Protein AF-A0A3M7P0R2-F1 (afdb_monomer)

pLDDT: mean 71.29, std 30.53, range [20.42, 98.56]

Mean predicted aligned error: 17.93 Å

Nearest PDB structures (foldseek):
  4quv-assembly3_B  TM=9.085E-01  e=1.517E-21  Methylotuvimicrobium alcaliphilum 20Z
  4quv-assembly3_A  TM=9.045E-01  e=7.535E-21  Methylotuvimicrobium alcaliphilum 20Z

Sequence (682 aa):
MTVTRTQAGKTPKKTQHVGYVETPGALGRRRSRKSVVSKITDSYVYESSAATKDGLPATLSIDAKKPPRMTSDDEKEGVKDSTNGSAYANGYAHPNAHARDQDKRASSKLGSLDSTGDRSPQIEFGGSAGVTALMIGFPLLMYYMWIGATYYNGKVPWPREDESWTDFFHGLRSMMYNGAYPSLKAWTMYWGFLLFEGACYCLLPGIWTKGKPLPHEGGKQLNYYCSAVWSWWSTIVLAIVLHVTGIFKLYTIVDEFGPILSVAIISGFVVSIVAYVSAIYRGKQHRMTGYLLYDFFMGAELNPRLFGILDFKMFFEVRLPWYILFLTTLGTAARQYERYGYVSGEVGLLLLAHFLYANACSKGEELIVPTWDMYYEKWGFMLIFWNLAGVPLSYCHCTLYLANHHPSTYAWNKYALGVLYVAYLFVYWVWDTTNSQKNRFRAQESGNLNVERKTFPQLPWQTVKNPNVIRTEDGLTILADGWYRYARKIHYSCDLFFAISWGAVTGFSSPFPWFYPVFFTTMIIHRVMRDIERCRKKYGKAWEEYERQVPYLFIPKRVEWLEPGYADRIRAQMMGMDPDKVGLAGAASEQSPTQMDNPTGNSGGVAMQSDSDMSGTRQAEHDSIIGMVSGHMQTETWRVFRGPNEIVAGRERSEIATRSNMAKSLCYGWAGLKVGVRKVVA

Secondary structure (DSSP, 8-state):
----------PPPPP--TTPPPPPPP-------------------------------------------------------------------------SSHHHHHHHHTTTTS-SS-------TTHHHHHHHHHHHHHHHHHHHHHHHHHSTTSPP---TT--HHHHHHHHHHHHHHHS---HHHHHHHHHHHHHHHHHHHHS--EEEEPPPBGGGTTB--EEEE-HHHHHHHHHHHHHHHHHTSSS-TTHHHHTHHHHHHHHHHHHHHHHHHHHHHHHHTT---S--S-HHHHHHH-SBSS-EETTTEEHHHHHHHHHHHHHHHHHHHHHHHHHHHHHSS--HHHHHHHHHHHHHHHHHHHTGGGTTTSHHHHTS-BSHHHHHIIIIIHHHHHTHHHHHHHHS-GGGSPPPHHHHHHHHHHHHHHHHHHHHHHHHHHHHHHHHTS--------SPPPTTSS-SS--EEE-TTS-EEE-SGGGGT-TTHHHHHHHHHHHHHHHTT-SS-SHHHHHHHHHHHHHHHHHHHHHHHHHHHHTHHHHHHHHH---SSS-S--GGGSTTHHHHHHHHHTT--GGG------------------------------------SSHHHHHHHHTT-------EEEEEE-SS-EEEEEE---------SSSSGGGSSSS----------

Radius of gyration: 37.52 Å; Cα contacts (8 Å, |Δi|>4): 625; chains: 1; bounding box: 90×123×108 Å

Solvent-accessible surface area (backbone atoms only — not comparable to full-atom values): 42431 Å² total; per-residue (Å²): 133,90,79,91,88,88,81,82,90,77,84,83,80,85,82,84,75,90,88,75,84,82,78,87,75,83,85,80,80,86,78,88,89,80,84,85,89,80,84,88,78,90,80,91,81,85,82,90,83,89,79,90,81,90,89,84,89,86,86,92,85,90,88,88,88,87,88,90,83,89,91,86,90,90,82,85,88,80,86,87,79,90,82,88,82,89,87,90,80,86,90,85,83,87,85,89,83,93,85,81,73,64,73,64,58,58,63,66,55,76,59,57,89,81,70,70,75,90,68,75,79,81,70,60,70,70,34,51,64,35,42,49,50,48,67,55,46,51,61,53,50,52,52,50,51,48,46,9,45,68,78,45,78,29,29,84,79,71,69,54,100,88,47,49,72,68,57,39,54,50,47,53,51,47,51,45,54,74,58,22,42,66,38,70,67,30,46,51,52,54,50,49,49,52,51,48,52,50,47,26,53,74,72,42,69,60,48,79,46,72,35,60,61,33,66,93,60,80,47,48,56,51,80,43,68,40,11,43,51,49,31,52,54,50,51,53,52,49,50,51,51,30,33,76,72,59,80,43,54,47,38,50,55,62,74,42,38,40,14,35,50,40,38,25,48,51,47,15,53,53,53,28,52,50,45,36,52,50,16,58,76,68,73,44,64,45,92,75,81,84,47,66,60,37,34,44,35,47,16,26,22,53,80,58,70,45,97,92,60,48,39,56,61,73,49,37,72,47,56,47,21,34,46,50,34,29,46,42,32,49,5,39,40,50,46,32,33,76,76,70,75,46,63,53,73,53,56,50,48,51,38,50,50,35,45,56,50,37,43,47,50,26,66,43,41,75,67,48,44,75,35,60,69,59,73,67,39,39,53,8,29,55,58,41,26,35,25,57,25,46,47,22,69,51,58,34,33,29,50,49,48,62,59,73,46,63,69,82,81,43,62,68,58,70,66,62,49,53,51,46,54,54,50,48,56,51,41,47,51,53,30,55,23,39,53,33,30,58,49,49,51,52,21,56,74,69,70,53,63,70,74,87,73,95,46,85,83,78,66,83,72,31,64,69,78,89,60,50,65,51,60,34,96,87,69,48,76,42,75,52,34,78,60,37,39,48,8,72,38,37,46,59,47,33,54,50,51,50,35,43,50,51,18,54,53,53,50,83,82,34,65,53,28,42,46,42,33,54,55,49,50,55,50,50,53,54,53,47,55,57,47,52,54,52,41,43,75,71,41,43,72,44,36,54,51,46,44,66,72,22,70,28,53,45,69,53,92,73,61,67,79,76,43,92,58,38,69,54,40,53,50,28,52,76,70,74,41,66,58,91,74,71,66,82,90,69,81,84,78,90,80,84,89,84,86,88,83,86,83,87,80,83,86,87,86,88,86,89,87,78,93,83,89,90,85,87,85,80,70,74,72,64,61,65,66,63,63,76,80,72,79,83,91,82,78,81,57,82,51,80,45,78,57,98,88,48,79,51,74,53,82,61,90,76,92,76,90,78,84,89,72,78,82,77,61,66,85,73,68,87,80,74,76,89,77,89,82,86,84,90,85,134

Foldseek 3Di:
DDDDDDDDDDDDDDDDDPDDDDDDDDPPDDDDDDDDDDDDDDDDDDDDDDDDDDDDDDDDDDDDDDDDDDDDDDDDDDDDDDDDDDDDDDDDDDDDDDDDPPVVVLVVVPPCPPVDDDDQPPAPQVHLVRLVCVLVVLLVVLLQQVCCLAVVLQARQDADPPGDPVRSVVVSVVCLCPQQPLDPVLLCVQVVLLVLLVCQQPPADWDKDWFAQAVVVVGDIAIATARLLSSQVVLVVVLVVCCVVVVDQLLVCLSNVSSNLVSLSVQLVVVLVCQQVVCVVVVQFDPDNPSVSSCQAQDGHQWDDDPSHDTPLLSLVQRQQLSLLLSLLVSLQSVCCVPPVGGALLSVLSNVLSCLVSLLCSQCSSLCSHDCSNRPGHPHSNSSSCSRRVRNSQLNSLSSSSSNDDCVQLHDDPVVSVVLSVVLVVLSLLLSLVSLQVSCVVCVVVVVNDDPDPGPPDHPNSHDDPFDWQAAPSGDIDGCDDSCLQAVPQNLLSVLSSLVSSLPSSPDPHCSSVPSSVVSVVVSVVVQVVVLVVCCVVRPVSSVVSCVSHVHHHGGPDDCVPPPCPVVLVVCVVVVHDSVPPDDPDDDDDDDDDDDDDDDDDDDDDDDDDDDDDDDPPPVVPVVVVVVPDDDDFDWDWDWDDDPPDIDIDIDGDDDDDDDDPPVPVVVPPPDDPDDDDDDDD

Structure (mmCIF, N/CA/C/O backbone):
data_AF-A0A3M7P0R2-F1
#
_entry.id   AF-A0A3M7P0R2-F1
#
loop_
_atom_site.group_PDB
_atom_site.id
_atom_site.type_symbol
_atom_site.label_atom_id
_atom_site.label_alt_id
_atom_site.label_comp_id
_atom_site.label_asym_id
_atom_site.label_entity_id
_atom_site.label_seq_id
_atom_site.pdbx_PDB_ins_code
_atom_site.Cartn_x
_atom_site.Cartn_y
_atom_site.Cartn_z
_atom_site.occupancy
_atom_site.B_iso_or_equiv
_atom_site.auth_seq_id
_atom_site.auth_comp_id
_atom_site.auth_asym_id
_atom_site.auth_atom_id
_atom_site.pdbx_PDB_model_num
ATOM 1 N N . MET A 1 1 ? -41.349 -45.251 27.966 1.00 28.92 1 MET A N 1
ATOM 2 C CA . MET A 1 1 ? -42.140 -45.497 26.739 1.00 28.92 1 MET A CA 1
ATOM 3 C C . MET A 1 1 ? -42.701 -44.147 26.293 1.00 28.92 1 MET A C 1
ATOM 5 O O . MET A 1 1 ? -43.174 -43.422 27.152 1.00 28.92 1 MET A O 1
ATOM 9 N N . THR A 1 2 ? -42.343 -43.629 25.113 1.00 27.12 2 THR A N 1
ATOM 10 C CA . THR A 1 2 ? -43.031 -43.868 23.818 1.00 27.12 2 THR A CA 1
ATOM 11 C C . THR A 1 2 ? -44.415 -43.188 23.784 1.00 27.12 2 THR A C 1
ATOM 13 O O . THR A 1 2 ? -45.229 -43.524 24.629 1.00 27.12 2 THR A O 1
ATOM 16 N N . VAL A 1 3 ? -44.810 -42.305 22.852 1.00 27.48 3 VAL A N 1
ATOM 17 C CA . VAL A 1 3 ? -44.117 -41.399 21.902 1.00 27.48 3 VAL A CA 1
ATOM 18 C C . VAL A 1 3 ? -45.192 -40.471 21.269 1.00 27.48 3 VAL A C 1
ATOM 20 O O . VAL A 1 3 ? -46.357 -40.847 21.234 1.00 27.48 3 VAL A O 1
ATOM 23 N N . THR A 1 4 ? -44.808 -39.299 20.738 1.00 33.59 4 THR A N 1
ATOM 24 C CA . THR A 1 4 ? -45.595 -38.384 19.853 1.00 33.59 4 THR A CA 1
ATOM 25 C C . THR A 1 4 ? -46.975 -37.844 20.275 1.00 33.59 4 THR A C 1
ATOM 27 O O . THR A 1 4 ? -47.929 -38.571 20.522 1.00 33.59 4 THR A O 1
ATOM 30 N N . ARG A 1 5 ? -47.133 -36.519 20.121 1.00 28.84 5 ARG A N 1
ATOM 31 C CA . ARG A 1 5 ? -48.423 -35.836 19.935 1.00 28.84 5 ARG A CA 1
ATOM 32 C C . ARG A 1 5 ? -48.322 -34.918 18.714 1.00 28.84 5 ARG A C 1
ATOM 34 O O . ARG A 1 5 ? -47.570 -33.949 18.746 1.00 28.84 5 ARG A O 1
ATOM 41 N N . THR A 1 6 ? -49.093 -35.192 17.666 1.00 33.16 6 THR A N 1
ATOM 42 C CA . THR A 1 6 ? -49.173 -34.355 16.455 1.00 33.16 6 THR A CA 1
ATOM 43 C C . THR A 1 6 ? -50.618 -34.246 15.982 1.00 33.16 6 THR A C 1
ATOM 45 O O . THR A 1 6 ? -51.194 -35.219 15.509 1.00 33.16 6 THR A O 1
ATOM 48 N N . GLN A 1 7 ? -51.193 -33.044 16.055 1.00 30.73 7 GLN A N 1
ATOM 49 C CA . GLN A 1 7 ? -52.356 -32.671 15.249 1.00 30.73 7 GLN A CA 1
ATOM 50 C C . GLN A 1 7 ? -52.370 -31.172 14.928 1.00 30.73 7 GLN A C 1
ATOM 52 O O . GLN A 1 7 ? -52.048 -30.343 15.773 1.00 30.73 7 GLN A O 1
ATOM 57 N N . ALA A 1 8 ? -52.834 -30.898 13.705 1.00 27.97 8 ALA A N 1
ATOM 58 C CA . ALA A 1 8 ? -53.519 -29.694 13.234 1.00 27.97 8 ALA A CA 1
ATOM 59 C C . ALA A 1 8 ? -52.837 -28.324 13.426 1.00 27.97 8 ALA A C 1
ATOM 61 O O . ALA A 1 8 ? -52.843 -27.710 14.492 1.00 27.97 8 ALA A O 1
ATOM 62 N N . GLY A 1 9 ? -52.354 -27.791 12.302 1.00 36.31 9 GLY A N 1
ATOM 63 C CA . GLY A 1 9 ? -51.799 -26.451 12.204 1.00 36.31 9 GLY A CA 1
ATOM 64 C C . GLY A 1 9 ? -52.768 -25.303 12.509 1.00 36.31 9 GLY A C 1
ATOM 65 O O . GLY A 1 9 ? -53.975 -25.366 12.279 1.00 36.31 9 GLY A O 1
ATOM 66 N N . LYS A 1 10 ? -52.162 -24.194 12.937 1.00 30.92 10 LYS A N 1
ATOM 67 C CA . LYS A 1 10 ? -52.669 -22.828 12.788 1.00 30.92 10 LYS A CA 1
ATOM 68 C C . LYS A 1 10 ? -51.504 -21.943 12.352 1.00 30.92 10 LYS A C 1
ATOM 70 O O . LYS A 1 10 ? -50.429 -21.999 12.943 1.00 30.92 10 LYS A O 1
ATOM 75 N N . THR A 1 11 ? -51.714 -21.139 11.316 1.00 33.53 11 THR A N 1
ATOM 76 C CA . THR A 1 11 ? -50.727 -20.177 10.810 1.00 33.53 11 THR A CA 1
ATOM 77 C C . THR A 1 11 ? -50.470 -19.086 11.860 1.00 33.53 11 THR A C 1
ATOM 79 O O . THR A 1 11 ? -51.444 -18.538 12.386 1.00 33.53 11 THR A O 1
ATOM 82 N N . PRO A 1 12 ? -49.214 -18.715 12.177 1.00 33.41 12 PRO A N 1
ATOM 83 C CA . PRO A 1 12 ? -48.949 -17.603 13.088 1.00 33.41 12 PRO A CA 1
ATOM 84 C C . PRO A 1 12 ? -49.432 -16.268 12.504 1.00 33.41 12 PRO A C 1
ATOM 86 O O . PRO A 1 12 ? -49.181 -15.962 11.337 1.00 33.41 12 PRO A O 1
ATOM 89 N N . LYS A 1 13 ? -50.103 -15.448 13.324 1.00 33.38 13 LYS A N 1
ATOM 90 C CA . LYS A 1 13 ? -50.446 -14.061 12.969 1.00 33.38 13 LYS A CA 1
ATOM 91 C C . LYS A 1 13 ? -49.169 -13.245 12.746 1.00 33.38 13 LYS A C 1
ATOM 93 O O . LYS A 1 13 ? -48.245 -13.312 13.553 1.00 33.38 13 LYS A O 1
ATOM 98 N N . LYS A 1 14 ? -49.160 -12.411 11.703 1.00 31.38 14 LYS A N 1
ATOM 99 C CA . LYS A 1 14 ? -48.127 -11.388 11.482 1.00 31.38 14 LYS A CA 1
ATOM 100 C C . LYS A 1 14 ? -48.209 -10.352 12.615 1.00 31.38 14 LYS A C 1
ATOM 102 O O . LYS A 1 14 ? -49.257 -9.731 12.785 1.00 31.38 14 LYS A O 1
ATOM 107 N N . THR A 1 15 ? -47.140 -10.162 13.384 1.00 35.75 15 THR A N 1
ATOM 108 C CA . THR A 1 15 ? -47.023 -9.035 14.322 1.00 35.75 15 THR A CA 1
ATOM 109 C C . THR A 1 15 ? -46.766 -7.748 13.544 1.00 35.75 15 THR A C 1
ATOM 111 O O . THR A 1 15 ? -45.897 -7.691 12.675 1.00 35.75 15 THR A O 1
ATOM 114 N N . GLN A 1 16 ? -47.549 -6.711 13.837 1.00 31.52 16 GLN A N 1
ATOM 115 C CA . GLN A 1 16 ? -47.473 -5.416 13.168 1.00 31.52 16 GLN A CA 1
ATOM 116 C C . GLN A 1 16 ? -46.710 -4.444 14.075 1.00 31.52 16 GLN A C 1
ATOM 118 O O . GLN A 1 16 ? -47.209 -4.059 15.130 1.00 31.52 16 GLN A O 1
ATOM 123 N N . HIS A 1 17 ? -45.487 -4.074 13.689 1.00 36.22 17 HIS A N 1
ATOM 124 C CA . HIS A 1 17 ? -44.694 -3.075 14.407 1.00 36.22 17 HIS A CA 1
ATOM 125 C C . HIS A 1 17 ? -44.897 -1.697 13.772 1.00 36.22 17 HIS A C 1
ATOM 127 O O . HIS A 1 17 ? -44.565 -1.482 12.607 1.00 36.22 17 HIS A O 1
ATOM 133 N N . VAL A 1 18 ? -45.452 -0.764 14.544 1.00 33.84 18 VAL A N 1
ATOM 134 C CA . VAL A 1 18 ? -45.643 0.631 14.129 1.00 33.84 18 VAL A CA 1
ATOM 135 C C . VAL A 1 18 ? -44.283 1.338 14.133 1.00 33.84 18 VAL A C 1
ATOM 137 O O . VAL A 1 18 ? -43.593 1.314 15.149 1.00 33.84 18 VAL A O 1
ATOM 140 N N . GLY A 1 19 ? -43.901 1.961 13.012 1.00 45.72 19 GLY A N 1
ATOM 141 C CA . GLY A 1 19 ? -42.684 2.785 12.910 1.00 45.72 19 GLY A CA 1
ATOM 142 C C . GLY A 1 19 ? -41.688 2.420 11.801 1.00 45.72 19 GLY A C 1
ATOM 143 O O . GLY A 1 19 ? -40.674 3.098 11.676 1.00 45.72 19 GLY A O 1
ATOM 144 N N . TYR A 1 20 ? -41.950 1.394 10.984 1.00 33.56 20 TYR A N 1
ATOM 145 C CA . TYR A 1 20 ? -41.143 1.103 9.789 1.00 33.56 20 TYR A CA 1
ATOM 146 C C . TYR A 1 20 ? -41.756 1.742 8.536 1.00 33.56 20 TYR A C 1
ATOM 148 O O . TYR A 1 20 ? -42.943 1.562 8.268 1.00 33.56 20 TYR A O 1
ATOM 156 N N . VAL A 1 21 ? -40.938 2.446 7.748 1.00 40.41 21 VAL A N 1
ATOM 157 C CA . VAL A 1 21 ? -41.290 2.875 6.385 1.00 40.41 21 VAL A CA 1
ATOM 158 C C . VAL A 1 21 ? -40.808 1.790 5.423 1.00 40.41 21 VAL A C 1
ATOM 160 O O . VAL A 1 21 ? -39.613 1.502 5.370 1.00 40.41 21 VAL A O 1
ATOM 163 N N . GLU A 1 22 ? -41.726 1.161 4.689 1.00 33.34 22 GLU A N 1
ATOM 164 C CA . GLU A 1 22 ? -41.379 0.146 3.688 1.00 33.34 22 GLU A CA 1
ATOM 165 C C . GLU A 1 22 ? -40.753 0.793 2.442 1.00 33.34 22 GLU A C 1
ATOM 167 O O . GLU A 1 22 ? -41.309 1.718 1.848 1.00 33.34 22 GLU A O 1
ATOM 172 N N . THR A 1 23 ? -39.596 0.283 2.015 1.00 35.09 23 THR A N 1
ATOM 173 C CA . THR A 1 23 ? -38.949 0.681 0.757 1.00 35.09 23 THR A CA 1
ATOM 174 C C . THR A 1 23 ? -39.789 0.199 -0.438 1.00 35.09 23 THR A C 1
ATOM 176 O O . THR A 1 23 ? -40.140 -0.984 -0.464 1.00 35.09 23 THR A O 1
ATOM 179 N N . PRO A 1 24 ? -40.095 1.036 -1.453 1.00 33.00 24 PRO A N 1
ATOM 180 C CA . PRO A 1 24 ? -40.950 0.628 -2.570 1.00 33.00 24 PRO A CA 1
ATOM 181 C C . PRO A 1 24 ? -40.401 -0.576 -3.350 1.00 33.00 24 PRO A C 1
ATOM 183 O O . PRO A 1 24 ? -39.334 -0.515 -3.962 1.00 33.00 24 PRO A O 1
ATOM 186 N N . GLY A 1 25 ? -41.153 -1.679 -3.343 1.00 28.84 25 GLY A N 1
ATOM 187 C CA . GLY A 1 25 ? -40.824 -2.893 -4.088 1.00 28.84 25 GLY A CA 1
ATOM 188 C C . GLY A 1 25 ? -41.029 -2.742 -5.600 1.00 28.84 25 GLY A C 1
ATOM 189 O O . GLY A 1 25 ? -41.953 -2.070 -6.058 1.00 28.84 25 GLY A O 1
ATOM 190 N N . ALA A 1 26 ? -40.179 -3.405 -6.387 1.00 29.72 26 ALA A N 1
ATOM 191 C CA . ALA A 1 26 ? -40.217 -3.345 -7.847 1.00 29.72 26 ALA A CA 1
ATOM 192 C C . ALA A 1 26 ? -41.530 -3.905 -8.440 1.00 29.72 26 ALA A C 1
ATOM 194 O O . ALA A 1 26 ? -41.933 -5.037 -8.161 1.00 29.72 26 ALA A O 1
ATOM 195 N N . LEU A 1 27 ? -42.161 -3.133 -9.332 1.00 29.05 27 LEU A N 1
ATOM 196 C CA . LEU A 1 27 ? -43.394 -3.499 -10.040 1.00 29.05 27 LEU A CA 1
ATOM 197 C C . LEU A 1 27 ? -43.153 -4.555 -11.139 1.00 29.05 27 LEU A C 1
ATOM 199 O O . LEU A 1 27 ? -43.112 -4.259 -12.332 1.00 29.05 27 LEU A O 1
ATOM 203 N N . GLY A 1 28 ? -43.056 -5.823 -10.740 1.00 27.95 28 GLY A N 1
ATOM 204 C CA . GLY A 1 28 ? -43.022 -6.967 -11.657 1.00 27.95 28 GLY A CA 1
ATOM 205 C C . GLY A 1 28 ? -44.397 -7.307 -12.247 1.00 27.95 28 GLY A C 1
ATOM 206 O O . GLY A 1 28 ? -45.072 -8.220 -11.767 1.00 27.95 28 GLY A O 1
ATOM 207 N N . ARG A 1 29 ? -44.833 -6.616 -13.312 1.00 27.16 29 ARG A N 1
ATOM 208 C CA . ARG A 1 29 ? -46.121 -6.908 -13.977 1.00 27.16 29 ARG A CA 1
ATOM 209 C C . ARG A 1 29 ? -45.989 -8.045 -15.002 1.00 27.16 29 ARG A C 1
ATOM 211 O O . ARG A 1 29 ? -45.636 -7.839 -16.159 1.00 27.16 29 ARG A O 1
ATOM 218 N N . ARG A 1 30 ? -46.309 -9.266 -14.565 1.00 27.48 30 ARG A N 1
ATOM 219 C CA . ARG A 1 30 ? -46.326 -10.500 -15.376 1.00 27.48 30 ARG A CA 1
ATOM 220 C C . ARG A 1 30 ? -47.349 -10.387 -16.525 1.00 27.48 30 ARG A C 1
ATOM 222 O O . ARG A 1 30 ? -48.527 -10.152 -16.263 1.00 27.48 30 ARG A O 1
ATOM 229 N N . ARG A 1 31 ? -46.941 -10.601 -17.785 1.00 27.62 31 ARG A N 1
ATOM 230 C CA . ARG A 1 31 ? -47.857 -10.765 -18.937 1.00 27.62 31 ARG A CA 1
ATOM 231 C C . ARG A 1 31 ? -47.582 -12.068 -19.690 1.00 27.62 31 ARG A C 1
ATOM 233 O O . ARG A 1 31 ? -46.438 -12.488 -19.834 1.00 27.62 31 ARG A O 1
ATOM 240 N N . SER A 1 32 ? -48.669 -12.710 -20.114 1.00 26.97 32 SER A N 1
ATOM 241 C CA . SER A 1 32 ? -48.688 -13.997 -20.818 1.00 26.97 32 SER A CA 1
ATOM 242 C C . SER A 1 32 ? -48.174 -13.874 -22.257 1.00 26.97 32 SER A C 1
ATOM 244 O O . SER A 1 32 ? -48.297 -12.813 -22.867 1.00 26.97 32 SER A O 1
ATOM 246 N N . ARG A 1 33 ? -47.642 -14.969 -22.815 1.00 25.14 33 ARG A N 1
ATOM 247 C CA . ARG A 1 33 ? -47.167 -15.058 -24.204 1.00 25.14 33 ARG A CA 1
ATOM 248 C C . ARG A 1 33 ? -47.987 -16.118 -24.948 1.00 25.14 33 ARG A C 1
ATOM 250 O O . ARG A 1 33 ? -47.926 -17.291 -24.589 1.00 25.14 33 ARG A O 1
ATOM 257 N N . LYS A 1 34 ? -48.719 -15.722 -25.994 1.00 24.16 34 LYS A N 1
ATOM 258 C CA . LYS A 1 34 ? -49.320 -16.637 -26.979 1.00 24.16 34 LYS A CA 1
ATOM 259 C C . LYS A 1 34 ? -49.238 -16.045 -28.395 1.00 24.16 34 LYS A C 1
ATOM 261 O O . LYS A 1 34 ? -49.794 -14.989 -28.650 1.00 24.16 34 LYS A O 1
ATOM 266 N N . SER A 1 35 ? -48.516 -16.770 -29.252 1.00 25.00 35 SER A N 1
ATOM 267 C CA . SER A 1 35 ? -48.790 -17.056 -30.675 1.00 25.00 35 SER A CA 1
ATOM 268 C C . SER A 1 35 ? -49.162 -15.949 -31.693 1.00 25.00 35 SER A C 1
ATOM 270 O O . SER A 1 35 ? -50.278 -15.446 -31.666 1.00 25.00 35 SER A O 1
ATOM 272 N N . VAL A 1 36 ? -48.313 -15.869 -32.741 1.00 22.80 36 VAL A N 1
ATOM 273 C CA . VAL A 1 36 ? -48.659 -16.035 -34.187 1.00 22.80 36 VAL A CA 1
ATOM 274 C C . VAL A 1 36 ? -48.967 -14.794 -35.071 1.00 22.80 36 VAL A C 1
ATOM 276 O O . VAL A 1 36 ? -49.983 -14.144 -34.889 1.00 22.80 36 VAL A O 1
ATOM 279 N N . VAL A 1 37 ? -48.122 -14.628 -36.121 1.00 23.23 37 VAL A N 1
ATOM 280 C CA . VAL A 1 37 ? -48.367 -14.049 -37.486 1.00 23.23 37 VAL A CA 1
ATOM 281 C C . VAL A 1 37 ? -48.684 -12.537 -37.614 1.00 23.23 37 VAL A C 1
ATOM 283 O O . VA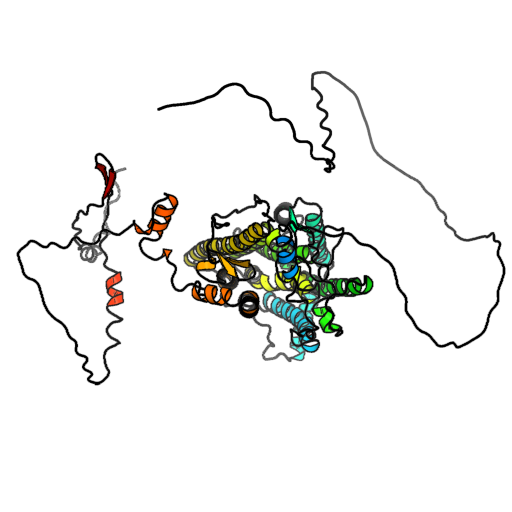L A 1 37 ? -49.396 -11.989 -36.792 1.00 23.23 37 VAL A O 1
ATOM 286 N N . SER A 1 38 ? -48.260 -11.787 -38.654 1.00 22.30 38 SER A N 1
ATOM 287 C CA . SER A 1 38 ? -47.112 -11.869 -39.598 1.00 22.30 38 SER A CA 1
ATOM 288 C C . SER A 1 38 ? -47.019 -10.578 -40.453 1.00 22.30 38 SER A C 1
ATOM 290 O O . SER A 1 38 ? -48.034 -9.902 -40.575 1.00 22.30 38 SER A O 1
ATOM 292 N N . LYS A 1 39 ? -45.893 -10.390 -41.176 1.00 21.91 39 LYS A N 1
ATOM 293 C CA . LYS A 1 39 ? -45.734 -9.608 -42.437 1.00 21.91 39 LYS A CA 1
ATOM 294 C C . LYS A 1 39 ? -45.733 -8.054 -42.330 1.00 21.91 39 LYS A C 1
ATOM 296 O O . LYS A 1 39 ? -46.642 -7.485 -41.754 1.00 21.91 39 LYS A O 1
ATOM 301 N N . ILE A 1 40 ? -44.626 -7.392 -42.738 1.00 21.86 40 ILE A N 1
ATOM 302 C CA . ILE A 1 40 ? -44.377 -6.695 -44.048 1.00 21.86 40 ILE A CA 1
ATOM 303 C C . ILE A 1 40 ? -44.785 -5.196 -43.944 1.00 21.86 40 ILE A C 1
ATOM 305 O O . ILE A 1 40 ? -45.799 -4.931 -43.316 1.00 21.86 40 ILE A O 1
ATOM 309 N N . THR A 1 41 ? -44.070 -4.159 -44.419 1.00 22.73 41 THR A N 1
ATOM 310 C CA . THR A 1 41 ? -42.927 -3.960 -45.363 1.00 22.73 41 THR A CA 1
ATOM 311 C C . THR A 1 41 ? -42.130 -2.690 -44.955 1.00 22.73 41 THR A C 1
ATOM 313 O O . THR A 1 41 ? -42.714 -1.848 -44.286 1.00 22.73 41 THR A O 1
ATOM 316 N N . ASP A 1 42 ? -40.873 -2.553 -45.418 1.00 22.19 42 ASP A N 1
ATOM 317 C CA . ASP A 1 42 ? -40.200 -1.343 -45.984 1.00 22.19 42 ASP A CA 1
ATOM 318 C C . ASP A 1 42 ? -40.191 0.032 -45.243 1.00 22.19 42 ASP A C 1
ATOM 320 O O . ASP A 1 42 ? -41.133 0.400 -44.558 1.00 22.19 42 ASP A O 1
ATOM 324 N N . SER A 1 43 ? -39.192 0.928 -45.371 1.00 21.80 43 SER A N 1
ATOM 325 C CA . SER A 1 43 ? -37.841 0.908 -45.991 1.00 21.80 43 SER A CA 1
ATOM 326 C C . SER A 1 43 ? -37.141 2.285 -45.826 1.00 21.80 43 SER A C 1
ATOM 328 O O . SER A 1 43 ? -37.852 3.276 -45.700 1.00 21.80 43 SER A O 1
ATOM 330 N N . TYR A 1 44 ? -35.804 2.356 -45.997 1.00 21.17 44 TYR A N 1
ATOM 331 C CA . TYR A 1 44 ? -35.002 3.569 -46.340 1.00 21.17 44 TYR A CA 1
ATOM 332 C C . TYR A 1 44 ? -34.963 4.751 -45.322 1.00 21.17 44 TYR A C 1
ATOM 334 O O . TYR A 1 44 ? -35.793 4.829 -44.428 1.00 21.17 44 TYR A O 1
ATOM 342 N N . VAL A 1 45 ? -34.073 5.761 -45.415 1.00 21.16 45 VAL A N 1
ATOM 343 C CA . VAL A 1 45 ? -32.583 5.814 -45.496 1.00 21.16 45 VAL A CA 1
ATOM 344 C C . VAL A 1 45 ? -32.129 7.273 -45.185 1.00 21.16 45 VAL A C 1
ATOM 346 O O . VAL A 1 45 ? -32.785 8.197 -45.639 1.00 21.16 45 VAL A O 1
ATOM 349 N N . TYR A 1 46 ? -31.019 7.441 -44.442 1.00 20.42 46 TYR A N 1
ATOM 350 C CA . TYR A 1 46 ? -30.082 8.600 -44.330 1.00 20.42 46 TYR A CA 1
ATOM 351 C C . TYR A 1 46 ? -30.495 10.074 -44.017 1.00 20.42 46 TYR A C 1
ATOM 353 O O . TYR A 1 46 ? -31.443 10.613 -44.561 1.00 20.42 46 TYR A O 1
ATOM 361 N N . GLU A 1 47 ? -29.633 10.702 -43.185 1.00 20.62 47 GLU A N 1
ATOM 362 C CA . GLU A 1 47 ? -29.079 12.092 -43.161 1.00 20.62 47 GLU A CA 1
ATOM 363 C C . GLU A 1 47 ? -29.970 13.351 -43.387 1.00 20.62 47 GLU A C 1
ATOM 365 O O . GLU A 1 47 ? -30.811 13.410 -44.269 1.00 20.62 47 GLU A O 1
ATOM 370 N N . SER A 1 48 ? -29.914 14.387 -42.525 1.00 21.50 48 SER A N 1
ATOM 371 C CA . SER A 1 48 ? -28.866 15.444 -42.394 1.00 21.50 48 SER A CA 1
ATOM 372 C C . SER A 1 48 ? -28.788 16.346 -43.649 1.00 21.50 48 SER A C 1
ATOM 374 O O . SER A 1 48 ? -28.528 15.850 -44.734 1.00 21.50 48 SER A O 1
ATOM 376 N N . SER A 1 49 ? -28.962 17.678 -43.622 1.00 22.50 49 SER A N 1
ATOM 377 C CA . SER A 1 49 ? -28.232 18.667 -42.801 1.00 22.50 49 SER A CA 1
ATOM 378 C C . SER A 1 49 ? -28.647 20.137 -43.120 1.00 22.50 49 SER A C 1
ATOM 380 O O . SER A 1 49 ? -29.336 20.376 -44.107 1.00 22.50 49 SER A O 1
ATOM 382 N N . ALA A 1 50 ? -28.107 21.104 -42.347 1.00 22.77 50 ALA A N 1
ATOM 383 C CA . ALA A 1 50 ? -27.914 22.542 -42.675 1.00 22.77 50 ALA A CA 1
ATOM 384 C C . ALA A 1 50 ? -29.163 23.490 -42.660 1.00 22.77 50 ALA A C 1
ATOM 386 O O . ALA A 1 50 ? -30.287 23.034 -42.810 1.00 22.77 50 ALA A O 1
ATOM 387 N N . ALA A 1 51 ? -29.069 24.822 -42.444 1.00 23.39 51 ALA A N 1
ATOM 388 C CA . ALA A 1 51 ? -27.908 25.714 -42.246 1.00 23.39 51 ALA A CA 1
ATOM 389 C C . ALA A 1 51 ? -28.253 27.051 -41.511 1.00 23.39 51 ALA A C 1
ATOM 391 O O . ALA A 1 51 ? -29.276 27.641 -41.833 1.00 23.39 5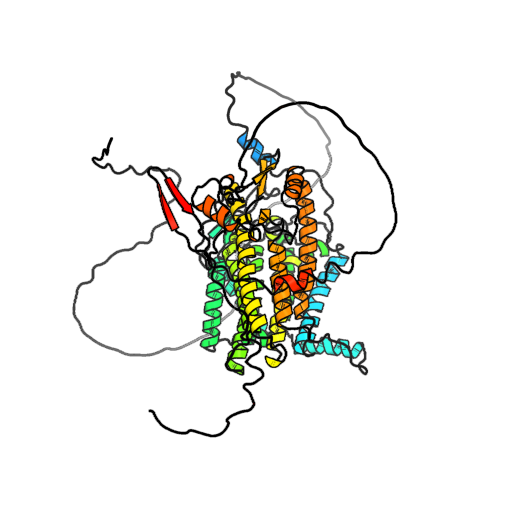1 ALA A O 1
ATOM 392 N N . THR A 1 52 ? -27.311 27.601 -40.708 1.00 22.77 52 THR A N 1
ATOM 393 C CA . THR A 1 52 ? -26.983 29.061 -40.516 1.00 22.77 52 THR A CA 1
ATOM 394 C C . THR A 1 52 ? -28.060 30.069 -39.996 1.00 22.77 52 THR A C 1
ATOM 396 O O . THR A 1 52 ? -29.239 29.869 -40.222 1.00 22.77 52 THR A O 1
ATOM 399 N N . LYS A 1 53 ? -27.780 31.206 -39.311 1.00 24.52 53 LYS A N 1
ATOM 400 C CA . LYS A 1 53 ? -26.595 32.108 -39.251 1.00 24.52 53 LYS A CA 1
ATOM 401 C C . LYS A 1 53 ? -26.657 33.135 -38.067 1.00 24.52 53 LYS A C 1
ATOM 403 O O . LYS A 1 53 ? -27.749 33.425 -37.603 1.00 24.52 53 LYS A O 1
ATOM 408 N N . ASP A 1 54 ? -25.497 33.704 -37.691 1.00 25.03 54 ASP A N 1
ATOM 409 C CA . ASP A 1 54 ? -25.165 35.038 -37.094 1.00 25.03 54 ASP A CA 1
ATOM 410 C C . ASP A 1 54 ? -25.936 35.708 -35.910 1.00 25.03 54 ASP A C 1
ATOM 412 O O . ASP A 1 54 ? -27.151 35.862 -35.936 1.00 25.03 54 ASP A O 1
ATOM 416 N N . GLY A 1 55 ? -25.175 36.322 -34.971 1.00 24.06 55 GLY A N 1
ATOM 417 C CA . GLY A 1 55 ? -25.539 37.623 -34.348 1.00 24.06 55 GLY A CA 1
ATOM 418 C C . GLY A 1 55 ? -25.496 37.782 -32.806 1.00 24.06 55 GLY A C 1
ATOM 419 O O . GLY A 1 55 ? -26.415 37.366 -32.112 1.00 24.06 55 GLY A O 1
ATOM 420 N N . LEU A 1 56 ? -24.497 38.510 -32.278 1.00 23.97 56 LEU A N 1
ATOM 421 C CA . LEU A 1 56 ? -24.477 39.162 -30.940 1.00 23.97 56 LEU A CA 1
ATOM 422 C C . LEU A 1 56 ? -24.725 40.682 -31.117 1.00 23.97 56 LEU A C 1
ATOM 424 O O . LEU A 1 56 ? -24.358 41.198 -32.176 1.00 23.97 56 LEU A O 1
ATOM 428 N N . PRO A 1 57 ? -25.313 41.420 -30.142 1.00 33.50 57 PRO A N 1
ATOM 429 C CA . PRO A 1 57 ? -24.505 42.130 -29.127 1.00 33.50 57 PRO A CA 1
ATOM 430 C C . PRO A 1 57 ? -25.215 42.339 -27.755 1.00 33.50 57 PRO A C 1
ATOM 432 O O . PRO A 1 57 ? -26.197 41.672 -27.442 1.00 33.50 57 PRO A O 1
ATOM 435 N N . ALA A 1 58 ? -24.688 43.237 -26.907 1.00 26.42 58 ALA A N 1
ATOM 436 C CA . ALA A 1 58 ? -25.045 43.401 -25.488 1.00 26.42 58 ALA A CA 1
ATOM 437 C C . ALA A 1 58 ? -25.632 44.790 -25.098 1.00 26.42 58 ALA A C 1
ATOM 439 O O . ALA A 1 58 ? -25.629 45.728 -25.888 1.00 26.42 58 ALA A O 1
ATOM 440 N N . THR A 1 59 ? -26.011 44.906 -23.812 1.00 25.72 59 THR A N 1
ATOM 441 C CA . THR A 1 59 ? -26.194 46.113 -22.950 1.00 25.72 59 THR A CA 1
ATOM 442 C C . THR A 1 59 ? -27.476 46.991 -22.977 1.00 25.72 59 THR A C 1
ATOM 444 O O . THR A 1 59 ? -27.705 47.765 -23.892 1.00 25.72 59 THR A O 1
ATOM 447 N N . LEU A 1 60 ? -28.173 46.966 -21.819 1.00 26.31 60 LEU A N 1
ATOM 448 C CA . LEU A 1 60 ? -28.660 48.085 -20.962 1.00 26.31 60 LEU A CA 1
ATOM 449 C C . LEU A 1 60 ? -29.734 49.112 -21.418 1.00 26.31 60 LEU A C 1
ATOM 451 O O . LEU A 1 60 ? -29.453 50.012 -22.201 1.00 26.31 60 LEU A O 1
ATOM 455 N N . SER A 1 61 ? -30.874 49.146 -20.700 1.00 24.83 61 SER A N 1
ATOM 456 C CA . SER A 1 61 ? -31.403 50.316 -19.928 1.00 24.83 61 SER A CA 1
ATOM 457 C C . SER A 1 61 ? -32.675 49.922 -19.123 1.00 24.83 61 SER A C 1
ATOM 459 O O . SER A 1 61 ? -33.519 49.207 -19.644 1.00 24.83 61 SER A O 1
ATOM 461 N N . ILE A 1 62 ? -32.694 50.050 -17.782 1.00 28.94 62 ILE A N 1
ATOM 462 C CA . ILE A 1 62 ? -33.191 51.160 -16.914 1.00 28.94 62 ILE A CA 1
ATOM 463 C C . ILE A 1 62 ? -34.717 51.157 -16.668 1.00 28.94 62 ILE A C 1
ATOM 465 O O . ILE A 1 62 ? -35.478 51.464 -17.573 1.00 28.94 62 ILE A O 1
ATOM 469 N N . ASP A 1 63 ? -35.124 50.966 -15.400 1.00 25.70 63 ASP A N 1
ATOM 470 C CA . ASP A 1 63 ? -36.011 51.916 -14.693 1.00 25.70 63 ASP A CA 1
ATOM 471 C C . ASP A 1 63 ? -35.855 51.811 -13.152 1.00 25.70 63 ASP A C 1
ATOM 473 O O . ASP A 1 63 ? -35.354 50.800 -12.650 1.00 25.70 63 ASP A O 1
ATOM 477 N N . ALA A 1 64 ? -36.202 52.859 -12.388 1.00 27.59 64 ALA A N 1
ATOM 478 C CA . ALA A 1 64 ? -35.826 53.000 -10.967 1.00 27.59 64 ALA A CA 1
ATOM 479 C C . ALA A 1 64 ? -36.825 53.783 -10.079 1.00 27.59 64 ALA A C 1
ATOM 481 O O . ALA A 1 64 ? -37.516 54.685 -10.545 1.00 27.59 64 ALA A O 1
ATOM 482 N N . LYS A 1 65 ? -36.822 53.527 -8.752 1.00 25.73 65 LYS A N 1
ATOM 483 C CA . LYS A 1 65 ? -37.332 54.454 -7.704 1.00 25.73 65 LYS A CA 1
ATOM 484 C C . LYS A 1 65 ? -36.735 54.167 -6.307 1.00 25.73 65 LYS A C 1
ATOM 486 O O . LYS A 1 65 ? -36.366 53.031 -6.023 1.00 25.73 65 LYS A O 1
ATOM 491 N N . LYS A 1 66 ? -36.565 55.211 -5.468 1.00 26.08 66 LYS A N 1
ATOM 492 C CA . LYS A 1 66 ? -35.744 55.224 -4.218 1.00 26.08 66 LYS A CA 1
ATOM 493 C C . LYS A 1 66 ? -36.254 56.293 -3.175 1.00 26.08 66 LYS A C 1
ATOM 495 O O . LYS A 1 66 ? -37.421 56.651 -3.309 1.00 26.08 66 LYS A O 1
ATOM 500 N N . PRO A 1 67 ? -35.510 56.762 -2.124 1.00 52.53 67 PRO A N 1
ATOM 501 C CA . PRO A 1 67 ? -35.850 56.633 -0.686 1.00 52.53 67 PRO A CA 1
ATOM 502 C C . PRO A 1 67 ? -36.120 57.977 0.060 1.00 52.53 67 PRO A C 1
ATOM 504 O O . PRO A 1 67 ? -36.141 59.034 -0.572 1.00 52.53 67 PRO A O 1
ATOM 507 N N . PRO A 1 68 ? -36.299 57.973 1.403 1.00 47.66 68 PRO A N 1
ATOM 508 C CA . PRO A 1 68 ? -35.219 58.383 2.345 1.00 47.66 68 PRO A CA 1
ATOM 509 C C . PRO A 1 68 ? -35.211 57.494 3.641 1.00 47.66 68 PRO A C 1
ATOM 511 O O . PRO A 1 68 ? -35.733 56.389 3.563 1.00 47.66 68 PRO A O 1
ATOM 514 N N . ARG A 1 69 ? -34.630 57.793 4.831 1.00 22.69 69 ARG A N 1
ATOM 515 C CA . ARG A 1 69 ? -33.939 58.981 5.406 1.00 22.69 69 ARG A CA 1
ATOM 516 C C . ARG A 1 69 ? -32.900 58.604 6.509 1.00 22.69 69 ARG A C 1
ATOM 518 O O . ARG A 1 69 ? -33.000 57.536 7.095 1.00 22.69 69 ARG A O 1
ATOM 525 N N . MET A 1 70 ? -31.940 59.508 6.763 1.00 25.22 70 MET A N 1
ATOM 526 C CA . MET A 1 70 ? -30.882 59.534 7.819 1.00 25.22 70 MET A CA 1
ATOM 527 C C . MET A 1 70 ? -31.453 59.970 9.212 1.00 25.22 70 MET A C 1
ATOM 529 O O . MET A 1 70 ? -32.646 60.268 9.249 1.00 25.22 70 MET A O 1
ATOM 533 N N . THR A 1 71 ? -30.765 60.043 10.374 1.00 25.28 71 THR A N 1
ATOM 534 C CA . THR A 1 71 ? -29.417 60.587 10.751 1.00 25.28 71 THR A CA 1
ATOM 535 C C . THR A 1 71 ? -28.784 59.919 12.010 1.00 25.28 71 THR A C 1
ATOM 537 O O . THR A 1 71 ? -29.130 58.786 12.328 1.00 25.28 71 THR A O 1
ATOM 540 N N . SER A 1 72 ? -27.800 60.575 12.650 1.00 26.88 72 SER A N 1
ATOM 541 C CA . SER A 1 72 ? -26.660 60.041 13.424 1.00 26.88 72 SER A CA 1
ATOM 542 C C . SER A 1 72 ? -26.581 60.456 14.919 1.00 26.88 72 SER A C 1
ATOM 544 O O . SER A 1 72 ? -27.396 61.250 15.379 1.00 26.88 72 SER A O 1
ATOM 546 N N . ASP A 1 73 ? -25.529 59.941 15.586 1.00 26.28 73 ASP A N 1
ATOM 547 C CA . ASP A 1 73 ? -24.731 60.521 16.700 1.00 26.28 73 ASP A CA 1
ATOM 548 C C . ASP A 1 73 ? -24.948 60.124 18.189 1.00 26.28 73 ASP A C 1
ATOM 550 O O . ASP A 1 73 ? -26.035 59.765 18.637 1.00 26.28 73 ASP A O 1
ATOM 554 N N . ASP A 1 74 ? -23.813 60.243 18.905 1.00 28.14 74 ASP A N 1
ATOM 555 C CA . ASP A 1 74 ? -23.529 60.349 20.355 1.00 28.14 74 ASP A CA 1
ATOM 556 C C . ASP A 1 74 ? -23.211 59.143 21.281 1.00 28.14 74 ASP A C 1
ATOM 558 O O . ASP A 1 74 ? -23.476 57.971 21.012 1.00 28.14 74 ASP A O 1
ATOM 562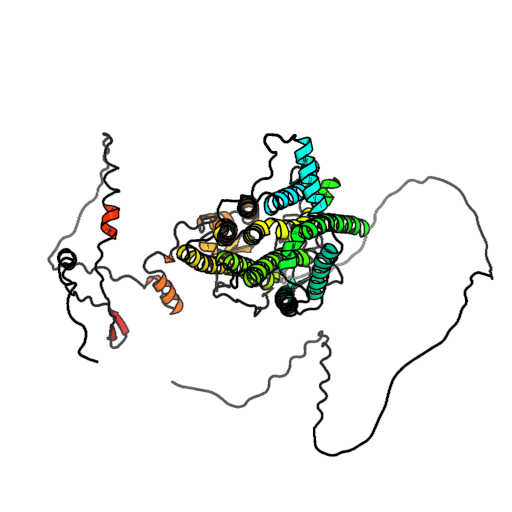 N N . GLU A 1 75 ? -22.458 59.482 22.344 1.00 25.48 75 GLU A N 1
ATOM 563 C CA . GLU A 1 75 ? -21.519 58.643 23.107 1.00 25.48 75 GLU A CA 1
ATOM 564 C C . GLU A 1 75 ? -22.002 58.135 24.498 1.00 25.48 75 GLU A C 1
ATOM 566 O O . GLU A 1 75 ? -22.849 58.739 25.143 1.00 25.48 75 GLU A O 1
ATOM 571 N N . LYS A 1 76 ? -21.246 57.143 25.018 1.00 25.23 76 LYS A N 1
ATOM 572 C CA . LYS A 1 76 ? -20.746 56.979 26.417 1.00 25.23 76 LYS A CA 1
ATOM 573 C C . LYS A 1 76 ? -21.624 56.480 27.592 1.00 25.23 76 LYS A C 1
ATOM 575 O O . LYS A 1 76 ? -22.692 56.984 27.896 1.00 25.23 76 LYS A O 1
ATOM 580 N N . GLU A 1 77 ? -20.943 55.604 28.355 1.00 24.09 77 GLU A N 1
ATOM 581 C CA . GLU A 1 77 ? -20.992 55.340 29.815 1.00 24.09 77 GLU A CA 1
ATOM 582 C C . GLU A 1 77 ? -22.238 54.703 30.473 1.00 24.09 77 GLU A C 1
ATOM 584 O O . GLU A 1 77 ? -23.353 54.813 29.985 1.00 24.09 77 GLU A O 1
ATOM 589 N N . GLY A 1 78 ? -22.034 54.023 31.625 1.00 24.36 78 GLY A N 1
ATOM 590 C CA . GLY A 1 78 ? -23.160 53.713 32.534 1.00 24.36 78 GLY A CA 1
ATOM 591 C C . GLY A 1 78 ? -23.230 52.393 33.332 1.00 24.36 78 GLY A C 1
ATOM 592 O O . GLY A 1 78 ? -24.329 51.914 33.550 1.00 24.36 78 GLY A O 1
ATOM 593 N N . VAL A 1 79 ? -22.114 51.793 33.767 1.00 24.23 79 VAL A N 1
ATOM 594 C CA . VAL A 1 79 ? -21.916 51.191 35.122 1.00 24.23 79 VAL A CA 1
ATOM 595 C C . VAL A 1 79 ? -23.129 50.595 35.917 1.00 24.23 79 VAL A C 1
ATOM 597 O O . VAL A 1 79 ? -23.964 51.349 36.403 1.00 24.23 79 VAL A O 1
ATOM 600 N N . LYS A 1 80 ? -23.030 49.293 36.293 1.00 23.91 80 LYS A N 1
ATOM 601 C CA . LYS A 1 80 ? -23.705 48.582 37.437 1.00 23.91 80 LYS A CA 1
ATOM 602 C C . LYS A 1 80 ? -25.247 48.376 37.351 1.00 23.91 80 LYS A C 1
ATOM 604 O O . LYS A 1 80 ? -25.901 48.991 36.530 1.00 23.91 80 LYS A O 1
ATOM 609 N N . ASP A 1 81 ? -25.905 47.484 38.114 1.00 23.55 81 ASP A N 1
ATOM 610 C CA . ASP A 1 81 ? -25.481 46.591 39.216 1.00 23.55 81 ASP A CA 1
ATOM 611 C C . ASP A 1 81 ? -26.304 45.269 39.288 1.00 23.55 81 ASP A C 1
ATOM 613 O O . ASP A 1 81 ? -27.242 45.068 38.524 1.00 23.55 81 ASP A O 1
ATOM 617 N N . SER A 1 82 ? -25.914 44.399 40.232 1.00 24.45 82 SER A N 1
ATOM 618 C CA . SER A 1 82 ? -26.649 43.387 41.044 1.00 24.45 82 SER A CA 1
ATOM 619 C C . SER A 1 82 ? -28.199 43.229 40.918 1.00 24.45 82 SER A C 1
ATOM 621 O O . SER A 1 82 ? -28.890 44.175 40.581 1.00 24.45 82 SER A O 1
ATOM 623 N N . THR A 1 83 ? -28.929 42.164 41.313 1.00 23.05 83 THR A N 1
ATOM 624 C CA . THR A 1 83 ? -28.760 40.789 41.859 1.00 23.05 83 THR A CA 1
ATOM 625 C C . THR A 1 83 ? -30.175 40.208 42.171 1.00 23.05 83 THR A C 1
ATOM 627 O O . THR A 1 83 ? -31.104 40.980 42.369 1.00 23.05 83 THR A O 1
ATOM 630 N N . ASN A 1 84 ? -30.281 38.882 42.384 1.00 23.92 84 ASN A N 1
ATOM 631 C CA . ASN A 1 84 ? -31.171 38.177 43.352 1.00 23.92 84 ASN A CA 1
ATOM 632 C C . ASN A 1 84 ? -32.717 38.058 43.196 1.00 23.92 84 ASN A C 1
ATOM 634 O O . ASN A 1 84 ? -33.416 38.971 42.783 1.00 23.92 84 ASN A O 1
ATOM 638 N N . GLY A 1 85 ? -33.231 36.921 43.717 1.00 22.09 85 GLY A N 1
ATOM 639 C CA . GLY A 1 85 ? -34.646 36.627 44.057 1.00 22.09 85 GLY A CA 1
ATOM 640 C C . GLY A 1 85 ? -35.361 35.747 43.016 1.00 22.09 85 GLY A C 1
ATOM 641 O O . GLY A 1 85 ? -35.529 36.188 41.891 1.00 22.09 85 GLY A O 1
ATOM 642 N N . SER A 1 86 ? -35.690 34.456 43.206 1.00 22.97 86 SER A N 1
ATOM 643 C CA . SER A 1 86 ? -36.461 33.767 44.275 1.00 22.97 86 SER A CA 1
ATOM 644 C C . SER A 1 86 ? -37.953 34.197 44.310 1.00 22.97 86 SER A C 1
ATOM 646 O O . SER A 1 86 ? -38.244 35.363 44.091 1.00 22.97 86 SER A O 1
ATOM 648 N N . ALA A 1 87 ? -38.968 33.342 44.519 1.00 22.38 87 ALA A N 1
ATOM 649 C CA . ALA A 1 87 ? -3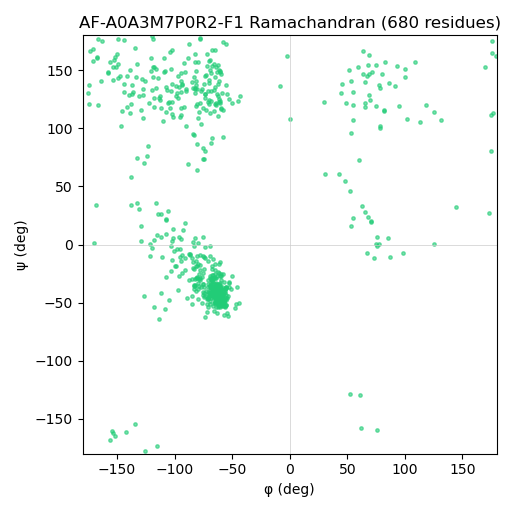9.026 31.902 44.821 1.00 22.38 87 ALA A CA 1
ATOM 650 C C . ALA A 1 87 ? -40.395 31.275 44.403 1.00 22.38 87 ALA A C 1
ATOM 652 O O . ALA A 1 87 ? -41.225 31.943 43.793 1.00 22.38 87 ALA A O 1
ATOM 653 N N . TYR A 1 88 ? -40.611 30.028 44.864 1.00 24.70 88 TYR A N 1
ATOM 654 C CA . TYR A 1 88 ? -41.871 29.302 45.160 1.00 24.70 88 TYR A CA 1
ATOM 655 C C . TYR A 1 88 ? -42.410 28.295 44.119 1.00 24.70 88 TYR A C 1
ATOM 657 O O . TYR A 1 88 ? -42.378 28.566 42.928 1.00 24.70 88 TYR A O 1
ATOM 665 N N . ALA A 1 89 ? -43.022 27.154 44.490 1.00 22.52 89 ALA A N 1
ATOM 666 C CA . ALA A 1 89 ? -42.879 26.224 45.639 1.00 22.52 89 ALA A CA 1
ATOM 667 C C . ALA A 1 89 ? -43.792 24.983 45.412 1.00 22.52 89 ALA A C 1
ATOM 669 O O . ALA A 1 89 ? -44.716 25.054 44.610 1.00 22.52 89 ALA A O 1
ATOM 670 N N . ASN A 1 90 ? -43.584 23.910 46.196 1.00 25.86 90 ASN A N 1
ATOM 671 C CA . ASN A 1 90 ? -44.414 22.688 46.336 1.00 25.86 90 ASN A CA 1
ATOM 672 C C . ASN A 1 90 ? -44.457 21.732 45.111 1.00 25.86 90 ASN A C 1
ATOM 674 O O . ASN A 1 90 ? -44.770 22.139 44.003 1.00 25.86 90 ASN A O 1
ATOM 678 N N . GLY A 1 91 ? -44.206 20.418 45.205 1.00 21.38 91 GLY A N 1
ATOM 679 C CA . GLY A 1 91 ? -43.774 19.577 46.331 1.00 21.38 91 GLY A CA 1
ATOM 680 C C . GLY A 1 91 ? -44.828 18.560 46.791 1.00 21.38 91 GLY A C 1
ATOM 681 O O . GLY A 1 91 ? -45.751 18.939 47.497 1.00 21.38 91 GLY A O 1
ATOM 682 N N . TYR A 1 92 ? -44.635 17.275 46.457 1.00 23.22 92 TYR A N 1
ATOM 683 C CA . TYR A 1 92 ? -45.202 16.099 47.146 1.00 23.22 92 TYR A CA 1
ATOM 684 C C . TYR A 1 92 ? -44.252 14.891 46.996 1.00 23.22 92 TYR A C 1
ATOM 686 O O . TYR A 1 92 ? -43.451 14.846 46.062 1.00 23.22 92 TYR A O 1
ATOM 694 N N . ALA A 1 93 ? -44.280 13.960 47.957 1.00 22.88 93 ALA A N 1
ATOM 695 C CA . ALA A 1 93 ? -43.183 13.023 48.238 1.00 22.88 93 ALA A CA 1
ATOM 696 C C . ALA A 1 93 ? -43.370 11.575 47.715 1.00 22.88 93 ALA A C 1
ATOM 698 O O . ALA A 1 93 ? -44.458 11.160 47.325 1.00 22.88 93 ALA A O 1
ATOM 699 N N . HIS A 1 94 ? -42.263 10.818 47.736 1.00 25.08 94 HIS A N 1
ATOM 700 C CA . HIS A 1 94 ? -42.104 9.408 47.328 1.00 25.08 94 HIS A CA 1
ATOM 701 C C . HIS A 1 94 ? -42.836 8.383 48.238 1.00 25.08 94 HIS A C 1
ATOM 703 O O . HIS A 1 94 ? -43.237 8.732 49.349 1.00 25.08 94 HIS A O 1
ATOM 709 N N . PRO A 1 95 ? -42.966 7.103 47.809 1.00 28.14 95 PRO A N 1
ATOM 710 C CA . PRO A 1 95 ? -41.927 6.102 48.125 1.00 28.14 95 PRO A CA 1
ATOM 711 C C . PRO A 1 95 ? -41.458 5.197 46.955 1.00 28.14 95 PRO A C 1
ATOM 713 O O . PRO A 1 95 ? -42.223 4.770 46.100 1.00 28.14 95 PRO A O 1
ATOM 716 N N . ASN A 1 96 ? -40.156 4.895 46.998 1.00 24.22 96 ASN A N 1
ATOM 717 C CA . ASN A 1 96 ? -39.331 3.889 46.303 1.00 24.22 96 ASN A CA 1
ATOM 718 C C . ASN A 1 96 ? -39.947 2.774 45.425 1.00 24.22 96 ASN A C 1
ATOM 720 O O . ASN A 1 96 ? -40.723 1.944 45.890 1.00 24.22 96 ASN A O 1
ATOM 724 N N . ALA A 1 97 ? -39.304 2.568 44.263 1.00 23.11 97 ALA A N 1
ATOM 725 C CA . ALA A 1 97 ? -38.968 1.235 43.743 1.00 23.11 97 ALA A CA 1
ATOM 726 C C . ALA A 1 97 ? -37.629 1.266 42.966 1.00 23.11 97 ALA A C 1
ATOM 728 O O . ALA A 1 97 ? -37.563 1.702 41.816 1.00 23.11 97 ALA A O 1
ATOM 729 N N . HIS A 1 98 ? -36.539 0.807 43.592 1.00 26.98 98 HIS A N 1
ATOM 730 C CA . HIS A 1 98 ? -35.234 0.644 42.935 1.00 26.98 98 HIS A CA 1
ATOM 731 C C . HIS A 1 98 ? -35.231 -0.592 42.020 1.00 26.98 98 HIS A C 1
ATOM 733 O O . HIS A 1 98 ? -35.323 -1.695 42.544 1.00 26.98 98 HIS A O 1
ATOM 739 N N . ALA A 1 99 ? -35.050 -0.417 40.700 1.00 28.02 99 ALA A N 1
ATOM 740 C CA . ALA A 1 99 ? -34.381 -1.375 39.790 1.00 28.02 99 ALA A CA 1
ATOM 741 C C . ALA A 1 99 ? -34.465 -0.928 38.310 1.00 28.02 99 ALA A C 1
ATOM 743 O O . ALA A 1 99 ? -35.309 -1.437 37.572 1.00 28.02 99 ALA A O 1
ATOM 744 N N . ARG A 1 100 ? -33.602 0.003 37.852 1.00 27.75 100 ARG A N 1
ATOM 745 C CA . ARG A 1 100 ? -33.314 0.190 36.399 1.00 27.75 100 ARG A CA 1
ATOM 746 C C . ARG A 1 100 ? -32.150 1.109 35.992 1.00 27.75 100 ARG A C 1
ATOM 748 O O . ARG A 1 100 ? -31.924 1.260 34.797 1.00 27.75 100 ARG A O 1
ATOM 755 N N . ASP A 1 101 ? -31.405 1.698 36.932 1.00 27.23 101 ASP A N 1
ATOM 756 C CA . ASP A 1 101 ? -30.480 2.806 36.616 1.00 27.23 101 ASP A CA 1
ATOM 757 C C . ASP A 1 101 ? -28.974 2.456 36.656 1.00 27.23 101 ASP A C 1
ATOM 759 O O . ASP A 1 101 ? -28.117 3.332 36.552 1.00 27.23 101 ASP A O 1
ATOM 763 N N . GLN A 1 102 ? -28.619 1.169 36.779 1.00 27.42 102 GLN A N 1
ATOM 764 C CA . GLN A 1 102 ? -27.214 0.727 36.724 1.00 27.42 102 GLN A CA 1
ATOM 765 C C . GLN A 1 102 ? -26.685 0.554 35.285 1.00 27.42 102 GLN A C 1
ATOM 767 O O . GLN A 1 102 ? -25.548 0.946 35.017 1.00 27.42 102 GLN A O 1
ATOM 772 N N . ASP A 1 103 ? -27.504 0.095 34.329 1.00 30.80 103 ASP A N 1
ATOM 773 C CA . ASP A 1 103 ? -27.048 -0.162 32.947 1.00 30.80 103 ASP A CA 1
ATOM 774 C C . ASP A 1 103 ? -26.662 1.107 32.167 1.00 30.80 103 ASP A C 1
ATOM 776 O O . ASP A 1 103 ? -25.750 1.086 31.338 1.00 30.80 103 ASP A O 1
ATOM 780 N N . LYS A 1 104 ? -27.301 2.253 32.442 1.00 29.67 104 LYS A N 1
ATOM 781 C CA . LYS A 1 104 ? -26.964 3.517 31.757 1.00 29.67 104 LYS A CA 1
ATOM 782 C C . LYS A 1 104 ? -25.672 4.156 32.268 1.00 29.67 104 LYS A C 1
ATOM 784 O O . LYS A 1 104 ? -24.985 4.832 31.503 1.00 29.67 104 LYS A O 1
ATOM 789 N N . ARG A 1 105 ? -25.308 3.922 33.534 1.00 26.66 105 ARG A N 1
ATOM 790 C CA . ARG A 1 105 ? -24.131 4.538 34.173 1.00 26.66 105 ARG A CA 1
ATOM 791 C C . ARG A 1 105 ? -22.823 3.788 33.887 1.00 26.66 105 ARG A C 1
ATOM 793 O O . ARG A 1 105 ? -21.752 4.384 33.982 1.00 26.66 105 ARG A O 1
ATOM 800 N N . ALA A 1 106 ? -22.907 2.518 33.482 1.00 30.00 106 ALA A N 1
ATOM 801 C CA . ALA A 1 106 ? -21.764 1.738 33.003 1.00 30.00 106 ALA A CA 1
ATOM 802 C C . ALA A 1 106 ? -21.279 2.211 31.617 1.00 30.00 106 ALA A C 1
ATOM 804 O O . ALA A 1 106 ? -20.083 2.402 31.405 1.00 30.00 106 ALA A O 1
ATOM 805 N N . SER A 1 107 ? -22.201 2.490 30.685 1.00 32.81 107 SER A N 1
ATOM 806 C CA . SER A 1 107 ? -21.838 2.946 29.333 1.00 32.81 107 SER A CA 1
ATOM 807 C C . SER A 1 107 ? -21.273 4.377 29.305 1.00 32.81 107 SER A C 1
ATOM 809 O O . SER A 1 107 ? -20.388 4.671 28.504 1.00 32.81 107 SER A O 1
ATOM 811 N N . SER A 1 108 ? -21.697 5.263 30.218 1.00 28.67 108 SER A N 1
ATOM 812 C CA . SER A 1 108 ? -21.241 6.664 30.240 1.00 28.67 108 SER A CA 1
ATOM 813 C C . SER A 1 108 ? -19.809 6.866 30.757 1.00 28.67 108 SER A C 1
ATOM 815 O O . SER A 1 108 ? -19.196 7.886 30.453 1.00 28.67 108 SER A O 1
ATOM 817 N N . LYS A 1 109 ? -19.246 5.916 31.520 1.00 29.70 109 LYS A N 1
ATOM 818 C CA . LYS A 1 109 ? -17.826 5.945 31.932 1.00 29.70 109 LYS A CA 1
ATOM 819 C C . LYS A 1 109 ? -16.867 5.427 30.853 1.00 29.70 109 LYS A C 1
ATOM 821 O O . LYS A 1 109 ? -15.673 5.699 30.920 1.00 29.70 109 LYS A O 1
ATOM 826 N N . LEU A 1 110 ? -17.376 4.757 29.816 1.00 39.56 110 LEU A N 1
ATOM 827 C CA . LEU A 1 110 ? -16.572 4.108 28.771 1.00 39.56 110 LEU A CA 1
ATOM 828 C C . LEU A 1 110 ? -15.832 5.093 27.831 1.00 39.56 110 LEU A C 1
ATOM 830 O O . LEU A 1 110 ? -15.107 4.661 26.937 1.00 39.56 110 LEU A O 1
ATOM 834 N N . GLY A 1 111 ? -15.998 6.407 28.032 1.00 32.38 111 GLY A N 1
ATOM 835 C CA . GLY A 1 111 ? -15.303 7.471 27.297 1.00 32.38 111 GLY A CA 1
ATOM 836 C C . GLY A 1 111 ? -14.461 8.434 28.148 1.00 32.38 111 GLY A C 1
ATOM 837 O O . GLY A 1 111 ? -13.872 9.347 27.578 1.00 32.38 111 GLY A O 1
ATOM 838 N N . SER A 1 112 ? -14.382 8.277 29.479 1.00 29.50 112 SER A N 1
ATOM 839 C CA . SER A 1 112 ? -13.838 9.333 30.361 1.00 29.50 112 SER A CA 1
ATOM 840 C C . SER A 1 112 ? -12.335 9.249 30.676 1.00 29.50 112 SER A C 1
ATOM 842 O O . SER A 1 112 ? -11.870 9.945 31.574 1.00 29.50 112 SER A O 1
ATOM 844 N N . LEU A 1 113 ? -11.562 8.413 29.971 1.00 38.44 113 LEU A N 1
ATOM 845 C CA . LEU A 1 113 ? -10.094 8.353 30.123 1.00 38.44 113 LEU A CA 1
ATOM 846 C C . LEU A 1 113 ? -9.336 9.399 29.280 1.00 38.44 113 LEU A C 1
ATOM 848 O O . LEU A 1 113 ? -8.156 9.619 29.529 1.00 38.44 113 LEU A O 1
ATOM 852 N N . ASP A 1 114 ? -10.020 10.071 28.345 1.00 40.97 114 ASP A N 1
ATOM 853 C CA . ASP A 1 114 ? -9.496 11.213 27.570 1.00 40.97 114 ASP A CA 1
ATOM 854 C C . ASP A 1 114 ? -10.201 12.545 27.926 1.00 40.97 114 ASP A C 1
ATOM 856 O O . ASP A 1 114 ? -9.970 13.564 27.279 1.00 40.97 114 ASP A O 1
ATOM 860 N N . SER A 1 115 ? -11.072 12.573 28.949 1.00 35.34 115 SER A N 1
ATOM 861 C CA . SER A 1 115 ? -11.858 13.765 29.327 1.00 35.34 115 SER A CA 1
ATOM 862 C C . SER A 1 115 ? -11.314 14.531 30.541 1.00 35.34 115 SER A C 1
ATOM 864 O O . SER A 1 115 ? -12.023 15.361 31.107 1.00 35.34 115 SER A O 1
ATOM 866 N N . THR A 1 116 ? -10.081 14.258 30.970 1.00 31.31 116 THR A N 1
ATOM 867 C CA . THR A 1 116 ? -9.399 15.011 32.033 1.00 31.31 116 THR A CA 1
ATOM 868 C C . THR A 1 116 ? -8.257 15.836 31.457 1.00 31.31 116 THR A C 1
ATOM 870 O O . THR A 1 116 ? -7.209 15.278 31.140 1.00 31.31 116 THR A O 1
ATOM 873 N N . GLY A 1 117 ? -8.472 17.152 31.384 1.00 31.52 117 GLY A N 1
ATOM 874 C CA . GLY A 1 117 ? -7.437 18.189 31.430 1.00 31.52 117 GLY A CA 1
ATOM 875 C C . GLY A 1 117 ? -6.278 18.065 30.442 1.00 31.52 117 GLY A C 1
ATOM 876 O O . GLY A 1 117 ? -5.282 17.416 30.742 1.00 31.52 117 GLY A O 1
ATOM 877 N N . ASP A 1 118 ? -6.405 18.776 29.322 1.00 36.56 118 ASP A N 1
ATOM 878 C CA . ASP A 1 118 ? -5.335 19.555 28.679 1.00 36.56 118 ASP A CA 1
ATOM 879 C C . ASP A 1 118 ? -3.897 19.023 28.860 1.00 36.56 118 ASP A C 1
ATOM 881 O O . ASP A 1 118 ? -3.006 19.672 29.413 1.00 36.56 118 ASP A O 1
ATOM 885 N N . ARG A 1 119 ? -3.651 17.797 28.382 1.00 41.03 119 ARG A N 1
ATOM 886 C CA . ARG A 1 119 ? -2.282 17.367 28.104 1.00 41.03 119 ARG A CA 1
ATOM 887 C C . ARG A 1 119 ? -1.819 18.158 26.896 1.00 41.03 119 ARG A C 1
ATOM 889 O O . ARG A 1 119 ? -2.416 18.020 25.826 1.00 41.03 119 ARG A O 1
ATOM 896 N N . SER A 1 120 ? -0.736 18.916 27.067 1.00 42.31 120 SER A N 1
ATOM 897 C CA . SER A 1 120 ? -0.005 19.514 25.953 1.00 42.31 120 SER A CA 1
ATOM 898 C C . SER A 1 120 ? 0.135 18.468 24.839 1.00 42.31 120 SER A C 1
ATOM 900 O O . SER A 1 120 ? 0.514 17.323 25.129 1.00 42.31 120 SER A O 1
ATOM 902 N N . PRO A 1 121 ? -0.253 18.792 23.590 1.00 56.47 121 PRO A N 1
ATOM 903 C CA . PRO A 1 121 ? -0.300 17.803 22.526 1.00 56.47 121 PRO A CA 1
ATOM 904 C C . PRO A 1 121 ? 1.095 17.210 22.375 1.00 56.47 121 PRO A C 1
ATOM 906 O O . PRO A 1 121 ? 2.038 17.938 22.070 1.00 56.47 121 PRO A O 1
ATOM 909 N N . GLN A 1 122 ? 1.241 15.908 22.641 1.00 66.12 122 GLN A N 1
ATOM 910 C CA . GLN A 1 122 ? 2.540 15.253 22.533 1.00 66.12 122 GLN A CA 1
ATOM 911 C C . GLN A 1 122 ? 2.991 15.358 21.079 1.00 66.12 122 GLN A C 1
ATOM 913 O O . GLN A 1 122 ? 2.380 14.783 20.177 1.00 66.12 122 GLN A O 1
ATOM 918 N N . ILE A 1 123 ? 4.021 16.172 20.864 1.00 82.50 123 ILE A N 1
ATOM 919 C CA . ILE A 1 123 ? 4.549 16.464 19.543 1.00 82.50 123 ILE A CA 1
ATOM 920 C C . ILE A 1 123 ? 5.379 15.251 19.111 1.00 82.50 123 ILE A C 1
ATOM 922 O O . ILE A 1 123 ? 6.485 15.031 19.603 1.00 82.50 123 ILE A O 1
ATOM 926 N N . GLU A 1 124 ? 4.820 14.439 18.215 1.00 84.69 124 GLU A N 1
ATOM 927 C CA . GLU A 1 124 ? 5.509 13.298 17.612 1.00 84.69 124 GLU A CA 1
ATOM 928 C C . GLU A 1 124 ? 6.474 13.779 16.499 1.00 84.69 124 GLU A C 1
ATOM 930 O O . GLU A 1 124 ? 6.571 14.970 16.193 1.00 84.69 124 GLU A O 1
ATOM 935 N N . PHE A 1 125 ? 7.230 12.856 15.895 1.00 87.38 125 PHE A N 1
ATOM 936 C CA . PHE A 1 125 ? 8.057 13.103 14.698 1.00 87.38 125 PHE A CA 1
ATOM 937 C C . PHE A 1 125 ? 9.074 14.262 14.782 1.00 87.38 125 PHE A C 1
ATOM 939 O O . PHE A 1 125 ? 9.479 14.790 13.750 1.00 87.38 125 PHE A O 1
ATOM 946 N N . GLY A 1 126 ? 9.503 14.676 15.980 1.00 89.94 126 GLY A N 1
ATOM 947 C CA . GLY A 1 126 ? 10.424 15.811 16.151 1.00 89.94 126 GLY A CA 1
ATOM 948 C C . GLY A 1 126 ? 9.799 17.181 15.844 1.00 89.94 126 GLY A C 1
ATOM 949 O O . GLY A 1 126 ? 10.519 18.141 15.567 1.00 89.94 126 GLY A O 1
ATOM 950 N N . GLY A 1 127 ? 8.465 17.278 15.866 1.00 93.25 127 GLY A N 1
ATOM 951 C CA . GLY A 1 127 ? 7.726 18.520 15.641 1.00 93.25 127 GLY A CA 1
ATOM 952 C C . GLY A 1 127 ? 7.930 19.130 14.263 1.00 93.25 127 GLY A C 1
ATOM 953 O O . GLY A 1 127 ? 8.300 18.441 13.316 1.00 93.25 127 GLY A O 1
ATOM 954 N N . SER A 1 128 ? 7.675 20.436 14.145 1.00 95.12 128 SER A N 1
ATOM 955 C CA . SER A 1 128 ? 7.678 21.170 12.869 1.00 95.12 128 SER A CA 1
ATOM 956 C C . SER A 1 128 ? 8.943 20.960 12.033 1.00 95.12 128 SER A C 1
ATOM 958 O O . SER A 1 128 ? 8.846 20.844 10.814 1.00 95.12 128 SER A O 1
ATOM 960 N N . ALA A 1 129 ? 10.119 20.875 12.663 1.00 96.12 129 ALA A N 1
ATOM 961 C CA . ALA A 1 129 ? 11.375 20.615 11.962 1.00 96.12 129 ALA A CA 1
ATOM 962 C C . ALA A 1 129 ? 11.427 19.183 11.405 1.00 96.12 129 ALA A C 1
ATOM 964 O O . ALA A 1 129 ? 11.658 18.993 10.210 1.00 96.12 129 ALA A O 1
ATOM 965 N N . GLY A 1 130 ? 11.150 18.182 12.247 1.00 96.06 130 GLY A N 1
ATOM 966 C CA . GLY A 1 130 ? 11.192 16.779 11.845 1.00 96.06 130 GLY A CA 1
ATOM 967 C C . GLY A 1 130 ? 10.124 16.422 10.810 1.00 96.06 130 GLY A C 1
ATOM 968 O O . GLY A 1 130 ? 10.458 15.834 9.785 1.00 96.06 130 GLY A O 1
ATOM 969 N N . VAL A 1 131 ? 8.872 16.870 10.969 1.00 96.06 131 VAL A N 1
ATOM 970 C CA . VAL A 1 131 ? 7.836 16.638 9.943 1.00 96.06 131 VAL A CA 1
ATOM 971 C C . VAL A 1 131 ? 8.175 17.303 8.610 1.00 96.06 131 VAL A C 1
ATOM 973 O O . VAL A 1 131 ? 7.899 16.729 7.563 1.00 96.06 131 VAL A O 1
ATOM 976 N N . THR A 1 132 ? 8.824 18.472 8.616 1.00 96.69 132 THR A N 1
ATOM 977 C CA . THR A 1 132 ? 9.254 19.143 7.377 1.00 96.69 132 THR A CA 1
ATOM 978 C C . THR A 1 132 ? 10.366 18.358 6.690 1.00 96.69 132 THR A C 1
ATOM 980 O O . THR A 1 132 ? 10.306 18.143 5.479 1.00 96.69 132 THR A O 1
ATOM 983 N N . ALA A 1 133 ? 11.325 17.838 7.462 1.00 97.12 133 ALA A N 1
ATOM 984 C CA . ALA A 1 133 ? 12.338 16.923 6.949 1.00 97.12 133 ALA A CA 1
ATOM 985 C C . ALA A 1 133 ? 11.719 15.636 6.370 1.00 97.12 133 ALA A C 1
ATOM 987 O O . ALA A 1 133 ? 12.179 15.168 5.334 1.00 97.12 133 ALA A O 1
ATOM 988 N N . LEU A 1 134 ? 10.643 15.099 6.961 1.00 95.81 134 LEU A N 1
ATOM 989 C CA . LEU A 1 134 ? 9.913 13.945 6.415 1.00 95.81 134 LEU A CA 1
ATOM 990 C C . LEU A 1 134 ? 9.144 14.284 5.124 1.00 95.81 134 LEU A C 1
ATOM 992 O O . LEU A 1 134 ? 9.193 13.509 4.170 1.00 95.81 134 LEU A O 1
ATOM 996 N N . MET A 1 135 ? 8.473 15.442 5.063 1.00 97.31 135 MET A N 1
ATOM 997 C CA . MET A 1 135 ? 7.743 15.900 3.868 1.00 97.31 135 MET A CA 1
ATOM 998 C C . MET A 1 135 ? 8.657 16.096 2.654 1.00 97.31 135 MET A C 1
ATOM 1000 O O . MET A 1 135 ? 8.232 15.840 1.533 1.00 97.31 135 MET A O 1
ATOM 1004 N N . ILE A 1 136 ? 9.903 16.525 2.866 1.00 97.38 136 ILE A N 1
ATOM 1005 C CA . ILE A 1 136 ? 10.908 16.675 1.802 1.00 97.38 136 ILE A CA 1
ATOM 1006 C C . ILE A 1 136 ? 11.630 15.341 1.543 1.00 97.38 136 ILE A C 1
ATOM 1008 O O . ILE A 1 136 ? 11.821 14.938 0.396 1.00 97.38 136 ILE A O 1
ATOM 1012 N N . GLY A 1 137 ? 12.010 14.635 2.609 1.00 96.81 137 GLY A N 1
ATOM 1013 C CA . GLY A 1 137 ? 12.845 13.439 2.557 1.00 96.81 137 GLY A CA 1
ATOM 1014 C C . GLY A 1 137 ? 12.167 12.224 1.928 1.00 96.81 137 GLY A C 1
ATOM 1015 O O . GLY A 1 137 ? 12.812 11.534 1.143 1.00 96.81 137 GLY A O 1
ATOM 1016 N N . PHE A 1 138 ? 10.883 11.963 2.206 1.00 95.56 138 PHE A N 1
ATOM 1017 C CA . PHE A 1 138 ? 10.201 10.799 1.625 1.00 95.56 138 PHE A CA 1
ATOM 1018 C C . PHE A 1 138 ? 10.064 10.880 0.091 1.00 95.56 138 PHE A C 1
ATOM 1020 O O . PHE A 1 138 ? 10.485 9.926 -0.562 1.00 95.56 138 PHE A O 1
ATOM 1027 N N . PRO A 1 139 ? 9.583 11.984 -0.525 1.00 97.31 139 PRO A N 1
ATOM 1028 C CA . PRO A 1 139 ? 9.598 12.132 -1.982 1.00 97.31 139 PRO A CA 1
ATOM 1029 C C . PRO A 1 139 ? 10.987 11.946 -2.604 1.00 97.31 139 PRO A C 1
ATOM 1031 O O . PRO A 1 139 ? 11.125 11.219 -3.586 1.00 97.31 139 PRO A O 1
ATOM 1034 N N . LEU A 1 140 ? 12.027 12.562 -2.024 1.00 96.88 140 LEU A N 1
ATOM 1035 C CA . LEU A 1 140 ? 13.399 12.449 -2.532 1.00 96.88 140 LEU A CA 1
ATOM 1036 C C . LEU A 1 140 ? 13.935 11.016 -2.434 1.00 96.88 140 LEU A C 1
ATOM 1038 O O . LEU A 1 140 ? 14.542 10.528 -3.387 1.00 96.88 140 LEU A O 1
ATOM 1042 N N . LEU A 1 141 ? 13.669 10.320 -1.325 1.00 96.50 141 LEU A N 1
ATOM 1043 C CA . LEU A 1 141 ? 14.024 8.913 -1.150 1.00 96.50 141 LEU A CA 1
ATOM 1044 C C . LEU A 1 141 ? 13.324 8.026 -2.188 1.00 96.50 141 LEU A C 1
ATOM 1046 O O . LEU A 1 141 ? 13.968 7.165 -2.780 1.00 96.50 141 LEU A O 1
ATOM 1050 N N . MET A 1 142 ? 12.038 8.261 -2.460 1.00 97.50 142 MET A N 1
ATOM 1051 C CA . MET A 1 142 ? 11.285 7.499 -3.460 1.00 97.50 142 MET A CA 1
ATOM 1052 C C . MET A 1 142 ? 11.853 7.692 -4.875 1.00 97.50 142 MET A C 1
ATOM 1054 O O . MET A 1 142 ? 12.071 6.706 -5.581 1.00 97.50 142 MET A O 1
ATOM 1058 N N . TYR A 1 143 ? 12.189 8.927 -5.274 1.00 97.75 143 TYR A N 1
ATOM 1059 C CA . TYR A 1 143 ? 12.898 9.165 -6.540 1.00 97.75 143 TYR A CA 1
ATOM 1060 C C . TYR A 1 143 ? 14.274 8.495 -6.569 1.00 97.75 143 TYR A C 1
ATOM 1062 O O . TYR A 1 143 ? 14.619 7.865 -7.564 1.00 97.75 143 TYR A O 1
ATOM 1070 N N . TYR A 1 144 ? 15.051 8.584 -5.487 1.00 97.06 144 TYR A N 1
ATOM 1071 C CA . TYR A 1 144 ? 16.376 7.970 -5.394 1.00 97.06 144 TYR A CA 1
ATOM 1072 C C . TYR A 1 144 ? 16.320 6.441 -5.551 1.00 97.06 144 TYR A C 1
ATOM 1074 O O . TYR A 1 144 ? 17.087 5.860 -6.323 1.00 97.06 144 TYR A O 1
ATOM 1082 N N . MET A 1 145 ? 15.362 5.790 -4.884 1.00 97.06 145 MET A N 1
ATOM 1083 C CA . MET A 1 145 ? 15.125 4.351 -5.008 1.00 97.06 145 MET A CA 1
ATOM 1084 C C . MET A 1 145 ? 14.675 3.961 -6.421 1.00 97.06 145 MET A C 1
ATOM 1086 O O . MET A 1 145 ? 15.147 2.959 -6.961 1.00 97.06 145 MET A O 1
ATOM 1090 N N . TRP A 1 146 ? 13.790 4.743 -7.048 1.00 96.88 146 TRP A N 1
ATOM 1091 C CA . TRP A 1 146 ? 13.358 4.508 -8.429 1.00 96.88 146 TRP A CA 1
ATOM 1092 C C . TRP A 1 146 ? 14.497 4.702 -9.444 1.00 96.88 146 TRP A C 1
ATOM 1094 O O . TRP A 1 146 ? 14.656 3.864 -10.337 1.00 96.88 146 TRP A O 1
ATOM 1104 N N . ILE A 1 147 ? 15.337 5.732 -9.281 1.00 96.88 147 ILE A N 1
ATOM 1105 C CA . ILE A 1 147 ? 16.525 5.948 -10.119 1.00 96.88 147 ILE A CA 1
ATOM 1106 C C . ILE A 1 147 ? 17.473 4.750 -10.000 1.00 96.88 147 ILE A C 1
ATOM 1108 O O . ILE A 1 147 ? 17.910 4.211 -11.017 1.00 96.88 147 ILE A O 1
ATOM 1112 N N . GLY A 1 148 ? 17.736 4.272 -8.781 1.00 96.12 148 GLY A N 1
ATOM 1113 C CA . GLY A 1 148 ? 18.560 3.085 -8.554 1.00 96.12 148 GLY A CA 1
ATOM 1114 C C . GLY A 1 148 ? 17.988 1.814 -9.192 1.00 96.12 148 GLY A C 1
ATOM 1115 O O . GLY A 1 148 ? 18.699 1.060 -9.859 1.00 96.12 148 GLY A O 1
ATOM 1116 N N . ALA A 1 149 ? 16.677 1.602 -9.053 1.00 94.38 149 ALA A N 1
ATOM 1117 C CA . ALA A 1 149 ? 15.964 0.468 -9.639 1.00 94.38 149 ALA A CA 1
ATOM 1118 C C . ALA A 1 149 ? 15.910 0.483 -11.181 1.00 94.38 149 ALA A C 1
ATOM 1120 O O . ALA A 1 149 ? 15.802 -0.586 -11.787 1.00 94.38 149 ALA A O 1
ATOM 1121 N N . THR A 1 150 ? 15.986 1.663 -11.805 1.00 93.38 150 THR A N 1
ATOM 1122 C CA . THR A 1 150 ? 15.772 1.851 -13.253 1.00 93.38 150 THR A CA 1
ATOM 1123 C C . THR A 1 150 ? 17.074 2.074 -14.025 1.00 93.38 150 THR A C 1
ATOM 1125 O O . THR A 1 150 ? 17.299 1.415 -15.034 1.00 93.38 150 THR A O 1
ATOM 1128 N N . TYR A 1 151 ? 17.954 2.960 -13.548 1.00 94.25 151 TYR A N 1
ATOM 1129 C CA . TYR A 1 151 ? 19.160 3.393 -14.272 1.00 94.25 151 TYR A CA 1
ATOM 1130 C C . TYR A 1 151 ? 20.460 2.759 -13.762 1.00 94.25 151 TYR A C 1
ATOM 1132 O O . TYR A 1 151 ? 21.422 2.659 -14.517 1.00 94.25 151 TYR A O 1
ATOM 1140 N N . TYR A 1 152 ? 20.493 2.283 -12.512 1.00 95.12 152 TYR A N 1
ATOM 1141 C CA . TYR A 1 152 ? 21.687 1.679 -11.897 1.00 95.12 152 TYR A CA 1
ATOM 1142 C C . TYR A 1 152 ? 21.571 0.151 -11.744 1.00 95.12 152 TYR A C 1
ATOM 1144 O O . TYR A 1 152 ? 22.256 -0.446 -10.915 1.00 95.12 152 TYR A O 1
ATOM 1152 N N . ASN A 1 153 ? 20.710 -0.508 -12.534 1.00 92.88 153 ASN A N 1
ATOM 1153 C CA . ASN A 1 153 ? 20.515 -1.967 -12.509 1.00 92.88 153 ASN A CA 1
ATOM 1154 C C . ASN A 1 153 ? 20.227 -2.493 -11.080 1.00 92.88 153 ASN A C 1
ATOM 1156 O O . ASN A 1 153 ? 20.862 -3.425 -10.584 1.00 92.88 153 ASN A O 1
ATOM 1160 N N . GLY A 1 154 ? 19.327 -1.819 -10.359 1.00 93.06 154 GLY A N 1
ATOM 1161 C CA . GLY A 1 154 ? 18.984 -2.156 -8.976 1.00 93.06 154 GLY A CA 1
ATOM 1162 C C . GLY A 1 154 ? 20.023 -1.756 -7.922 1.00 93.06 154 GLY A C 1
ATOM 1163 O O . GLY A 1 154 ? 19.789 -2.021 -6.744 1.00 93.06 154 GLY A O 1
ATOM 1164 N N . LYS A 1 155 ? 21.146 -1.129 -8.285 1.00 94.12 155 LYS A N 1
ATOM 1165 C CA . LYS A 1 155 ? 22.177 -0.690 -7.333 1.00 94.12 155 LYS A CA 1
ATOM 1166 C C . LYS A 1 155 ? 21.902 0.716 -6.799 1.00 94.12 155 LYS A C 1
ATOM 1168 O O . LYS A 1 155 ? 21.162 1.497 -7.388 1.00 94.12 155 LYS A O 1
ATOM 1173 N N . VAL A 1 156 ? 22.529 1.023 -5.668 1.00 95.81 156 VAL A N 1
ATOM 1174 C CA . VAL A 1 156 ? 22.537 2.351 -5.038 1.00 95.81 156 VAL A CA 1
ATOM 1175 C C . VAL A 1 156 ? 23.165 3.370 -6.005 1.00 95.81 156 VAL A C 1
ATOM 1177 O O . VAL A 1 156 ? 24.314 3.156 -6.396 1.00 95.81 156 VAL A O 1
ATOM 1180 N N . PRO A 1 157 ? 22.466 4.453 -6.407 1.00 96.00 157 PRO A N 1
ATOM 1181 C CA . PRO A 1 157 ? 23.071 5.525 -7.188 1.00 96.00 157 PRO A CA 1
ATOM 1182 C C . PRO A 1 157 ? 24.225 6.173 -6.423 1.00 96.00 157 PRO A C 1
ATOM 1184 O O . PRO A 1 157 ? 24.040 6.669 -5.308 1.00 96.00 157 PRO A O 1
ATOM 1187 N N . TRP A 1 158 ? 25.401 6.176 -7.037 1.00 94.56 158 TRP A N 1
ATOM 1188 C CA . TRP A 1 158 ? 26.644 6.704 -6.481 1.00 94.56 158 TRP A CA 1
ATOM 1189 C C . TRP A 1 158 ? 27.437 7.405 -7.597 1.00 94.56 158 TRP A C 1
ATOM 1191 O O . TRP A 1 158 ? 27.351 6.932 -8.739 1.00 94.56 158 TRP A O 1
ATOM 1201 N N . PRO A 1 159 ? 28.164 8.505 -7.313 1.00 93.81 159 PRO A N 1
ATOM 1202 C CA . PRO A 1 159 ? 29.040 9.143 -8.293 1.00 93.81 159 PRO A CA 1
ATOM 1203 C C . PRO A 1 159 ? 30.121 8.179 -8.792 1.00 93.81 159 PRO A C 1
ATOM 1205 O O . PRO A 1 159 ? 30.598 7.317 -8.049 1.00 93.81 159 PRO A O 1
ATOM 1208 N N . ARG A 1 160 ? 30.517 8.323 -10.055 1.00 90.12 160 ARG A N 1
ATOM 1209 C CA . ARG A 1 160 ? 31.685 7.616 -10.608 1.00 90.12 160 ARG A CA 1
ATOM 1210 C C . ARG A 1 160 ? 32.990 8.190 -10.046 1.00 90.12 160 ARG A C 1
ATOM 1212 O O . ARG A 1 160 ? 33.006 9.286 -9.496 1.00 90.12 160 ARG A O 1
ATOM 1219 N N . GLU A 1 161 ? 34.089 7.451 -10.192 1.00 88.88 161 GLU A N 1
ATOM 1220 C CA . GLU A 1 161 ? 35.415 7.850 -9.681 1.00 88.88 161 GLU A CA 1
ATOM 1221 C C . GLU A 1 161 ? 35.921 9.177 -10.281 1.00 88.88 161 GLU A C 1
ATOM 1223 O O . GLU A 1 161 ? 36.699 9.885 -9.646 1.00 88.88 161 GLU A O 1
ATOM 1228 N N . ASP A 1 162 ? 35.449 9.520 -11.481 1.00 91.44 162 ASP A N 1
ATOM 1229 C CA . ASP A 1 162 ? 35.749 10.727 -12.253 1.00 91.44 162 ASP A CA 1
ATOM 1230 C C . ASP A 1 162 ? 34.635 11.797 -12.218 1.00 91.44 162 ASP A C 1
ATOM 1232 O O . ASP A 1 162 ? 34.788 12.871 -12.799 1.00 91.44 162 ASP A O 1
ATOM 1236 N N . GLU A 1 163 ? 33.512 11.537 -11.540 1.00 94.38 163 GLU A N 1
ATOM 1237 C CA . GLU A 1 163 ? 32.322 12.396 -11.547 1.00 94.38 163 GLU A CA 1
ATOM 1238 C C . GLU A 1 163 ? 32.285 13.322 -10.322 1.00 94.38 163 GLU A C 1
ATOM 1240 O O . GLU A 1 163 ? 32.327 12.877 -9.172 1.00 94.38 163 GLU A O 1
ATOM 1245 N N . SER A 1 164 ? 32.157 14.635 -10.545 1.00 95.38 164 SER A N 1
ATOM 1246 C CA . SER A 1 164 ? 31.995 15.579 -9.436 1.00 95.38 164 SER A CA 1
ATOM 1247 C C . SER A 1 164 ? 30.629 15.403 -8.759 1.00 95.38 164 SER A C 1
ATOM 1249 O O . SER A 1 164 ? 29.631 15.079 -9.404 1.00 95.38 164 SER A O 1
ATOM 1251 N N . TRP A 1 165 ? 30.536 15.693 -7.456 1.00 94.56 165 TRP A N 1
ATOM 1252 C CA . TRP A 1 165 ? 29.251 15.660 -6.740 1.00 94.56 165 TRP A CA 1
ATOM 1253 C C . TRP A 1 165 ? 28.186 16.552 -7.394 1.00 94.56 165 TRP A C 1
ATOM 1255 O O . TRP A 1 165 ? 27.013 16.186 -7.433 1.00 94.56 165 TRP A O 1
ATOM 1265 N N . THR A 1 166 ? 28.584 17.705 -7.936 1.00 94.75 166 THR A N 1
ATOM 1266 C CA . THR A 1 166 ? 27.697 18.609 -8.679 1.00 94.75 166 THR A CA 1
ATOM 1267 C C . THR A 1 166 ? 27.155 17.973 -9.956 1.00 94.75 166 THR A C 1
ATOM 1269 O O . THR A 1 166 ? 25.947 18.041 -10.194 1.00 94.75 166 THR A O 1
ATOM 1272 N N . ASP A 1 167 ? 28.004 17.298 -10.732 1.00 94.62 167 ASP A N 1
ATOM 1273 C CA . ASP A 1 167 ? 27.591 16.617 -11.963 1.00 94.62 167 ASP A CA 1
ATOM 1274 C C . ASP A 1 167 ? 26.687 15.424 -11.650 1.00 94.62 167 ASP A C 1
ATOM 1276 O O . ASP A 1 167 ? 25.626 15.293 -12.258 1.00 94.62 167 ASP A O 1
ATOM 1280 N N . PHE A 1 168 ? 27.014 14.648 -10.613 1.00 95.56 168 PHE A N 1
ATOM 1281 C CA . PHE A 1 168 ? 26.180 13.553 -10.120 1.00 95.56 168 PHE A CA 1
ATOM 1282 C C . PHE A 1 168 ? 24.772 14.026 -9.724 1.00 95.56 168 PHE A C 1
ATOM 1284 O O . PHE A 1 168 ? 23.771 13.460 -10.173 1.00 95.56 168 PHE A O 1
ATOM 1291 N N . PHE A 1 169 ? 24.647 15.106 -8.941 1.00 95.25 169 PHE A N 1
ATOM 1292 C CA . PHE A 1 169 ? 23.331 15.657 -8.588 1.00 95.25 169 PHE A CA 1
ATOM 1293 C C . PHE A 1 169 ? 22.588 16.239 -9.802 1.00 95.25 169 PHE A C 1
ATOM 1295 O O . PHE A 1 169 ? 21.364 16.095 -9.901 1.00 95.25 169 PHE A O 1
ATOM 1302 N N . HIS A 1 170 ? 23.293 16.847 -10.761 1.00 95.31 170 HIS A N 1
ATOM 1303 C CA . HIS A 1 170 ? 22.694 17.254 -12.033 1.00 95.31 170 HIS A CA 1
ATOM 1304 C C . HIS A 1 170 ? 22.225 16.052 -12.870 1.00 95.31 170 HIS A C 1
ATOM 1306 O O . HIS A 1 170 ? 21.141 16.125 -13.456 1.00 95.31 170 HIS A O 1
ATOM 1312 N N . GLY A 1 171 ? 22.965 14.942 -12.857 1.00 95.62 171 GLY A N 1
ATOM 1313 C CA . GLY A 1 171 ? 22.615 13.663 -13.466 1.00 95.62 171 GLY A CA 1
ATOM 1314 C C . GLY A 1 171 ? 21.357 13.055 -12.850 1.00 95.62 171 GLY A C 1
ATOM 1315 O O . GLY A 1 171 ? 20.398 12.788 -13.575 1.00 95.62 171 GLY A O 1
ATOM 1316 N N . LEU A 1 172 ? 21.296 12.924 -11.519 1.00 95.75 172 LEU A N 1
ATOM 1317 C CA . LEU A 1 172 ? 20.099 12.460 -10.797 1.00 95.75 172 LEU A CA 1
ATOM 1318 C C . LEU A 1 172 ? 18.868 13.316 -11.133 1.00 95.75 172 LEU A C 1
ATOM 1320 O O . LEU A 1 172 ? 17.803 12.785 -11.453 1.00 95.75 172 LEU A O 1
ATOM 1324 N N . ARG A 1 173 ? 19.018 14.648 -11.127 1.00 94.88 173 ARG A N 1
ATOM 1325 C CA . ARG A 1 173 ? 17.951 15.585 -11.510 1.00 94.88 173 ARG A CA 1
ATOM 1326 C C . ARG A 1 173 ? 17.529 15.411 -12.974 1.00 94.88 173 ARG A C 1
ATOM 1328 O O . ARG A 1 173 ? 16.342 15.507 -13.267 1.00 94.88 173 ARG A O 1
ATOM 1335 N N . SER A 1 174 ? 18.471 15.151 -13.880 1.00 95.50 174 SER A N 1
ATOM 1336 C CA . SER A 1 174 ? 18.201 14.893 -15.300 1.00 95.50 174 SER A CA 1
ATOM 1337 C C . SER A 1 174 ? 17.437 13.579 -15.503 1.00 95.50 174 SER A C 1
ATOM 1339 O O . SER A 1 174 ? 16.439 13.555 -16.221 1.00 95.50 174 SER A O 1
ATOM 1341 N N . MET A 1 175 ? 17.830 12.502 -14.815 1.00 96.00 175 MET A N 1
ATOM 1342 C CA . MET A 1 175 ? 17.103 11.226 -14.822 1.00 96.00 175 MET A CA 1
ATOM 1343 C C . MET A 1 175 ? 15.681 11.379 -14.268 1.00 96.00 175 MET A C 1
ATOM 1345 O O . MET A 1 175 ? 14.735 10.883 -14.875 1.00 96.00 175 MET A O 1
ATOM 1349 N N . MET A 1 176 ? 15.504 12.131 -13.176 1.00 95.00 176 MET A N 1
ATOM 1350 C CA . MET A 1 176 ? 14.181 12.467 -12.637 1.00 95.00 176 MET A CA 1
ATOM 1351 C C . MET A 1 176 ? 13.341 13.287 -13.626 1.00 95.00 176 MET A C 1
ATOM 1353 O O . MET A 1 176 ? 12.187 12.952 -13.871 1.00 95.00 176 MET A O 1
ATOM 1357 N N . TYR A 1 177 ? 13.905 14.336 -14.230 1.00 93.81 177 TYR A N 1
ATOM 1358 C CA . TYR A 1 177 ? 13.166 15.189 -15.162 1.00 93.81 177 TYR A CA 1
ATOM 1359 C C . TYR A 1 177 ? 12.741 14.440 -16.430 1.00 93.81 177 TYR A C 1
ATOM 1361 O O . TYR A 1 177 ? 11.592 14.551 -16.838 1.00 93.81 177 TYR A O 1
ATOM 1369 N N . ASN A 1 178 ? 13.642 13.660 -17.034 1.00 95.00 178 ASN A N 1
ATOM 1370 C CA . ASN A 1 178 ? 13.376 12.972 -18.299 1.00 95.00 178 ASN A CA 1
ATOM 1371 C C . ASN A 1 178 ? 12.582 11.670 -18.112 1.00 95.00 178 ASN A C 1
ATOM 1373 O O . ASN A 1 178 ? 11.696 11.366 -18.905 1.00 95.00 178 ASN A O 1
ATOM 1377 N N . GLY A 1 179 ? 12.899 10.894 -17.074 1.00 94.75 179 GLY A N 1
ATOM 1378 C CA . GLY A 1 179 ? 12.314 9.575 -16.831 1.00 94.75 179 GLY A CA 1
ATOM 1379 C C . GLY A 1 179 ? 11.111 9.559 -15.896 1.00 94.75 179 GLY A C 1
ATOM 1380 O O . GLY A 1 179 ? 10.413 8.554 -15.841 1.00 94.75 179 GLY A O 1
ATOM 1381 N N . ALA A 1 180 ? 10.861 10.645 -15.162 1.00 97.12 180 ALA A N 1
ATOM 1382 C CA . ALA A 1 180 ? 9.717 10.793 -14.270 1.00 97.12 180 ALA A CA 1
ATOM 1383 C C . ALA A 1 180 ? 8.973 12.121 -14.496 1.00 97.12 180 ALA A C 1
ATOM 1385 O O . ALA A 1 180 ? 8.361 12.665 -13.578 1.00 97.12 180 ALA A O 1
ATOM 1386 N N . TYR A 1 181 ? 8.970 12.656 -15.720 1.00 96.88 181 TYR A N 1
ATOM 1387 C CA . TYR A 1 181 ? 8.114 13.800 -16.040 1.00 96.88 181 TYR A CA 1
ATOM 1388 C C . TYR A 1 181 ? 6.633 13.443 -15.788 1.00 96.88 181 TYR A C 1
ATOM 1390 O O . TYR A 1 181 ? 6.184 12.408 -16.287 1.00 96.88 181 TYR A O 1
ATOM 1398 N N . PRO A 1 182 ? 5.843 14.261 -15.060 1.00 97.38 182 PRO A N 1
ATOM 1399 C CA . PRO A 1 182 ? 4.435 13.979 -14.768 1.00 97.38 182 PRO A CA 1
ATOM 1400 C C . PRO A 1 182 ? 3.560 14.207 -16.014 1.00 97.38 182 PRO A C 1
ATOM 1402 O O . PRO A 1 182 ? 2.843 15.201 -16.133 1.00 97.38 182 PRO A O 1
ATOM 1405 N N . SER A 1 183 ? 3.664 13.287 -16.975 1.00 97.50 183 SER A N 1
ATOM 1406 C CA . SER A 1 183 ? 3.024 13.358 -18.287 1.00 97.50 183 SER A CA 1
ATOM 1407 C C . SER A 1 183 ? 1.495 13.338 -18.187 1.00 97.50 183 SER A C 1
ATOM 1409 O O . SER A 1 183 ? 0.921 12.750 -17.268 1.00 97.50 183 SER A O 1
ATOM 1411 N N . LEU A 1 184 ? 0.808 13.928 -19.174 1.00 97.56 184 LEU A N 1
ATOM 1412 C CA . LEU A 1 184 ? -0.659 13.885 -19.241 1.00 97.56 184 LEU A CA 1
ATOM 1413 C C . LEU A 1 184 ? -1.183 12.438 -19.225 1.00 97.56 184 LEU A C 1
ATOM 1415 O O . LEU A 1 184 ? -2.176 12.157 -18.565 1.00 97.56 184 LEU A O 1
ATOM 1419 N N . LYS A 1 185 ? -0.464 11.507 -19.868 1.00 97.38 185 LYS A N 1
ATOM 1420 C CA . LYS A 1 185 ? -0.752 10.067 -19.838 1.00 97.38 185 LYS A CA 1
ATOM 1421 C C . LYS A 1 185 ? -0.745 9.520 -18.405 1.00 97.38 185 LYS A C 1
ATOM 1423 O O . LYS A 1 185 ? -1.706 8.866 -18.010 1.00 97.38 185 LYS A O 1
ATOM 1428 N N . ALA A 1 186 ? 0.283 9.829 -17.613 1.00 98.00 186 ALA A N 1
ATOM 1429 C CA . ALA A 1 186 ? 0.373 9.399 -16.219 1.00 98.00 186 ALA A CA 1
ATOM 1430 C C . ALA A 1 186 ? -0.720 10.025 -15.336 1.00 98.00 186 ALA A C 1
ATOM 1432 O O . ALA A 1 186 ? -1.312 9.322 -14.517 1.00 98.00 186 ALA A O 1
ATOM 1433 N N . TRP A 1 187 ? -1.056 11.306 -15.549 1.00 98.19 187 TRP A N 1
ATOM 1434 C CA . TRP A 1 187 ? -2.206 11.948 -14.900 1.00 98.19 187 TRP A CA 1
ATOM 1435 C C . TRP A 1 187 ? -3.512 11.218 -15.224 1.00 98.19 187 TRP A C 1
ATOM 1437 O O . TRP A 1 187 ? -4.250 10.860 -14.306 1.00 98.19 187 TRP A O 1
ATOM 1447 N N . THR A 1 188 ? -3.778 10.940 -16.504 1.00 97.81 188 THR A N 1
ATOM 1448 C CA . THR A 1 188 ? -4.976 10.216 -16.950 1.00 97.81 188 THR A CA 1
ATOM 1449 C C . THR A 1 188 ? -5.034 8.797 -16.385 1.00 97.81 188 THR A C 1
ATOM 1451 O O . THR A 1 188 ? -6.097 8.375 -15.941 1.00 97.81 188 THR A O 1
ATOM 1454 N N . MET A 1 189 ? -3.913 8.071 -16.343 1.00 97.62 189 MET A N 1
ATOM 1455 C CA . MET A 1 189 ? -3.847 6.725 -15.760 1.00 97.62 189 MET A CA 1
ATOM 1456 C C . MET A 1 189 ? -4.140 6.746 -14.255 1.00 97.62 189 MET A C 1
ATOM 1458 O O . MET A 1 189 ? -5.031 6.038 -13.789 1.00 97.62 189 MET A O 1
ATOM 1462 N N . TYR A 1 190 ? -3.423 7.576 -13.494 1.00 98.06 190 TYR A N 1
ATOM 1463 C CA . TYR A 1 190 ? -3.507 7.593 -12.034 1.00 98.06 190 TYR A CA 1
ATOM 1464 C C . TYR A 1 190 ? -4.841 8.168 -11.530 1.00 98.06 190 TYR A C 1
ATOM 1466 O O . TYR A 1 190 ? -5.506 7.553 -10.696 1.00 98.06 190 TYR A O 1
ATOM 1474 N N . TRP A 1 191 ? -5.286 9.311 -12.065 1.00 97.81 191 TRP A N 1
ATOM 1475 C CA . TRP A 1 191 ? -6.570 9.902 -11.670 1.00 97.81 191 TRP A CA 1
ATOM 1476 C C . TRP A 1 191 ? -7.771 9.215 -12.313 1.00 97.81 191 TRP A C 1
ATOM 1478 O O . TRP A 1 191 ? -8.821 9.155 -11.682 1.00 97.81 191 TRP A O 1
ATOM 1488 N N . GLY A 1 192 ? -7.631 8.632 -13.507 1.00 97.69 192 GLY A N 1
ATOM 1489 C CA . GLY A 1 192 ? -8.657 7.758 -14.080 1.00 97.69 192 GLY A CA 1
ATOM 1490 C C . GLY A 1 192 ? -8.909 6.537 -13.196 1.00 97.69 192 GLY A C 1
ATOM 1491 O O . GLY A 1 192 ? -10.061 6.223 -12.904 1.00 97.69 192 GLY A O 1
ATOM 1492 N N . PHE A 1 193 ? -7.842 5.914 -12.681 1.00 97.81 193 PHE A N 1
ATOM 1493 C CA . PHE A 1 193 ? -7.942 4.842 -11.692 1.00 97.81 193 PHE A CA 1
ATOM 1494 C C . PHE A 1 193 ? -8.575 5.319 -10.372 1.00 97.81 193 PHE A C 1
ATOM 1496 O O . PHE A 1 193 ? -9.522 4.699 -9.895 1.00 97.81 193 PHE A O 1
ATOM 1503 N N . LEU A 1 194 ? -8.135 6.454 -9.817 1.00 96.88 194 LEU A N 1
ATOM 1504 C CA . LEU A 1 194 ? -8.702 7.032 -8.587 1.00 96.88 194 LEU A CA 1
ATOM 1505 C C . LEU A 1 194 ? -10.207 7.333 -8.732 1.00 96.88 194 LEU A C 1
ATOM 1507 O O . LEU A 1 194 ? -10.993 7.002 -7.845 1.00 96.88 194 LEU A O 1
ATOM 1511 N N . LEU A 1 195 ? -10.630 7.916 -9.857 1.00 97.19 195 LEU A N 1
ATOM 1512 C CA . LEU A 1 195 ? -12.038 8.198 -10.151 1.00 97.19 195 LEU A CA 1
ATOM 1513 C C . LEU A 1 195 ? -12.856 6.916 -10.359 1.00 97.19 195 LEU A C 1
ATOM 1515 O O . LEU A 1 195 ? -13.982 6.838 -9.867 1.00 97.19 195 LEU A O 1
ATOM 1519 N N . PHE A 1 196 ? -12.294 5.905 -11.030 1.00 97.88 196 PHE A N 1
ATOM 1520 C CA . PHE A 1 196 ? -12.917 4.588 -11.169 1.00 97.88 196 PHE A CA 1
ATOM 1521 C C . PHE A 1 196 ? -13.127 3.923 -9.804 1.00 97.88 196 PHE A C 1
ATOM 1523 O O . PHE A 1 196 ? -14.250 3.543 -9.483 1.00 97.88 196 PHE A O 1
ATOM 1530 N N . GLU A 1 197 ? -12.101 3.873 -8.952 1.00 97.88 197 GLU A N 1
ATOM 1531 C CA . GLU A 1 197 ? -12.218 3.340 -7.592 1.00 97.88 197 GLU A CA 1
ATOM 1532 C C . GLU A 1 197 ? -13.201 4.152 -6.737 1.00 97.88 197 GLU A C 1
ATOM 1534 O O . GLU A 1 197 ? -13.930 3.583 -5.926 1.00 97.88 197 GLU A O 1
ATOM 1539 N N . GLY A 1 198 ? -13.267 5.476 -6.914 1.00 96.50 198 GLY A N 1
ATOM 1540 C CA . GLY A 1 198 ? -14.234 6.343 -6.231 1.00 96.50 198 GLY A CA 1
ATOM 1541 C C . GLY A 1 198 ? -15.679 6.068 -6.661 1.00 96.50 198 GLY A C 1
ATOM 1542 O O . GLY A 1 198 ? -16.584 6.013 -5.822 1.00 96.50 198 GLY A O 1
ATOM 1543 N N . ALA A 1 199 ? -15.895 5.813 -7.954 1.00 97.06 199 ALA A N 1
ATOM 1544 C CA . ALA A 1 199 ? -17.172 5.344 -8.482 1.00 97.06 199 ALA A CA 1
ATOM 1545 C C . ALA A 1 199 ? -17.504 3.941 -7.950 1.00 97.06 199 ALA A C 1
ATOM 1547 O O . ALA A 1 199 ? -18.614 3.718 -7.469 1.00 97.06 199 ALA A O 1
ATOM 1548 N N . CYS A 1 200 ? -16.541 3.016 -7.930 1.00 97.38 200 CYS A N 1
ATOM 1549 C CA . CYS A 1 200 ? -16.710 1.693 -7.337 1.00 97.38 200 CYS A CA 1
ATOM 1550 C C . CYS A 1 200 ? -17.028 1.760 -5.839 1.00 97.38 200 CYS A C 1
ATOM 1552 O O . CYS A 1 200 ? -17.877 1.002 -5.372 1.00 97.38 200 CYS A O 1
ATOM 1554 N N . TYR A 1 201 ? -16.411 2.682 -5.091 1.00 96.25 201 TYR A N 1
ATOM 1555 C CA . TYR A 1 201 ? -16.713 2.909 -3.680 1.00 96.25 201 TYR A CA 1
ATOM 1556 C C . TYR A 1 201 ? -18.189 3.2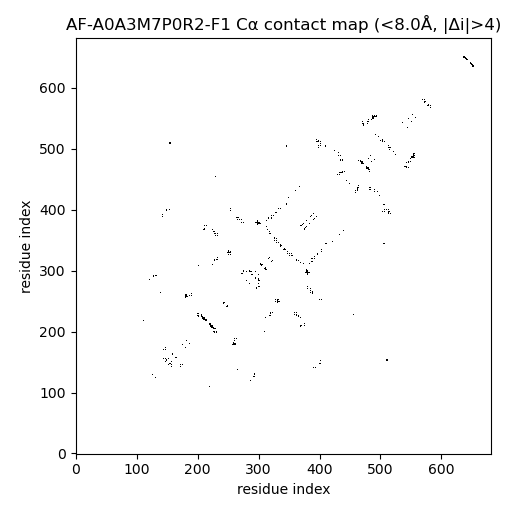79 -3.496 1.00 96.25 201 TYR A C 1
ATOM 1558 O O . TYR A 1 201 ? -18.860 2.688 -2.651 1.00 96.25 201 TYR A O 1
ATOM 1566 N N . CYS A 1 202 ? -18.683 4.253 -4.270 1.00 95.56 202 CYS A N 1
ATOM 1567 C CA . CYS A 1 202 ? -20.000 4.863 -4.069 1.00 95.56 202 CYS A CA 1
ATOM 1568 C C . CYS A 1 202 ? -21.164 4.102 -4.720 1.00 95.56 202 CYS A C 1
ATOM 1570 O O . CYS A 1 202 ? -22.286 4.197 -4.228 1.00 95.56 202 CYS A O 1
ATOM 1572 N N . LEU A 1 203 ? -20.925 3.400 -5.834 1.00 96.25 203 LEU A N 1
ATOM 1573 C CA . LEU A 1 203 ? -21.981 2.841 -6.689 1.00 96.25 203 LEU A CA 1
ATOM 1574 C C . LEU A 1 203 ? -22.120 1.317 -6.592 1.00 96.25 203 LEU A C 1
ATOM 1576 O O . LEU A 1 203 ? -23.208 0.796 -6.840 1.00 96.25 203 LEU A O 1
ATOM 1580 N N . LEU A 1 204 ? -21.048 0.587 -6.263 1.00 96.31 204 LEU A N 1
ATOM 1581 C CA . LEU A 1 204 ? -21.115 -0.874 -6.167 1.00 96.31 204 LEU A CA 1
ATOM 1582 C C . LEU A 1 204 ? -21.675 -1.330 -4.809 1.00 96.31 204 LEU A C 1
ATOM 1584 O O . LEU A 1 204 ? -21.595 -0.587 -3.824 1.00 96.31 204 LEU A O 1
ATOM 1588 N N . PRO A 1 205 ? -22.235 -2.554 -4.723 1.00 94.75 205 PRO A N 1
ATOM 1589 C CA . PRO A 1 205 ? -22.802 -3.064 -3.482 1.00 94.75 205 PRO A CA 1
ATOM 1590 C C . PRO A 1 205 ? -21.770 -3.151 -2.350 1.00 94.75 205 PRO A C 1
ATOM 1592 O O . PRO A 1 205 ? -20.585 -3.411 -2.555 1.00 94.75 205 PRO A O 1
ATOM 1595 N N . GLY A 1 206 ? -22.238 -2.989 -1.121 1.00 91.94 206 GLY A N 1
ATOM 1596 C CA . GLY A 1 206 ? -21.408 -2.973 0.075 1.00 91.94 206 GLY A CA 1
ATOM 1597 C C . GLY A 1 206 ? -22.250 -3.185 1.324 1.00 91.94 206 GLY A C 1
ATOM 1598 O O . GLY A 1 206 ? -23.476 -3.280 1.255 1.00 91.94 206 GLY A O 1
ATOM 1599 N N . ILE A 1 207 ? -21.585 -3.283 2.472 1.00 91.00 207 ILE A N 1
ATOM 1600 C CA . ILE A 1 207 ? -22.253 -3.350 3.778 1.00 91.00 207 ILE A CA 1
ATOM 1601 C C . ILE A 1 207 ? -22.030 -2.058 4.558 1.00 91.00 207 ILE A C 1
ATOM 1603 O O . ILE A 1 207 ? -21.084 -1.324 4.289 1.00 91.00 207 ILE A O 1
ATOM 1607 N N . TRP A 1 208 ? -22.879 -1.800 5.548 1.00 91.19 208 TRP A N 1
ATOM 1608 C CA . TRP A 1 208 ? -22.681 -0.712 6.499 1.00 91.19 208 TRP A CA 1
ATOM 1609 C C . TRP A 1 208 ? -22.160 -1.255 7.827 1.00 91.19 208 TRP A C 1
ATOM 1611 O O . TRP A 1 208 ? -22.661 -2.264 8.320 1.00 91.19 208 TRP A O 1
ATOM 1621 N N . THR A 1 209 ? -21.195 -0.562 8.428 1.00 88.62 209 THR A N 1
ATOM 1622 C CA . THR A 1 209 ? -20.733 -0.820 9.799 1.00 88.62 209 THR A CA 1
ATOM 1623 C C . THR A 1 209 ? -20.589 0.483 10.593 1.00 88.62 209 THR A C 1
ATOM 1625 O O . THR A 1 209 ? -20.693 1.587 10.045 1.00 88.62 209 THR A O 1
ATOM 1628 N N . LYS A 1 210 ? -20.394 0.364 11.908 1.00 89.19 210 LYS A N 1
ATOM 1629 C CA . LYS A 1 210 ? -20.320 1.476 12.862 1.00 89.19 210 LYS A CA 1
ATOM 1630 C C . LYS A 1 210 ? -18.892 1.708 13.344 1.00 89.19 210 LYS A C 1
ATOM 1632 O O . LYS A 1 210 ? -18.206 0.782 13.769 1.00 89.19 210 LYS A O 1
ATOM 1637 N N . GLY A 1 211 ? -18.480 2.973 13.341 1.00 89.12 211 GLY A N 1
ATOM 1638 C CA . GLY A 1 211 ? -17.262 3.438 13.996 1.00 89.12 211 GLY A CA 1
ATOM 1639 C C . GLY A 1 211 ? -17.301 3.291 15.515 1.00 89.12 211 GLY A C 1
ATOM 1640 O O . GLY A 1 211 ? -18.357 3.100 16.124 1.00 89.12 211 GLY A O 1
ATOM 1641 N N . LYS A 1 212 ? -16.138 3.457 16.148 1.00 87.44 212 LYS A N 1
ATOM 1642 C CA . LYS A 1 212 ? -16.075 3.673 17.599 1.00 87.44 212 LYS A CA 1
ATOM 1643 C C . LYS A 1 212 ? -16.813 4.969 17.984 1.00 87.44 212 LYS A C 1
ATOM 1645 O O . LYS A 1 212 ? -16.831 5.901 17.177 1.00 87.44 212 LYS A O 1
ATOM 1650 N N . PRO A 1 213 ? -17.397 5.047 19.195 1.00 88.44 213 PRO A N 1
ATOM 1651 C CA . PRO A 1 213 ? -17.921 6.296 19.744 1.00 88.44 213 PRO A CA 1
ATOM 1652 C C . PRO A 1 213 ? -16.841 7.382 19.751 1.00 88.44 213 PRO A C 1
ATOM 1654 O O . PRO A 1 213 ? -15.736 7.140 20.235 1.00 88.44 213 PRO A O 1
ATOM 1657 N N . LEU A 1 214 ? -17.148 8.565 19.217 1.00 88.75 214 LEU A N 1
ATOM 1658 C CA . LEU A 1 214 ? -16.235 9.709 19.185 1.00 88.75 214 LEU A CA 1
ATOM 1659 C C . LEU A 1 214 ? -16.497 10.623 20.397 1.00 88.75 214 LEU A C 1
ATOM 1661 O O . LEU A 1 214 ? -17.544 11.272 20.427 1.00 88.75 214 LEU A O 1
ATOM 1665 N N . PRO A 1 215 ? -15.582 10.737 21.386 1.00 86.12 215 PRO A N 1
ATOM 1666 C CA . PRO A 1 215 ? -15.841 11.522 22.600 1.00 86.12 215 PRO A CA 1
ATOM 1667 C C . PRO A 1 215 ? -16.131 13.002 22.314 1.00 86.12 215 PRO A C 1
ATOM 1669 O O . PRO A 1 215 ? -17.052 13.575 22.886 1.00 86.12 215 PRO A O 1
ATOM 1672 N N . HIS A 1 216 ? -15.408 13.595 21.359 1.00 83.81 216 HIS A N 1
ATOM 1673 C CA . HIS A 1 216 ? -15.580 14.991 20.939 1.00 83.81 216 HIS A CA 1
ATOM 1674 C C . HIS A 1 216 ? -16.881 15.262 20.156 1.00 83.81 216 HIS A C 1
ATOM 1676 O O . HIS A 1 216 ? -17.264 16.417 20.013 1.00 83.81 216 HIS A O 1
ATOM 1682 N N . GLU A 1 217 ? -17.576 14.226 19.669 1.00 86.12 217 GLU A N 1
ATOM 1683 C CA . GLU A 1 217 ? -18.937 14.331 19.117 1.00 86.12 217 GLU A CA 1
ATOM 1684 C C . GLU A 1 217 ? -19.988 13.756 20.095 1.00 86.12 217 GLU A C 1
ATOM 1686 O O . GLU A 1 217 ? -21.006 13.204 19.675 1.00 86.12 217 GLU A O 1
ATOM 1691 N N . GLY A 1 218 ? -19.734 13.808 21.409 1.00 87.88 218 GLY A N 1
ATOM 1692 C CA . GLY A 1 218 ? -20.684 13.345 22.430 1.00 87.88 218 GLY A CA 1
ATOM 1693 C C . GLY A 1 218 ? -20.958 11.836 22.401 1.00 87.88 218 GLY A C 1
ATOM 1694 O O . GLY A 1 218 ? -22.048 11.399 22.757 1.00 87.88 218 GLY A O 1
ATOM 1695 N N . GLY A 1 219 ? -19.998 11.031 21.935 1.00 87.56 219 GLY A N 1
ATOM 1696 C CA . GLY A 1 219 ? -20.140 9.577 21.793 1.00 87.56 219 GLY A CA 1
ATOM 1697 C C . GLY A 1 219 ? -20.786 9.120 20.480 1.00 87.56 219 GLY A C 1
ATOM 1698 O O . GLY A 1 219 ? -21.015 7.923 20.298 1.00 87.56 219 GLY A O 1
ATOM 1699 N N . LYS A 1 220 ? -21.053 10.029 19.533 1.00 89.44 220 LYS A N 1
ATOM 1700 C CA . LYS A 1 220 ? -21.592 9.695 18.206 1.00 89.44 220 LYS A CA 1
ATOM 1701 C C . LYS A 1 220 ? -20.720 8.663 17.477 1.00 89.44 220 LYS A C 1
ATOM 1703 O O . LYS A 1 220 ? -19.493 8.752 17.462 1.00 89.44 220 LYS A O 1
ATOM 1708 N N . GLN A 1 221 ? -21.372 7.687 16.843 1.00 90.19 221 GLN A N 1
ATOM 1709 C CA . GLN A 1 221 ? -20.735 6.670 16.002 1.00 90.19 221 GLN A CA 1
ATOM 1710 C C . GLN A 1 221 ? -21.012 6.955 14.526 1.00 90.19 221 GLN A C 1
ATOM 1712 O O . GLN A 1 221 ? -22.170 6.978 14.098 1.00 90.19 221 GLN A O 1
ATOM 1717 N N . LEU A 1 222 ? -19.953 7.132 13.736 1.00 91.31 222 LEU A N 1
ATOM 1718 C CA . LEU A 1 222 ? -20.067 7.334 12.291 1.00 91.31 222 LEU A CA 1
ATOM 1719 C C . LEU A 1 222 ? -20.437 6.028 11.570 1.00 91.31 222 LEU A C 1
ATOM 1721 O O . LEU A 1 222 ? -19.999 4.944 11.956 1.00 91.31 222 LEU A O 1
ATOM 1725 N N . ASN A 1 223 ? -21.231 6.143 10.505 1.00 92.12 223 ASN A N 1
ATOM 1726 C CA . ASN A 1 223 ? -21.504 5.042 9.579 1.00 92.12 223 ASN A CA 1
ATOM 1727 C C . ASN A 1 223 ? -20.355 4.923 8.569 1.00 92.12 223 ASN A C 1
ATOM 1729 O O . ASN A 1 223 ? -19.879 5.939 8.063 1.00 92.12 223 ASN A O 1
ATOM 1733 N N . TYR A 1 224 ? -19.961 3.705 8.218 1.00 93.06 224 TYR A N 1
ATOM 1734 C CA . TYR A 1 224 ? -18.969 3.436 7.176 1.00 93.06 224 TYR A CA 1
ATOM 1735 C C . TYR A 1 224 ? -19.529 2.441 6.167 1.00 93.06 224 TYR A C 1
ATOM 1737 O O . TYR A 1 224 ? -20.132 1.444 6.566 1.00 93.06 224 TYR A O 1
ATOM 1745 N N . TYR A 1 225 ? -19.352 2.739 4.879 1.00 94.12 225 TYR A N 1
ATOM 1746 C CA . TYR A 1 225 ? -19.768 1.882 3.774 1.00 94.12 225 TYR A CA 1
ATOM 1747 C C . TYR A 1 225 ? -18.578 1.059 3.283 1.00 94.12 225 TYR A C 1
ATOM 1749 O O . TYR A 1 225 ? -17.507 1.610 3.049 1.00 94.12 225 TYR A O 1
ATOM 1757 N N . CYS A 1 226 ? -18.766 -0.252 3.147 1.00 93.50 226 CYS A N 1
ATOM 1758 C CA . CYS A 1 226 ? -17.695 -1.205 2.874 1.00 93.50 226 CYS A CA 1
ATOM 1759 C C . CYS A 1 226 ? -17.973 -2.013 1.592 1.00 93.50 226 CYS A C 1
ATOM 1761 O O . CYS A 1 226 ? -18.528 -3.123 1.629 1.00 93.50 226 CYS A O 1
ATOM 1763 N N . SER A 1 227 ? -17.605 -1.431 0.448 1.00 94.88 227 SER A N 1
ATOM 1764 C CA . SER A 1 227 ? -17.770 -1.964 -0.915 1.00 94.88 227 SER A CA 1
ATOM 1765 C C . SER A 1 227 ? -16.491 -2.551 -1.544 1.00 94.88 227 SER A C 1
ATOM 1767 O O . SER A 1 227 ? -16.545 -3.006 -2.686 1.00 94.88 227 SER A O 1
ATOM 1769 N N . ALA A 1 228 ? -15.355 -2.604 -0.833 1.00 95.56 228 ALA A N 1
ATOM 1770 C CA . ALA A 1 228 ? -14.039 -2.916 -1.411 1.00 95.56 228 ALA A CA 1
ATOM 1771 C C . ALA A 1 228 ? -13.970 -4.291 -2.078 1.00 95.56 228 ALA A C 1
ATOM 1773 O O . ALA A 1 228 ? -13.261 -4.448 -3.060 1.00 95.56 228 ALA A O 1
ATOM 1774 N N . VAL A 1 229 ? -14.734 -5.283 -1.613 1.00 94.62 229 VAL A N 1
ATOM 1775 C CA . VAL A 1 229 ? -14.854 -6.579 -2.307 1.00 94.62 229 VAL A CA 1
ATOM 1776 C C . VAL A 1 229 ? -15.307 -6.392 -3.755 1.00 94.62 229 VAL A C 1
ATOM 1778 O O . VAL A 1 229 ? -14.726 -6.979 -4.661 1.00 94.62 229 VAL A O 1
ATOM 1781 N N . TRP A 1 230 ? -16.344 -5.585 -3.980 1.00 95.38 230 TRP A N 1
ATOM 1782 C CA . TRP A 1 230 ? -16.855 -5.347 -5.324 1.00 95.38 230 TRP A CA 1
ATOM 1783 C C . TRP A 1 230 ? -15.934 -4.435 -6.123 1.00 95.38 230 TRP A C 1
ATOM 1785 O O . TRP A 1 230 ? -15.741 -4.713 -7.299 1.00 95.38 230 TRP A O 1
ATOM 1795 N N . SER A 1 231 ? -15.312 -3.430 -5.490 1.00 97.06 231 SER A N 1
ATOM 1796 C CA . SER A 1 231 ? -14.244 -2.641 -6.121 1.00 97.06 231 SER A CA 1
ATOM 1797 C C . SER A 1 231 ? -13.142 -3.575 -6.643 1.00 97.06 231 SER A C 1
ATOM 1799 O O . SER A 1 231 ? -13.000 -3.733 -7.847 1.00 97.06 231 SER A O 1
ATOM 1801 N N . TRP A 1 232 ? -12.496 -4.330 -5.752 1.00 97.50 232 TRP A N 1
ATOM 1802 C CA . TRP A 1 232 ? -11.410 -5.269 -6.040 1.00 97.50 232 TRP A CA 1
ATOM 1803 C C . TRP A 1 232 ? -11.669 -6.212 -7.220 1.00 97.50 232 TRP A C 1
ATOM 1805 O O . TRP A 1 232 ? -10.875 -6.274 -8.161 1.00 97.50 232 TRP A O 1
ATOM 1815 N N . TRP A 1 233 ? -12.786 -6.945 -7.196 1.00 96.81 233 TRP A N 1
ATOM 1816 C CA . TRP A 1 233 ? -13.095 -7.899 -8.261 1.00 96.81 233 TRP A CA 1
ATOM 1817 C C . TRP A 1 233 ? -13.477 -7.206 -9.575 1.00 96.81 233 TRP A C 1
ATOM 1819 O O . TRP A 1 233 ? -13.105 -7.703 -10.638 1.00 96.81 233 TRP A O 1
ATOM 1829 N N . SER A 1 234 ? -14.140 -6.043 -9.536 1.00 97.88 234 SER A N 1
ATOM 1830 C CA . SER A 1 234 ? -14.367 -5.227 -10.736 1.00 97.88 234 SER A CA 1
ATOM 1831 C C . SER A 1 234 ? -13.053 -4.714 -11.332 1.00 97.88 234 SER A C 1
ATOM 1833 O O . SER A 1 234 ? -12.884 -4.784 -12.548 1.00 97.88 234 SER A O 1
ATOM 1835 N N . THR A 1 235 ? -12.103 -4.286 -10.500 1.00 98.25 235 THR A N 1
ATOM 1836 C CA . THR A 1 235 ? -10.769 -3.825 -10.910 1.00 98.25 235 THR A CA 1
ATOM 1837 C C . THR A 1 235 ? -9.968 -4.942 -11.575 1.00 98.25 235 THR A C 1
ATOM 1839 O O . THR A 1 235 ? -9.422 -4.729 -12.655 1.00 98.25 235 THR A O 1
ATOM 1842 N N . ILE A 1 236 ? -9.955 -6.154 -11.002 1.00 98.12 236 ILE A N 1
ATOM 1843 C CA . ILE A 1 236 ? -9.301 -7.329 -11.609 1.00 98.12 236 ILE A CA 1
ATOM 1844 C C . ILE A 1 236 ? -9.919 -7.663 -12.974 1.00 98.12 236 ILE A C 1
ATOM 1846 O O . ILE A 1 236 ? -9.193 -7.840 -13.953 1.00 98.12 236 ILE A O 1
ATOM 1850 N N . VAL A 1 237 ? -11.251 -7.747 -13.055 1.00 98.19 237 VAL A N 1
ATOM 1851 C CA . VAL A 1 237 ? -11.947 -8.095 -14.305 1.00 98.19 237 VAL A CA 1
ATOM 1852 C C . VAL A 1 237 ? -11.687 -7.040 -15.380 1.00 98.19 237 VAL A C 1
ATOM 1854 O O . VAL A 1 237 ? -11.330 -7.396 -16.501 1.00 98.19 237 VAL A O 1
ATOM 1857 N N . LEU A 1 238 ? -11.795 -5.752 -15.040 1.00 98.12 238 LEU A N 1
ATOM 1858 C CA . LEU A 1 238 ? -11.530 -4.654 -15.968 1.00 98.12 238 LEU A CA 1
ATOM 1859 C C . LEU A 1 238 ? -10.069 -4.652 -16.442 1.00 98.12 238 LEU A C 1
ATOM 1861 O O . LEU A 1 238 ? -9.823 -4.556 -17.641 1.00 98.12 238 LEU A O 1
ATOM 1865 N N . ALA A 1 239 ? -9.109 -4.824 -15.529 1.00 97.88 239 ALA A N 1
ATOM 1866 C CA . ALA A 1 239 ? -7.683 -4.916 -15.839 1.00 97.88 239 ALA A CA 1
ATOM 1867 C C . ALA A 1 239 ? -7.373 -6.035 -16.850 1.00 97.88 239 ALA A C 1
ATOM 1869 O O . ALA A 1 239 ? -6.666 -5.806 -17.834 1.00 97.88 239 ALA A O 1
ATOM 1870 N N . ILE A 1 240 ? -7.938 -7.230 -16.644 1.00 97.75 240 ILE A N 1
ATOM 1871 C CA . ILE A 1 240 ? -7.763 -8.374 -17.550 1.00 97.75 240 ILE A CA 1
ATOM 1872 C C . ILE A 1 240 ? -8.426 -8.102 -18.907 1.00 97.75 240 ILE A C 1
ATOM 1874 O O . ILE A 1 240 ? -7.795 -8.314 -19.942 1.00 97.75 240 ILE A O 1
ATOM 1878 N N . VAL A 1 241 ? -9.665 -7.594 -18.927 1.00 98.25 241 VAL A N 1
ATOM 1879 C CA . VAL A 1 241 ? -10.380 -7.271 -20.177 1.00 98.25 241 VAL A CA 1
ATOM 1880 C C . VAL A 1 241 ? -9.609 -6.236 -20.998 1.00 98.25 241 VAL A C 1
ATOM 1882 O O . VAL A 1 241 ? -9.398 -6.442 -22.193 1.00 98.25 241 VAL A O 1
ATOM 1885 N N . LEU A 1 242 ? -9.132 -5.158 -20.375 1.00 97.94 242 LEU A N 1
ATOM 1886 C CA . LEU A 1 242 ? -8.360 -4.108 -21.047 1.00 97.94 242 LEU A CA 1
ATOM 1887 C C . LEU A 1 242 ? -7.040 -4.626 -21.641 1.00 97.94 242 LEU A C 1
ATOM 1889 O O . LEU A 1 242 ? -6.653 -4.206 -22.733 1.00 97.94 242 LEU A O 1
ATOM 1893 N N . HIS A 1 243 ? -6.381 -5.568 -20.962 1.00 97.50 243 HIS A N 1
ATOM 1894 C CA . HIS A 1 243 ? -5.145 -6.182 -21.439 1.00 97.50 243 HIS A CA 1
ATOM 1895 C C . HIS A 1 243 ? -5.372 -7.136 -22.617 1.00 97.50 243 HIS A C 1
ATOM 1897 O O . HIS A 1 243 ? -4.667 -7.039 -23.624 1.00 97.50 243 HIS A O 1
ATOM 1903 N N . VAL A 1 244 ? -6.368 -8.024 -22.509 1.00 96.56 244 VAL A N 1
ATOM 1904 C CA . VAL A 1 244 ? -6.692 -9.031 -23.536 1.00 96.56 244 VAL A CA 1
ATOM 1905 C C . VAL A 1 244 ? -7.273 -8.385 -24.797 1.00 96.56 244 VAL A C 1
ATOM 1907 O O . VAL A 1 244 ? -6.945 -8.806 -25.901 1.00 96.56 244 VAL A O 1
ATOM 1910 N N . THR A 1 245 ? -8.079 -7.327 -24.657 1.00 97.62 245 THR A N 1
ATOM 1911 C CA . THR A 1 245 ? -8.573 -6.534 -25.804 1.00 97.62 245 THR A CA 1
ATOM 1912 C C . THR A 1 245 ? -7.509 -5.629 -26.427 1.00 97.62 245 THR A C 1
ATOM 1914 O O . THR A 1 245 ? -7.739 -5.064 -27.492 1.00 97.62 245 THR A O 1
ATOM 1917 N N . GLY A 1 246 ? -6.354 -5.459 -25.775 1.00 95.69 246 GLY A N 1
ATOM 1918 C CA . GLY A 1 246 ? -5.274 -4.583 -26.230 1.00 95.69 246 GLY A CA 1
ATOM 1919 C C . GLY A 1 246 ? -5.518 -3.084 -26.018 1.00 95.69 246 GLY A C 1
ATOM 1920 O O . GLY A 1 246 ? -4.620 -2.301 -26.314 1.00 95.69 246 GLY A O 1
ATOM 1921 N N . ILE A 1 247 ? -6.673 -2.680 -25.469 1.00 97.12 247 ILE A N 1
ATOM 1922 C CA . ILE A 1 247 ? -7.025 -1.272 -25.204 1.00 97.12 247 ILE A CA 1
ATOM 1923 C C . ILE A 1 247 ? -6.036 -0.633 -24.220 1.00 97.12 247 ILE A C 1
ATOM 1925 O O . ILE A 1 247 ? -5.624 0.511 -24.402 1.00 97.12 247 ILE A O 1
ATOM 1929 N N . PHE A 1 248 ? -5.636 -1.370 -23.181 1.00 96.94 248 PHE A N 1
ATOM 1930 C CA . PHE A 1 248 ? -4.603 -0.934 -22.247 1.00 96.94 248 PHE A CA 1
ATOM 1931 C C . PHE A 1 248 ? -3.790 -2.137 -21.765 1.00 96.94 248 PHE A C 1
ATOM 1933 O O . PHE A 1 248 ? -4.287 -3.029 -21.077 1.00 96.94 248 PHE A O 1
ATOM 1940 N N . LYS A 1 249 ? -2.506 -2.167 -22.124 1.00 97.44 249 LYS A N 1
ATOM 1941 C CA . LYS A 1 249 ? -1.584 -3.228 -21.720 1.00 97.44 249 LYS A CA 1
ATOM 1942 C C . LYS A 1 249 ? -1.138 -3.009 -20.273 1.00 97.44 249 LYS A C 1
ATOM 1944 O O . LYS A 1 249 ? -0.532 -1.993 -19.959 1.00 97.44 249 LYS A O 1
ATOM 1949 N N . LEU A 1 250 ? -1.380 -3.980 -19.388 1.00 96.50 250 LEU A N 1
ATOM 1950 C CA . LEU A 1 250 ? -1.102 -3.832 -17.948 1.00 96.50 250 LEU A CA 1
ATOM 1951 C C . LEU A 1 250 ? 0.355 -3.489 -17.619 1.00 96.50 250 LEU A C 1
ATOM 1953 O O . LEU A 1 250 ? 0.618 -2.742 -16.680 1.00 96.50 250 LEU A O 1
ATOM 1957 N N . TYR A 1 251 ? 1.307 -3.974 -18.415 1.00 96.50 251 TYR A N 1
ATOM 1958 C CA . TYR A 1 251 ? 2.720 -3.649 -18.236 1.00 96.50 251 TYR A CA 1
ATOM 1959 C C . TYR A 1 251 ? 3.070 -2.177 -18.505 1.00 96.50 251 TYR A C 1
ATOM 1961 O O . TYR A 1 251 ? 4.134 -1.747 -18.069 1.00 96.50 251 TYR A O 1
ATOM 1969 N N . THR A 1 252 ? 2.169 -1.384 -19.102 1.00 97.56 252 THR A N 1
ATOM 1970 C CA . THR A 1 252 ? 2.306 0.079 -19.203 1.00 97.56 252 THR A CA 1
ATOM 1971 C C . THR A 1 252 ? 2.327 0.759 -17.830 1.00 97.56 252 THR A C 1
ATOM 1973 O O . THR A 1 252 ? 2.930 1.817 -17.704 1.00 97.56 252 THR A O 1
ATOM 1976 N N . ILE A 1 253 ? 1.762 0.149 -16.776 1.00 97.00 253 ILE A N 1
ATOM 1977 C CA . ILE A 1 253 ? 1.917 0.634 -15.387 1.00 97.00 253 ILE A CA 1
ATOM 1978 C C . ILE A 1 253 ? 3.394 0.608 -14.960 1.00 97.00 253 ILE A C 1
ATOM 1980 O O . ILE A 1 253 ? 3.853 1.495 -14.247 1.00 97.00 253 ILE A O 1
ATOM 1984 N N . VAL A 1 254 ? 4.146 -0.397 -15.418 1.00 96.94 254 VAL A N 1
ATOM 1985 C CA . VAL A 1 254 ? 5.573 -0.557 -15.115 1.00 96.94 254 VAL A CA 1
ATOM 1986 C C . VAL A 1 254 ? 6.438 0.299 -16.051 1.00 96.94 254 VAL A C 1
ATOM 1988 O O . VAL A 1 254 ? 7.441 0.844 -15.602 1.00 96.94 254 VAL A O 1
ATOM 1991 N N . ASP A 1 255 ? 6.051 0.470 -17.322 1.00 96.31 255 ASP A N 1
ATOM 1992 C CA . ASP A 1 255 ? 6.756 1.371 -18.257 1.00 96.31 255 ASP A CA 1
ATOM 1993 C C . ASP A 1 255 ? 6.634 2.847 -17.848 1.00 96.31 255 ASP A C 1
ATOM 1995 O O . ASP A 1 255 ? 7.611 3.587 -17.880 1.00 96.31 255 ASP A O 1
ATOM 1999 N N . GLU A 1 256 ? 5.446 3.270 -17.411 1.00 97.19 256 GLU A N 1
ATOM 2000 C CA . GLU A 1 256 ? 5.157 4.640 -16.968 1.00 97.19 256 GLU A CA 1
ATOM 2001 C C . GLU A 1 256 ? 5.371 4.826 -15.455 1.00 97.19 256 GLU A C 1
ATOM 2003 O O . GLU A 1 256 ? 4.852 5.777 -14.869 1.00 97.19 256 GLU A O 1
ATOM 2008 N N . PHE A 1 257 ? 6.122 3.939 -14.790 1.00 97.69 257 PHE A N 1
ATOM 2009 C CA . PHE A 1 257 ? 6.256 3.978 -13.331 1.00 97.69 257 PHE A CA 1
ATOM 2010 C C . PHE A 1 257 ? 6.847 5.304 -12.821 1.00 97.69 257 PHE A C 1
ATOM 2012 O O . PHE A 1 257 ? 6.344 5.862 -11.849 1.00 97.69 257 PHE A O 1
ATOM 2019 N N . GLY A 1 258 ? 7.874 5.841 -13.491 1.00 97.69 258 GLY A N 1
ATOM 2020 C CA . GLY A 1 258 ? 8.470 7.139 -13.149 1.00 97.69 258 GLY A CA 1
ATOM 2021 C C . GLY A 1 258 ? 7.463 8.298 -13.247 1.00 97.69 258 GLY A C 1
ATOM 2022 O O . GLY A 1 258 ? 7.254 9.007 -12.262 1.00 97.69 258 GLY A O 1
ATOM 2023 N N . PRO A 1 259 ? 6.777 8.486 -14.389 1.00 98.44 259 PRO A N 1
ATOM 2024 C CA . PRO A 1 259 ? 5.710 9.476 -14.517 1.00 98.44 259 PRO A CA 1
ATOM 2025 C C . PRO A 1 259 ? 4.577 9.307 -13.491 1.00 98.44 259 PRO A C 1
ATOM 2027 O O . PRO A 1 259 ? 4.124 10.297 -12.913 1.00 98.44 259 PRO A O 1
ATOM 2030 N N . ILE A 1 260 ? 4.146 8.069 -13.212 1.00 98.38 260 ILE A N 1
ATOM 2031 C CA . ILE A 1 260 ? 3.124 7.764 -12.194 1.00 98.38 260 ILE A CA 1
ATOM 2032 C C . ILE A 1 260 ? 3.610 8.148 -10.790 1.00 98.38 260 ILE A C 1
ATOM 2034 O O . ILE A 1 260 ? 2.842 8.732 -10.028 1.00 98.38 260 ILE A O 1
ATOM 2038 N N . LEU A 1 261 ? 4.877 7.882 -10.460 1.00 98.25 261 LEU A N 1
ATOM 2039 C CA . LEU A 1 261 ? 5.506 8.265 -9.194 1.00 98.25 261 LEU A CA 1
ATOM 2040 C C . LEU A 1 261 ? 5.432 9.775 -8.956 1.00 98.25 261 LEU A C 1
ATOM 2042 O O . LEU A 1 261 ? 4.971 10.206 -7.896 1.00 98.25 261 LEU A O 1
ATOM 2046 N N . SER A 1 262 ? 5.788 10.578 -9.957 1.00 98.38 262 SER A N 1
ATOM 2047 C CA . SER A 1 262 ? 5.674 12.036 -9.874 1.00 98.38 262 SER A CA 1
ATOM 2048 C C . SER A 1 262 ? 4.231 12.501 -9.710 1.00 98.38 262 SER A C 1
ATOM 2050 O O . SER A 1 262 ? 3.949 13.344 -8.857 1.00 98.38 262 SER A O 1
ATOM 2052 N N . VAL A 1 263 ? 3.294 11.930 -10.475 1.00 98.56 263 VAL A N 1
ATOM 2053 C CA . VAL A 1 263 ? 1.864 12.254 -10.354 1.00 98.56 263 VAL A CA 1
ATOM 2054 C C . VAL A 1 263 ? 1.332 11.903 -8.965 1.00 98.56 263 VAL A C 1
ATOM 2056 O O . VAL A 1 263 ? 0.625 12.718 -8.374 1.00 98.56 263 VAL A O 1
ATOM 2059 N N . ALA A 1 264 ? 1.691 10.747 -8.405 1.00 98.19 264 ALA A N 1
ATOM 2060 C CA . ALA A 1 264 ? 1.268 10.325 -7.072 1.00 98.19 264 ALA A CA 1
ATOM 2061 C C . ALA A 1 264 ? 1.841 11.234 -5.970 1.00 98.19 264 ALA A C 1
ATOM 2063 O O . ALA A 1 264 ? 1.094 11.666 -5.091 1.00 98.19 264 ALA A O 1
ATOM 2064 N N . ILE A 1 265 ? 3.131 11.590 -6.048 1.00 98.31 265 ILE A N 1
ATOM 2065 C CA . ILE A 1 265 ? 3.788 12.528 -5.121 1.00 98.31 265 ILE A CA 1
ATOM 2066 C C . ILE A 1 265 ? 3.102 13.901 -5.166 1.00 98.31 265 ILE A C 1
ATOM 2068 O O . ILE A 1 265 ? 2.685 14.411 -4.124 1.00 98.31 265 ILE A O 1
ATOM 2072 N N . ILE A 1 266 ? 2.926 14.480 -6.360 1.00 98.44 266 ILE A N 1
ATOM 2073 C CA . ILE A 1 266 ? 2.267 15.785 -6.541 1.00 98.44 266 ILE A CA 1
ATOM 2074 C C . ILE A 1 266 ? 0.820 15.725 -6.034 1.00 98.44 266 ILE A C 1
ATOM 2076 O O . ILE A 1 266 ? 0.384 16.613 -5.301 1.00 98.44 266 ILE A O 1
ATOM 2080 N N . SER A 1 267 ? 0.090 14.653 -6.353 1.00 98.12 267 SER A N 1
ATOM 2081 C CA . SER A 1 267 ? -1.282 14.436 -5.876 1.00 98.12 267 SER A CA 1
ATOM 2082 C C . SER A 1 267 ? -1.348 14.339 -4.351 1.00 98.12 267 SER A C 1
ATOM 2084 O O . SER A 1 267 ? -2.265 14.895 -3.754 1.00 98.12 267 SER A O 1
ATOM 2086 N N . GLY A 1 268 ? -0.357 13.711 -3.707 1.00 97.62 268 GLY A N 1
ATOM 2087 C CA . GLY A 1 268 ? -0.219 13.673 -2.251 1.00 97.62 268 GLY A CA 1
ATOM 2088 C C . GLY A 1 268 ? -0.160 15.073 -1.633 1.00 97.62 268 GLY A C 1
ATOM 2089 O O . GLY A 1 268 ? -0.928 15.371 -0.717 1.00 97.62 268 GLY A O 1
ATOM 2090 N N . PHE A 1 269 ? 0.671 15.970 -2.174 1.00 98.31 269 PHE A N 1
ATOM 2091 C CA . PHE A 1 269 ? 0.716 17.371 -1.735 1.00 98.31 269 PHE A CA 1
ATOM 2092 C C . PHE A 1 269 ? -0.591 18.121 -2.024 1.00 98.31 269 PHE A C 1
ATOM 2094 O O . PHE A 1 269 ? -1.147 18.741 -1.117 1.00 98.31 269 PHE A O 1
ATOM 2101 N N . VAL A 1 270 ? -1.117 18.040 -3.251 1.00 98.19 270 VAL A N 1
ATOM 2102 C CA . VAL A 1 270 ? -2.336 18.759 -3.666 1.00 98.19 270 VAL A CA 1
ATOM 2103 C C . VAL A 1 270 ? -3.543 18.353 -2.816 1.00 98.19 270 VAL A C 1
ATOM 2105 O O . VAL A 1 270 ? -4.228 19.220 -2.273 1.00 98.19 270 VAL A O 1
ATOM 2108 N N . VAL A 1 271 ? -3.781 17.051 -2.628 1.00 97.75 271 VAL A N 1
ATOM 2109 C CA . VAL A 1 271 ? -4.892 16.543 -1.805 1.00 97.75 271 VAL A CA 1
ATOM 2110 C C . VAL A 1 271 ? -4.723 16.947 -0.337 1.00 97.75 271 VAL A C 1
ATOM 2112 O O . VAL A 1 271 ? -5.714 17.277 0.311 1.00 97.75 271 VAL A O 1
ATOM 2115 N N . SER A 1 272 ? -3.489 17.015 0.174 1.00 97.94 272 SER A N 1
ATOM 2116 C CA . SER A 1 272 ? -3.207 17.490 1.538 1.00 97.94 272 SER A CA 1
ATOM 2117 C C . SER A 1 272 ? -3.509 18.973 1.726 1.00 97.94 272 SER A C 1
ATOM 2119 O O . SER A 1 272 ? -4.137 19.348 2.715 1.00 97.94 272 SER A O 1
ATOM 2121 N N . ILE A 1 273 ? -3.126 19.816 0.763 1.00 98.06 273 ILE A N 1
ATOM 2122 C CA . ILE A 1 273 ? -3.431 21.254 0.774 1.00 98.06 273 ILE A CA 1
ATOM 2123 C C . ILE A 1 273 ? -4.946 21.466 0.726 1.00 98.06 273 ILE A C 1
ATOM 2125 O O . ILE A 1 273 ? -5.491 22.191 1.559 1.00 98.06 273 ILE A O 1
ATOM 2129 N N . VAL A 1 274 ? -5.645 20.777 -0.183 1.00 97.62 274 VAL A N 1
ATOM 2130 C CA . VAL A 1 274 ? -7.110 20.846 -0.291 1.00 97.62 274 VAL A CA 1
ATOM 2131 C C . VAL A 1 274 ? -7.786 20.369 0.998 1.00 97.62 274 VAL A C 1
ATOM 2133 O O . VAL A 1 274 ? -8.690 21.046 1.484 1.00 97.62 274 VAL A O 1
ATOM 2136 N N . ALA A 1 275 ? -7.343 19.256 1.591 1.00 96.56 275 ALA A N 1
ATOM 2137 C CA . ALA A 1 275 ? -7.889 18.745 2.849 1.00 96.56 275 ALA A CA 1
ATOM 2138 C C . ALA A 1 275 ? -7.703 19.739 4.008 1.00 96.56 275 ALA A C 1
ATOM 2140 O O . ALA A 1 275 ? -8.663 20.037 4.722 1.00 96.56 275 ALA A O 1
ATOM 2141 N N . TYR A 1 276 ? -6.497 20.293 4.161 1.00 97.44 276 TYR A N 1
ATOM 2142 C CA . TYR A 1 276 ? -6.158 21.235 5.227 1.00 97.44 276 TYR A CA 1
ATOM 2143 C C . TYR A 1 276 ? -6.944 22.550 5.114 1.00 97.44 276 TYR A C 1
ATOM 2145 O O . TYR A 1 276 ? -7.607 22.967 6.067 1.00 97.44 276 TYR A O 1
ATOM 2153 N N . VAL A 1 277 ? -6.951 23.171 3.928 1.00 97.00 277 VAL A N 1
ATOM 2154 C CA . VAL A 1 277 ? -7.688 24.421 3.672 1.00 97.00 277 VAL A CA 1
ATOM 2155 C C . VAL A 1 277 ? -9.199 24.206 3.801 1.00 97.00 277 VAL A C 1
ATOM 2157 O O . VAL A 1 277 ? -9.880 25.014 4.429 1.00 97.00 277 VAL A O 1
ATOM 2160 N N . SER A 1 278 ? -9.731 23.093 3.285 1.00 96.25 278 SER A N 1
ATOM 2161 C CA . SER A 1 278 ? -11.155 22.746 3.392 1.00 96.25 278 SER A CA 1
ATOM 2162 C C . SER A 1 278 ? -11.605 22.556 4.844 1.00 96.25 278 SER A C 1
ATOM 2164 O O . SER A 1 278 ? -12.692 23.003 5.210 1.00 96.25 278 SER A O 1
ATOM 2166 N N . ALA A 1 279 ? -10.780 21.923 5.682 1.00 96.12 279 ALA A N 1
ATOM 2167 C CA . ALA A 1 279 ? -11.065 21.742 7.102 1.00 96.12 279 ALA A CA 1
ATOM 2168 C C . ALA A 1 279 ? -11.104 23.077 7.864 1.00 96.12 279 ALA A C 1
ATOM 2170 O O . ALA A 1 279 ? -12.002 23.282 8.681 1.00 96.12 279 ALA A O 1
ATOM 2171 N N . ILE A 1 280 ? -10.174 23.995 7.565 1.00 95.50 280 ILE A N 1
ATOM 2172 C CA . ILE A 1 280 ? -10.153 25.346 8.148 1.00 95.50 280 ILE A CA 1
ATOM 2173 C C . ILE A 1 280 ? -11.376 26.150 7.699 1.00 95.50 280 ILE A C 1
ATOM 2175 O O . ILE A 1 280 ? -12.099 26.678 8.540 1.00 95.50 280 ILE A O 1
ATOM 2179 N N . TYR A 1 281 ? -11.649 26.190 6.392 1.00 96.12 281 TYR A N 1
ATOM 2180 C CA . TYR A 1 281 ? -12.774 26.935 5.822 1.00 96.12 281 TYR A CA 1
ATOM 2181 C C . TYR A 1 281 ? -14.136 26.459 6.355 1.00 96.12 281 TYR A C 1
ATOM 2183 O O . TYR A 1 281 ? -15.026 27.268 6.600 1.00 96.12 281 TYR A O 1
ATOM 2191 N N . ARG A 1 282 ? -14.302 25.148 6.587 1.00 95.69 282 ARG A N 1
ATOM 2192 C CA . ARG A 1 282 ? -15.539 24.566 7.141 1.00 95.69 282 ARG A CA 1
ATOM 2193 C C . ARG A 1 282 ? -15.652 24.631 8.670 1.00 95.69 282 ARG A C 1
ATOM 2195 O O . ARG A 1 282 ? -16.647 24.135 9.201 1.00 95.69 282 ARG A O 1
ATOM 2202 N N . GLY A 1 283 ? -14.657 25.159 9.388 1.00 93.69 283 GLY A N 1
ATOM 2203 C CA . GLY A 1 283 ? -14.654 25.138 10.857 1.00 93.69 283 GLY A CA 1
ATOM 2204 C C . GLY A 1 283 ? -14.621 23.714 11.440 1.00 93.69 283 GLY A C 1
ATOM 2205 O O . GLY A 1 283 ? -15.277 23.437 12.443 1.00 93.69 283 GLY A O 1
ATOM 2206 N N . LYS A 1 284 ? -13.947 22.772 10.761 1.00 92.12 284 LYS A N 1
ATOM 2207 C CA . LYS A 1 284 ? -13.880 21.337 11.119 1.00 92.12 284 LYS A CA 1
ATOM 2208 C C . LYS A 1 284 ? -12.525 20.912 11.688 1.00 92.12 284 LYS A C 1
ATOM 2210 O O . LYS A 1 284 ? -12.196 19.725 11.686 1.00 92.12 284 L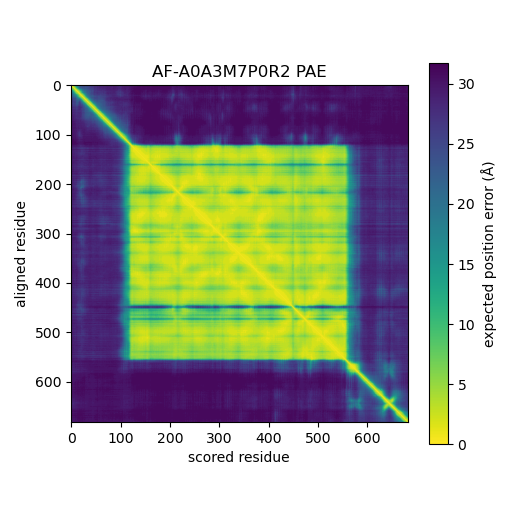YS A O 1
ATOM 2215 N N . GLN A 1 285 ? -11.750 21.870 12.188 1.00 93.69 285 GLN A N 1
ATOM 2216 C CA . GLN A 1 285 ? -10.480 21.610 12.853 1.00 93.69 285 GLN A CA 1
ATOM 2217 C C . GLN A 1 285 ? -10.668 20.744 14.109 1.00 93.69 285 GLN A C 1
ATOM 2219 O O . GLN A 1 285 ? -11.601 20.929 14.889 1.00 93.69 285 GLN A O 1
ATOM 2224 N N . HIS A 1 286 ? -9.742 19.819 14.335 1.00 91.62 286 HIS A N 1
ATOM 2225 C CA . HIS A 1 286 ? -9.745 18.904 15.467 1.00 91.62 286 HIS A CA 1
ATOM 2226 C C . HIS A 1 286 ? -8.318 18.746 16.011 1.00 91.62 286 HIS A C 1
ATOM 2228 O O . HIS A 1 286 ? -7.400 18.457 15.248 1.00 91.62 286 HIS A O 1
ATOM 2234 N N . ARG A 1 287 ? -8.128 18.921 17.331 1.00 91.12 287 ARG A N 1
ATOM 2235 C CA . ARG A 1 287 ? -6.825 18.805 18.031 1.00 91.12 287 ARG A CA 1
ATOM 2236 C C . ARG A 1 287 ? -5.673 19.476 17.261 1.00 91.12 287 ARG A C 1
ATOM 2238 O O . ARG A 1 287 ? -4.745 18.801 16.816 1.00 91.12 287 ARG A O 1
ATOM 2245 N N . MET A 1 288 ? -5.785 20.781 17.029 1.00 92.81 288 MET A N 1
ATOM 2246 C CA . MET A 1 288 ? -4.729 21.584 16.396 1.00 92.81 288 MET A CA 1
ATOM 2247 C C . MET A 1 288 ? -3.669 21.966 17.430 1.00 92.81 288 MET A C 1
ATOM 2249 O O . MET A 1 288 ? -3.995 22.142 18.601 1.00 92.81 288 MET A O 1
ATOM 2253 N N . THR A 1 289 ? -2.422 22.106 16.996 1.00 91.94 289 THR A N 1
ATOM 2254 C CA . THR A 1 289 ? -1.293 22.540 17.835 1.00 91.94 289 THR A CA 1
ATOM 2255 C C . THR A 1 289 ? -0.957 24.020 17.664 1.00 91.94 289 THR A C 1
ATOM 2257 O O . THR A 1 289 ? -0.276 24.587 18.511 1.00 91.94 289 THR A O 1
ATOM 2260 N N . GLY A 1 290 ? -1.414 24.646 16.574 1.00 90.88 290 GLY A N 1
ATOM 2261 C CA . GLY A 1 290 ? -1.056 26.014 16.190 1.00 90.88 290 GLY A CA 1
ATOM 2262 C C . GLY A 1 290 ? 0.220 26.097 15.345 1.00 90.88 290 GLY A C 1
ATOM 2263 O O . GLY A 1 290 ? 0.487 27.132 14.736 1.00 90.88 290 GLY A O 1
ATOM 2264 N N . TYR A 1 291 ? 0.988 25.009 15.231 1.00 94.25 291 TYR A N 1
ATOM 2265 C CA . TYR A 1 291 ? 2.172 24.948 14.379 1.00 94.25 291 TYR A CA 1
ATOM 2266 C C . TYR A 1 291 ? 1.802 24.470 12.972 1.00 94.25 291 TYR A C 1
ATOM 2268 O O . TYR A 1 291 ? 1.654 23.272 12.741 1.00 94.25 291 TYR A O 1
ATOM 2276 N N . LEU A 1 292 ? 1.710 25.400 12.013 1.00 95.19 292 LEU A N 1
ATOM 2277 C CA . LEU A 1 292 ? 1.240 25.150 10.639 1.00 95.19 292 LEU A CA 1
ATOM 2278 C C . LEU A 1 292 ? 1.817 23.880 9.986 1.00 95.19 292 LEU A C 1
ATOM 2280 O O . LEU A 1 292 ? 1.060 23.071 9.463 1.00 95.19 292 LEU A O 1
ATOM 2284 N N . LEU A 1 293 ? 3.140 23.688 10.016 1.00 96.62 293 LEU A N 1
ATOM 2285 C CA . LEU A 1 293 ? 3.795 22.553 9.347 1.00 96.62 293 LEU A CA 1
ATOM 2286 C C . LEU A 1 293 ? 3.484 21.210 10.030 1.00 96.62 293 LEU A C 1
ATOM 2288 O O . LEU A 1 293 ? 3.318 20.198 9.351 1.00 96.62 293 LEU A O 1
ATOM 2292 N N . TYR A 1 294 ? 3.344 21.206 11.359 1.00 96.12 294 TYR A N 1
ATOM 2293 C CA . TYR A 1 294 ? 2.945 20.029 12.132 1.00 96.12 294 TYR A CA 1
ATOM 2294 C C . TYR A 1 294 ? 1.459 19.707 11.961 1.00 96.12 294 TYR A C 1
ATOM 2296 O O . TYR A 1 294 ? 1.099 18.560 11.706 1.00 96.12 294 TYR A O 1
ATOM 2304 N N . ASP A 1 295 ? 0.596 20.719 12.016 1.00 95.75 295 ASP A N 1
ATOM 2305 C CA . ASP A 1 295 ? -0.841 20.552 11.811 1.00 95.75 295 ASP A CA 1
ATOM 2306 C C . ASP A 1 295 ? -1.187 20.185 10.358 1.00 95.75 295 ASP A C 1
ATOM 2308 O O . ASP A 1 295 ? -2.147 19.453 10.132 1.00 95.75 295 ASP A O 1
ATOM 2312 N N . PHE A 1 296 ? -0.396 20.615 9.371 1.00 97.31 296 PHE A N 1
ATOM 2313 C CA . PHE A 1 296 ? -0.503 20.149 7.985 1.00 97.31 296 PHE A CA 1
ATOM 2314 C C . PHE A 1 296 ? -0.072 18.681 7.839 1.00 97.31 296 PHE A C 1
ATOM 2316 O O . PHE A 1 296 ? -0.771 17.888 7.200 1.00 97.31 296 PHE A O 1
ATOM 2323 N N . PHE A 1 297 ? 1.042 18.297 8.476 1.00 97.25 297 PHE A N 1
ATOM 2324 C CA . PHE A 1 297 ? 1.536 16.921 8.459 1.00 97.25 297 PHE A CA 1
ATOM 2325 C C . PHE A 1 297 ? 0.554 15.940 9.108 1.00 97.25 297 PHE A C 1
ATOM 2327 O O . PHE A 1 297 ? 0.168 14.946 8.490 1.00 97.25 297 PHE A O 1
ATOM 2334 N N . MET A 1 298 ? 0.110 16.250 10.329 1.00 95.25 298 MET A N 1
ATOM 2335 C CA . MET A 1 298 ? -0.825 15.421 11.091 1.00 95.25 298 MET A CA 1
ATOM 2336 C C . MET A 1 298 ? -2.261 15.533 10.568 1.00 95.25 298 MET A C 1
ATOM 2338 O O . MET A 1 298 ? -2.992 14.551 10.590 1.00 95.25 298 MET A O 1
ATOM 2342 N N . GLY A 1 299 ? -2.672 16.701 10.069 1.00 95.69 299 GLY A N 1
ATOM 2343 C CA . GLY A 1 299 ? -3.993 16.957 9.488 1.00 95.69 299 GLY A CA 1
ATOM 2344 C C . GLY A 1 299 ? -4.893 17.832 10.349 1.00 95.69 299 GLY A C 1
ATOM 2345 O O . GLY A 1 299 ? -4.740 17.913 11.567 1.00 95.69 299 GLY A O 1
ATOM 2346 N N . ALA A 1 300 ? -5.874 18.472 9.712 1.00 95.12 300 ALA A N 1
ATOM 2347 C CA . ALA A 1 300 ? -6.786 19.398 10.383 1.00 95.12 300 ALA A CA 1
ATOM 2348 C C . ALA A 1 300 ? -8.123 18.760 10.797 1.00 95.12 300 ALA A C 1
ATOM 2350 O O . ALA A 1 300 ? -8.611 19.038 11.887 1.00 95.12 300 ALA A O 1
ATOM 2351 N N . GLU A 1 301 ? -8.708 17.885 9.975 1.00 94.69 301 GLU A N 1
ATOM 2352 C CA . GLU A 1 301 ? -9.998 17.230 10.243 1.00 94.69 301 GLU A CA 1
ATOM 2353 C C . GLU A 1 301 ? -9.805 15.746 10.577 1.00 94.69 301 GLU A C 1
ATOM 2355 O O . GLU A 1 301 ? -8.881 15.102 10.077 1.00 94.69 301 GLU A O 1
ATOM 2360 N N . LEU A 1 302 ? -10.682 15.182 11.416 1.00 93.56 302 LEU A N 1
ATOM 2361 C CA . LEU A 1 302 ? -10.598 13.764 11.763 1.00 93.56 302 LEU A CA 1
ATOM 2362 C C . LEU A 1 302 ? -11.049 12.866 10.601 1.00 93.56 302 LEU A C 1
ATOM 2364 O O . LEU A 1 302 ? -10.240 12.095 10.105 1.00 93.56 302 LEU A O 1
ATOM 2368 N N . ASN A 1 303 ? -12.313 12.961 10.171 1.00 92.88 303 ASN A N 1
ATOM 2369 C CA . ASN A 1 303 ? -12.925 12.050 9.189 1.00 92.88 303 ASN A CA 1
ATOM 2370 C C . ASN A 1 303 ? -13.691 12.830 8.097 1.00 92.88 303 ASN A C 1
ATOM 2372 O O . ASN A 1 303 ? -14.926 12.886 8.140 1.00 92.88 303 ASN A O 1
ATOM 2376 N N . PRO A 1 304 ? -12.984 13.471 7.144 1.00 94.25 304 PRO A N 1
ATOM 2377 C CA . PRO A 1 304 ? -13.610 14.193 6.039 1.00 94.25 304 PRO A CA 1
ATOM 2378 C C . PRO A 1 304 ? -14.387 13.247 5.120 1.00 94.25 304 PRO A C 1
ATOM 2380 O O . PRO A 1 304 ? -13.974 12.112 4.864 1.00 94.25 304 PRO A O 1
ATOM 2383 N N . ARG A 1 305 ? -15.521 13.731 4.601 1.00 93.81 305 ARG A N 1
ATOM 2384 C CA . ARG A 1 305 ? -16.489 12.927 3.841 1.00 93.81 305 ARG A CA 1
ATOM 2385 C C . ARG A 1 305 ? -17.038 13.651 2.622 1.00 93.81 305 ARG A C 1
ATOM 2387 O O . ARG A 1 305 ? -17.204 14.868 2.642 1.00 93.81 305 ARG A O 1
ATOM 2394 N N . LEU A 1 306 ? -17.383 12.876 1.597 1.00 92.88 306 LEU A N 1
ATOM 2395 C CA . LEU A 1 306 ? -17.969 13.339 0.342 1.00 92.88 306 LEU A CA 1
ATOM 2396 C C . LEU A 1 306 ? -19.254 12.553 0.028 1.00 92.88 306 LEU A C 1
ATOM 2398 O O . LEU A 1 306 ? -19.362 11.362 0.323 1.00 92.88 306 LEU A O 1
ATOM 2402 N N . PHE A 1 307 ? -20.261 13.238 -0.524 1.00 90.56 307 PHE A N 1
ATOM 2403 C CA . PHE A 1 307 ? -21.584 12.684 -0.875 1.00 90.56 307 PHE A CA 1
ATOM 2404 C C . PHE A 1 307 ? -22.332 11.952 0.266 1.00 90.56 307 PHE A C 1
ATOM 2406 O O . PHE A 1 307 ? -23.259 11.190 0.015 1.00 90.56 307 PHE A O 1
ATOM 2413 N N . GLY A 1 308 ? -21.923 12.137 1.526 1.00 87.00 308 GLY A N 1
ATOM 2414 C CA . GLY A 1 308 ? -22.479 11.438 2.695 1.00 87.00 308 GLY A CA 1
ATOM 2415 C C . GLY A 1 308 ? -22.089 9.956 2.834 1.00 87.00 308 GLY A C 1
ATOM 2416 O O . GLY A 1 308 ? -22.295 9.387 3.906 1.00 87.00 308 GLY A O 1
ATOM 2417 N N . ILE A 1 309 ? -21.495 9.347 1.801 1.00 93.00 309 ILE A N 1
ATOM 2418 C CA . ILE A 1 309 ? -21.127 7.920 1.751 1.00 93.00 309 ILE A CA 1
ATOM 2419 C C . ILE A 1 309 ? -19.611 7.685 1.759 1.00 93.00 309 ILE A C 1
ATOM 2421 O O . ILE A 1 309 ? -19.139 6.786 2.460 1.00 93.00 309 ILE A O 1
ATOM 2425 N N . LEU A 1 310 ? -18.844 8.490 1.016 1.00 94.19 310 LEU A N 1
ATOM 2426 C CA . LEU A 1 310 ? -17.400 8.328 0.879 1.00 94.19 310 LEU A CA 1
ATOM 2427 C C . LEU A 1 310 ? -16.700 8.955 2.080 1.00 94.19 310 LEU A C 1
ATOM 2429 O O . LEU A 1 310 ? -16.821 10.155 2.320 1.00 94.19 310 LEU A O 1
ATOM 2433 N N . ASP A 1 311 ? -15.966 8.136 2.826 1.00 95.50 311 ASP A N 1
ATOM 2434 C CA . ASP A 1 311 ? -15.026 8.578 3.853 1.00 95.50 311 ASP A CA 1
ATOM 2435 C C . ASP A 1 311 ? -13.617 8.477 3.266 1.00 95.50 311 ASP A C 1
ATOM 2437 O O . ASP A 1 311 ? -13.228 7.414 2.775 1.00 95.50 311 ASP A O 1
ATOM 2441 N N . PHE A 1 312 ? -12.875 9.589 3.242 1.00 94.88 312 PHE A N 1
ATOM 2442 C CA . PHE A 1 312 ? -11.617 9.640 2.493 1.00 94.88 312 PHE A CA 1
ATOM 2443 C C . PHE A 1 312 ? -10.565 8.671 3.037 1.00 94.88 312 PHE A C 1
ATOM 2445 O O . PHE A 1 312 ? -9.820 8.101 2.243 1.00 94.88 312 PHE A O 1
ATOM 2452 N N . LYS A 1 313 ? -10.536 8.411 4.350 1.00 94.75 313 LYS A N 1
ATOM 2453 C CA . LYS A 1 313 ? -9.599 7.434 4.913 1.00 94.75 313 LYS A CA 1
ATOM 2454 C C . LYS A 1 313 ? -9.926 6.022 4.444 1.00 94.75 313 LYS A C 1
ATOM 2456 O O . LYS A 1 313 ? -9.066 5.389 3.849 1.00 94.75 313 LYS A O 1
ATOM 2461 N N . MET A 1 314 ? -11.176 5.571 4.607 1.00 92.81 314 MET A N 1
ATOM 2462 C CA . MET A 1 314 ? -11.606 4.242 4.135 1.00 92.81 314 MET A CA 1
ATOM 2463 C C . MET A 1 314 ? -11.363 4.052 2.634 1.00 92.81 314 MET A C 1
ATOM 2465 O O . MET A 1 314 ? -11.006 2.961 2.187 1.00 92.81 314 MET A O 1
ATOM 2469 N N . PHE A 1 315 ? -11.578 5.108 1.846 1.00 94.50 315 PHE A N 1
ATOM 2470 C CA . PHE A 1 315 ? -11.325 5.082 0.413 1.00 94.50 315 PHE A CA 1
ATOM 2471 C C . PHE A 1 315 ? -9.838 4.841 0.109 1.00 94.50 315 PHE A C 1
ATOM 2473 O O . PHE A 1 315 ? -9.499 3.892 -0.605 1.00 94.50 315 PHE A O 1
ATOM 2480 N N . PHE A 1 316 ? -8.960 5.664 0.687 1.00 93.19 316 PHE A N 1
ATOM 2481 C CA . PHE A 1 316 ? -7.530 5.653 0.394 1.00 93.19 316 PHE A CA 1
ATOM 2482 C C . PHE A 1 316 ? -6.733 4.554 1.119 1.00 93.19 316 PHE A C 1
ATOM 2484 O O . PHE A 1 316 ? -5.745 4.102 0.561 1.00 93.19 316 PHE A O 1
ATOM 2491 N N . GLU A 1 317 ? -7.144 4.074 2.296 1.00 91.38 317 GLU A N 1
ATOM 2492 C CA . GLU A 1 317 ? -6.418 3.050 3.079 1.00 91.38 317 GLU A CA 1
ATOM 2493 C C . GLU A 1 317 ? -6.410 1.665 2.397 1.00 91.38 317 GLU A C 1
ATOM 2495 O O . GLU A 1 317 ? -5.467 0.887 2.564 1.00 91.38 317 GLU A O 1
ATOM 2500 N N . VAL A 1 318 ? -7.442 1.352 1.598 1.00 88.31 318 VAL A N 1
ATOM 2501 C CA . VAL A 1 318 ? -7.583 0.043 0.929 1.00 88.31 318 VAL A CA 1
ATOM 2502 C C . VAL A 1 318 ? -7.341 0.103 -0.578 1.00 88.31 318 VAL A C 1
ATOM 2504 O O . VAL A 1 318 ? -6.524 -0.661 -1.092 1.00 88.31 318 VAL A O 1
ATOM 2507 N N . ARG A 1 319 ? -8.072 0.955 -1.310 1.00 92.81 319 ARG A N 1
ATOM 2508 C CA . ARG A 1 319 ? -8.206 0.799 -2.771 1.00 92.81 319 ARG A CA 1
ATOM 2509 C C . ARG A 1 319 ? -6.952 1.221 -3.525 1.00 92.81 319 ARG A C 1
ATOM 2511 O O . ARG A 1 319 ? -6.497 0.486 -4.388 1.00 92.81 319 ARG A O 1
ATOM 2518 N N . LEU A 1 320 ? -6.346 2.360 -3.189 1.00 91.06 320 LEU A N 1
ATOM 2519 C CA . LEU A 1 320 ? -5.153 2.816 -3.912 1.00 91.06 320 LEU A CA 1
ATOM 2520 C C . LEU A 1 320 ? -3.901 1.970 -3.601 1.00 91.06 320 LEU A C 1
ATOM 2522 O O . LEU A 1 320 ? -3.367 1.375 -4.540 1.00 91.06 320 LEU A O 1
ATOM 2526 N N . PRO A 1 321 ? -3.441 1.846 -2.338 1.00 94.19 321 PRO A N 1
ATOM 2527 C CA . PRO A 1 321 ? -2.166 1.208 -2.021 1.00 94.19 321 PRO A CA 1
ATOM 2528 C C . PRO A 1 321 ? -2.051 -0.219 -2.549 1.00 94.19 321 PRO A C 1
ATOM 2530 O O . PRO A 1 321 ? -1.111 -0.567 -3.265 1.00 94.19 321 PRO A O 1
ATOM 2533 N N . TRP A 1 322 ? -3.032 -1.051 -2.202 1.00 95.69 322 TRP A N 1
ATOM 2534 C CA . TRP A 1 322 ? -2.943 -2.489 -2.408 1.00 95.69 322 TRP A CA 1
ATOM 2535 C C . TRP A 1 322 ? -3.312 -2.891 -3.834 1.00 95.69 322 TRP A C 1
ATOM 2537 O O . TRP A 1 322 ? -2.756 -3.863 -4.348 1.00 95.69 322 TRP A O 1
ATOM 2547 N N . TYR A 1 323 ? -4.196 -2.141 -4.506 1.00 97.44 323 TYR A N 1
ATOM 2548 C CA . TYR A 1 323 ? -4.576 -2.477 -5.877 1.00 97.44 323 TYR A CA 1
ATOM 2549 C C . TYR A 1 323 ? -3.510 -2.000 -6.862 1.00 97.44 323 TYR A C 1
ATOM 2551 O O . TYR A 1 323 ? -3.182 -2.757 -7.767 1.00 97.44 323 TYR A O 1
ATOM 2559 N N . ILE A 1 324 ? -2.894 -0.825 -6.664 1.00 96.56 324 ILE A N 1
ATOM 2560 C CA . ILE A 1 324 ? -1.747 -0.394 -7.485 1.00 96.56 324 ILE A CA 1
ATOM 2561 C C . ILE A 1 324 ? -0.585 -1.383 -7.326 1.00 96.56 324 ILE A C 1
ATOM 2563 O O . ILE A 1 324 ? -0.011 -1.813 -8.328 1.00 96.56 324 ILE A O 1
ATOM 2567 N N . LEU A 1 325 ? -0.281 -1.811 -6.094 1.00 96.25 325 LEU A N 1
ATOM 2568 C CA . LEU A 1 325 ? 0.763 -2.803 -5.823 1.00 96.25 325 LEU A CA 1
ATOM 2569 C C . LEU A 1 325 ? 0.499 -4.130 -6.562 1.00 96.25 325 LEU A C 1
ATOM 2571 O O . LEU A 1 325 ? 1.380 -4.634 -7.260 1.00 96.25 325 LEU A O 1
ATOM 2575 N N . PHE A 1 326 ? -0.726 -4.663 -6.484 1.00 98.19 326 PHE A N 1
ATOM 2576 C CA . PHE A 1 326 ? -1.117 -5.867 -7.225 1.00 98.19 326 PHE A CA 1
ATOM 2577 C C . PHE A 1 326 ? -1.106 -5.672 -8.748 1.00 98.19 326 PHE A C 1
ATOM 2579 O O . PHE A 1 326 ? -0.554 -6.511 -9.457 1.00 98.19 326 PHE A O 1
ATOM 2586 N N . LEU A 1 327 ? -1.685 -4.584 -9.267 1.00 98.31 327 LEU A N 1
ATOM 2587 C CA . LEU A 1 327 ? -1.763 -4.307 -10.706 1.00 98.31 327 LEU A CA 1
ATOM 2588 C C . LEU A 1 327 ? -0.372 -4.128 -11.324 1.00 98.31 327 LEU A C 1
ATOM 2590 O O . LEU A 1 327 ? -0.148 -4.569 -12.449 1.00 98.31 327 LEU A O 1
ATOM 2594 N N . THR A 1 328 ? 0.579 -3.564 -10.574 1.00 98.00 328 THR A N 1
ATOM 2595 C CA . THR A 1 328 ? 1.991 -3.485 -10.975 1.00 98.00 328 THR A CA 1
ATOM 2596 C C . THR A 1 328 ? 2.579 -4.890 -11.148 1.00 98.00 328 THR A C 1
ATOM 2598 O O . THR A 1 328 ? 3.188 -5.182 -12.176 1.00 98.00 328 THR A O 1
ATOM 2601 N N . THR A 1 329 ? 2.341 -5.807 -10.204 1.00 98.38 329 THR A N 1
ATOM 2602 C CA . THR A 1 329 ? 2.825 -7.199 -10.292 1.00 98.38 329 THR A CA 1
ATOM 2603 C C . THR A 1 329 ? 2.104 -8.017 -11.359 1.00 98.38 329 THR A C 1
ATOM 2605 O O . THR A 1 329 ? 2.743 -8.804 -12.055 1.00 98.38 329 THR A O 1
ATOM 2608 N N . LEU A 1 330 ? 0.801 -7.801 -11.551 1.00 98.50 330 LEU A N 1
ATOM 2609 C CA . LEU A 1 330 ? 0.037 -8.395 -12.647 1.00 98.50 330 LEU A CA 1
ATOM 2610 C C . LEU A 1 330 ? 0.549 -7.891 -14.008 1.00 98.50 330 LEU A C 1
ATOM 2612 O O . LEU A 1 330 ? 0.684 -8.680 -14.940 1.00 98.50 330 LEU A O 1
ATOM 2616 N N . GLY A 1 331 ? 0.916 -6.610 -14.106 1.00 98.19 331 GLY A N 1
ATOM 2617 C CA . GLY A 1 331 ? 1.609 -6.035 -15.258 1.00 98.19 331 GLY A CA 1
ATOM 2618 C C . GLY A 1 331 ? 2.963 -6.697 -15.519 1.00 98.19 331 GLY A C 1
ATOM 2619 O O . GLY A 1 331 ? 3.246 -7.072 -16.655 1.00 98.19 331 GLY A O 1
ATOM 2620 N N . THR A 1 332 ? 3.771 -6.934 -14.484 1.00 98.25 332 THR A N 1
ATOM 2621 C CA . THR A 1 332 ? 5.030 -7.692 -14.604 1.00 98.25 332 THR A CA 1
ATOM 2622 C C . THR A 1 332 ? 4.801 -9.131 -15.071 1.00 98.25 332 THR A C 1
ATOM 2624 O O . THR A 1 332 ? 5.509 -9.597 -15.962 1.00 98.25 332 THR A O 1
ATOM 2627 N N . ALA A 1 333 ? 3.792 -9.828 -14.540 1.00 98.50 333 ALA A N 1
ATOM 2628 C CA . ALA A 1 333 ? 3.434 -11.176 -14.982 1.00 98.50 333 ALA A CA 1
ATOM 2629 C C . ALA A 1 333 ? 2.996 -11.193 -16.460 1.00 98.50 333 ALA A C 1
ATOM 2631 O O . ALA A 1 333 ? 3.500 -11.998 -17.240 1.00 98.50 333 ALA A O 1
ATOM 2632 N N . ALA A 1 334 ? 2.141 -10.253 -16.873 1.00 98.19 334 ALA A N 1
ATOM 2633 C CA . ALA A 1 334 ? 1.732 -10.084 -18.267 1.00 98.19 334 ALA A CA 1
ATOM 2634 C C . ALA A 1 334 ? 2.929 -9.804 -19.197 1.00 98.19 334 ALA A C 1
ATOM 2636 O O . ALA A 1 334 ? 3.058 -10.432 -20.247 1.00 98.19 334 ALA A O 1
ATOM 2637 N N . ARG A 1 335 ? 3.856 -8.924 -18.783 1.00 97.50 335 ARG A N 1
ATOM 2638 C CA . ARG A 1 335 ? 5.106 -8.640 -19.512 1.00 97.50 335 ARG A CA 1
ATOM 2639 C C . ARG A 1 335 ? 5.956 -9.892 -19.701 1.00 97.50 335 ARG A C 1
ATOM 2641 O O . ARG A 1 335 ? 6.489 -10.096 -20.787 1.00 97.50 335 ARG A O 1
ATOM 2648 N N . GLN A 1 336 ? 6.121 -10.702 -18.655 1.00 97.88 336 GLN A N 1
ATOM 2649 C CA . GLN A 1 336 ? 6.895 -11.940 -18.749 1.00 97.88 336 GLN A CA 1
ATOM 2650 C C . GLN A 1 336 ? 6.230 -12.949 -19.680 1.00 97.88 336 GLN A C 1
ATOM 2652 O O . GLN A 1 336 ? 6.913 -13.519 -20.527 1.00 97.88 336 GLN A O 1
ATOM 2657 N N . TYR A 1 337 ? 4.910 -13.110 -19.582 1.00 97.56 337 TYR A N 1
ATOM 2658 C CA . TYR A 1 337 ? 4.175 -14.018 -20.452 1.00 97.56 337 TYR A CA 1
ATOM 2659 C C . TYR A 1 337 ? 4.305 -13.629 -21.932 1.00 97.56 337 TYR A C 1
ATOM 2661 O O . TYR A 1 337 ? 4.648 -14.480 -22.747 1.00 97.56 337 TYR A O 1
ATOM 2669 N N . GLU A 1 338 ? 4.141 -12.347 -22.282 1.00 95.88 338 GLU A N 1
ATOM 2670 C CA . GLU A 1 338 ? 4.324 -11.885 -23.667 1.00 95.88 338 GLU A CA 1
ATOM 2671 C C . GLU A 1 338 ? 5.787 -11.947 -24.146 1.00 95.88 338 GLU A C 1
ATOM 2673 O O . GLU A 1 338 ? 6.034 -12.266 -25.306 1.00 95.88 338 GLU A O 1
ATOM 2678 N N . ARG A 1 339 ? 6.770 -11.658 -23.279 1.00 96.38 339 ARG A N 1
ATOM 2679 C CA . ARG A 1 339 ? 8.195 -11.606 -23.664 1.00 96.38 339 ARG A CA 1
ATOM 2680 C C . ARG A 1 339 ? 8.877 -12.976 -23.707 1.00 96.38 339 ARG A C 1
ATOM 2682 O O . ARG A 1 339 ? 9.783 -13.171 -24.512 1.00 96.38 339 ARG A O 1
ATOM 2689 N N . TYR A 1 340 ? 8.499 -13.890 -22.816 1.00 96.75 340 TYR A N 1
ATOM 2690 C CA . TYR A 1 340 ? 9.191 -15.165 -22.595 1.00 96.75 340 TYR A CA 1
ATOM 2691 C C . TYR A 1 340 ? 8.300 -16.397 -22.822 1.00 96.75 340 TYR A C 1
ATOM 2693 O O . TYR A 1 340 ? 8.811 -17.514 -22.821 1.00 96.75 340 TYR A O 1
ATOM 2701 N N . GLY A 1 341 ? 6.982 -16.231 -22.984 1.00 97.38 341 GLY A N 1
ATOM 2702 C CA . GLY A 1 341 ? 6.016 -17.334 -23.083 1.00 97.38 341 GLY A CA 1
ATOM 2703 C C . GLY A 1 341 ? 5.655 -17.993 -21.743 1.00 97.38 341 GLY A C 1
ATOM 2704 O O . GLY A 1 341 ? 4.855 -18.926 -21.712 1.00 97.38 341 GLY A O 1
ATOM 2705 N N . TYR A 1 342 ? 6.227 -17.528 -20.627 1.00 97.62 342 TYR A N 1
ATOM 2706 C CA . TYR A 1 342 ? 5.960 -18.029 -19.276 1.00 97.62 342 TYR A CA 1
ATOM 2707 C C . TYR A 1 342 ? 6.145 -16.925 -18.225 1.00 97.62 342 TYR A C 1
ATOM 2709 O O . TYR A 1 342 ? 6.760 -15.894 -18.488 1.00 97.62 342 TYR A O 1
ATOM 2717 N N . VAL A 1 343 ? 5.627 -17.159 -17.017 1.00 98.19 343 VAL A N 1
ATOM 2718 C CA . VAL A 1 343 ? 5.852 -16.311 -15.835 1.00 98.19 343 VAL A CA 1
ATOM 2719 C C . VAL A 1 343 ? 6.783 -17.053 -14.878 1.00 98.19 343 VAL A C 1
ATOM 2721 O O . VAL A 1 343 ? 6.609 -18.254 -14.661 1.00 98.19 343 VAL A O 1
ATOM 2724 N N . SER A 1 344 ? 7.781 -16.367 -14.323 1.00 98.12 344 SER A N 1
ATOM 2725 C CA . SER A 1 344 ? 8.719 -16.963 -13.368 1.00 98.12 344 SER A CA 1
ATOM 2726 C C . SER A 1 344 ? 8.016 -17.325 -12.053 1.00 98.12 344 SER A C 1
ATOM 2728 O O . SER A 1 344 ? 7.010 -16.718 -11.671 1.00 98.12 344 SER A O 1
ATOM 2730 N N . GLY A 1 345 ? 8.544 -18.316 -11.332 1.00 98.00 345 GLY A N 1
ATOM 2731 C CA . GLY A 1 345 ? 7.941 -18.756 -10.071 1.00 98.00 345 GLY A CA 1
ATOM 2732 C C . GLY A 1 345 ? 7.983 -17.676 -8.981 1.00 98.00 345 GLY A C 1
ATOM 2733 O O . GLY A 1 345 ? 7.093 -17.628 -8.134 1.00 98.00 345 GLY A O 1
ATOM 2734 N N . GLU A 1 346 ? 8.983 -16.798 -9.031 1.00 98.25 346 GLU A N 1
ATOM 2735 C CA . GLU A 1 346 ? 9.200 -15.660 -8.135 1.00 98.25 346 GLU A CA 1
ATOM 2736 C C . GLU A 1 346 ? 8.160 -14.556 -8.386 1.00 98.25 346 GLU A C 1
ATOM 2738 O O . GLU A 1 346 ? 7.527 -14.078 -7.442 1.00 98.25 346 GLU A O 1
ATOM 2743 N N . VAL A 1 347 ? 7.900 -14.211 -9.656 1.00 98.50 347 VAL A N 1
ATOM 2744 C CA . VAL A 1 347 ? 6.811 -13.286 -10.025 1.00 98.50 347 VAL A CA 1
ATOM 2745 C C . VAL A 1 347 ? 5.448 -13.885 -9.685 1.00 98.50 347 VAL A C 1
ATOM 2747 O O . VAL A 1 347 ? 4.591 -13.174 -9.163 1.00 98.50 347 VAL A O 1
ATOM 2750 N N . GLY A 1 348 ? 5.254 -15.191 -9.893 1.00 98.38 348 GLY A N 1
ATOM 2751 C CA . GLY A 1 348 ? 4.047 -15.896 -9.453 1.00 98.38 348 GLY A CA 1
ATOM 2752 C C . GLY A 1 348 ? 3.818 -15.810 -7.938 1.00 98.38 348 GLY A C 1
ATOM 2753 O O . GLY A 1 348 ? 2.677 -15.652 -7.499 1.00 98.38 348 GLY A O 1
ATOM 2754 N N . LEU A 1 349 ? 4.890 -15.838 -7.136 1.00 98.38 349 LEU A N 1
ATOM 2755 C CA . LEU A 1 349 ? 4.798 -15.778 -5.679 1.00 98.38 349 LEU A CA 1
ATOM 2756 C C . LEU A 1 349 ? 4.468 -14.361 -5.205 1.00 98.38 349 LEU A C 1
ATOM 2758 O O . LEU A 1 349 ? 3.602 -14.210 -4.348 1.00 98.38 349 LEU A O 1
ATOM 2762 N N . LEU A 1 350 ? 5.072 -13.324 -5.801 1.00 98.12 350 LEU A N 1
ATOM 2763 C CA . LEU A 1 350 ? 4.657 -11.938 -5.546 1.00 98.12 350 LEU A CA 1
ATOM 2764 C C . LEU A 1 350 ? 3.214 -11.679 -5.996 1.00 98.12 350 LEU A C 1
ATOM 2766 O O . LEU A 1 350 ? 2.471 -10.996 -5.295 1.00 98.12 350 LEU A O 1
ATOM 2770 N N . LEU A 1 351 ? 2.786 -12.240 -7.132 1.00 98.50 351 LEU A N 1
ATOM 2771 C CA . LEU A 1 351 ? 1.419 -12.077 -7.626 1.00 98.50 351 LEU A CA 1
ATOM 2772 C C . LEU A 1 351 ? 0.404 -12.708 -6.664 1.00 98.50 351 LEU A C 1
ATOM 2774 O O . LEU A 1 351 ? -0.580 -12.062 -6.304 1.00 98.50 351 LEU A O 1
ATOM 2778 N N . LEU A 1 352 ? 0.676 -13.932 -6.196 1.00 98.19 352 LEU A N 1
ATOM 2779 C CA . LEU A 1 352 ? -0.099 -14.597 -5.147 1.00 98.19 352 LEU A CA 1
ATOM 2780 C C . LEU A 1 352 ? -0.102 -13.771 -3.853 1.00 98.19 352 LEU A C 1
ATOM 2782 O O . LEU A 1 352 ? -1.158 -13.548 -3.268 1.00 98.19 352 LEU A O 1
ATOM 2786 N N . ALA A 1 353 ? 1.064 -13.300 -3.417 1.00 97.75 353 ALA A N 1
ATOM 2787 C CA . ALA A 1 353 ? 1.234 -12.542 -2.187 1.00 97.75 353 ALA A CA 1
ATOM 2788 C C . ALA A 1 353 ? 0.439 -11.227 -2.180 1.00 97.75 353 ALA A C 1
ATOM 2790 O O . ALA A 1 353 ? -0.356 -10.995 -1.265 1.00 97.75 353 ALA A O 1
ATOM 2791 N N . HIS A 1 354 ? 0.610 -10.393 -3.209 1.00 97.75 354 HIS A N 1
ATOM 2792 C CA . HIS A 1 354 ? -0.100 -9.122 -3.340 1.00 97.75 354 HIS A CA 1
ATOM 2793 C C . HIS A 1 354 ? -1.604 -9.337 -3.552 1.00 97.75 354 HIS A C 1
ATOM 2795 O O . HIS A 1 354 ? -2.401 -8.613 -2.958 1.00 97.75 354 HIS A O 1
ATOM 2801 N N . PHE A 1 355 ? -2.009 -10.369 -4.309 1.00 97.75 355 PHE A N 1
ATOM 2802 C CA . PHE A 1 355 ? -3.419 -10.749 -4.426 1.00 97.75 355 PHE A CA 1
ATOM 2803 C C . PHE A 1 355 ? -4.021 -11.107 -3.063 1.00 97.75 355 PHE A C 1
ATOM 2805 O O . PHE A 1 355 ? -5.049 -10.551 -2.686 1.00 97.75 355 PHE A O 1
ATOM 2812 N N . LEU A 1 356 ? -3.386 -12.009 -2.306 1.00 96.88 356 LEU A N 1
ATOM 2813 C CA . LEU A 1 356 ? -3.886 -12.463 -1.006 1.00 96.88 356 LEU A CA 1
ATOM 2814 C C . LEU A 1 356 ? -3.998 -11.315 0.003 1.00 96.88 356 LEU A C 1
ATOM 2816 O O . LEU A 1 356 ? -4.984 -11.261 0.741 1.00 96.88 356 LEU A O 1
ATOM 2820 N N . TYR A 1 357 ? -3.030 -10.393 0.009 1.00 95.50 357 TYR A N 1
ATOM 2821 C CA . TYR A 1 357 ? -3.018 -9.241 0.911 1.00 95.50 357 TYR A CA 1
ATOM 2822 C C . TYR A 1 357 ? -4.106 -8.218 0.538 1.00 95.50 357 TYR A C 1
ATOM 2824 O O . TYR A 1 357 ? -4.974 -7.916 1.357 1.00 95.50 357 TYR A O 1
ATOM 2832 N N . ALA A 1 358 ? -4.146 -7.760 -0.720 1.00 96.44 358 ALA A N 1
ATOM 2833 C CA . ALA A 1 358 ? -5.153 -6.812 -1.211 1.00 96.44 358 ALA A CA 1
ATOM 2834 C C . ALA A 1 358 ? -6.588 -7.361 -1.091 1.00 96.44 358 ALA A C 1
ATOM 2836 O O . ALA A 1 358 ? -7.515 -6.650 -0.684 1.00 96.44 358 ALA A O 1
ATOM 2837 N N . ASN A 1 359 ? -6.767 -8.654 -1.372 1.00 96.06 359 ASN A N 1
ATOM 2838 C CA . ASN A 1 359 ? -8.035 -9.347 -1.197 1.00 96.06 359 ASN A CA 1
ATOM 2839 C C . ASN A 1 359 ? -8.422 -9.480 0.286 1.00 96.06 359 ASN A C 1
ATOM 2841 O O . ASN A 1 359 ? -9.597 -9.345 0.611 1.00 96.06 359 ASN A O 1
ATOM 2845 N N . ALA A 1 360 ? -7.474 -9.702 1.203 1.00 94.19 360 ALA A N 1
ATOM 2846 C CA . ALA A 1 360 ? -7.766 -9.743 2.637 1.00 94.19 360 ALA A CA 1
ATOM 2847 C C . ALA A 1 360 ? -8.185 -8.371 3.192 1.00 94.19 360 ALA A C 1
ATOM 2849 O O . ALA A 1 360 ? -9.190 -8.283 3.898 1.00 94.19 360 ALA A O 1
ATOM 2850 N N . CYS A 1 361 ? -7.489 -7.296 2.808 1.00 93.25 361 CYS A N 1
ATOM 2851 C CA . CYS A 1 361 ? -7.892 -5.926 3.136 1.00 93.25 361 CYS A CA 1
ATOM 2852 C C . CYS A 1 361 ? -9.289 -5.598 2.581 1.00 93.25 361 CYS A C 1
ATOM 2854 O O . CYS A 1 361 ? -10.114 -5.025 3.286 1.00 93.25 361 CYS A O 1
ATOM 2856 N N . SER A 1 362 ? -9.590 -6.029 1.351 1.00 95.00 362 SER A N 1
ATOM 2857 C CA . SER A 1 362 ? -10.898 -5.802 0.718 1.00 95.00 362 SER A CA 1
ATOM 2858 C C . SER A 1 362 ? -12.023 -6.631 1.346 1.00 95.00 362 SER A C 1
ATOM 2860 O O . SER A 1 362 ? -13.133 -6.131 1.534 1.00 95.00 362 SER A O 1
ATOM 2862 N N . LYS A 1 363 ? -11.759 -7.900 1.689 1.00 91.38 363 LYS A N 1
ATOM 2863 C CA . LYS A 1 363 ? -12.756 -8.818 2.267 1.00 91.38 363 LYS A CA 1
ATOM 2864 C C . LYS A 1 363 ? -13.062 -8.535 3.736 1.00 91.38 363 LYS A C 1
ATOM 2866 O O . LYS A 1 363 ? -14.142 -8.911 4.181 1.00 91.38 363 LYS A O 1
ATOM 2871 N N . GLY A 1 364 ? -12.120 -7.916 4.450 1.00 89.44 364 GLY A N 1
ATOM 2872 C CA . GLY A 1 364 ? -12.222 -7.510 5.851 1.00 89.44 364 GLY A CA 1
ATOM 2873 C C . GLY A 1 364 ? -12.250 -5.992 6.049 1.00 89.44 364 GLY A C 1
ATOM 2874 O O . GLY A 1 364 ? -11.846 -5.520 7.107 1.00 89.44 364 GLY A O 1
ATOM 2875 N N . GLU A 1 365 ? -12.701 -5.223 5.055 1.00 91.88 365 GLU A N 1
ATOM 2876 C CA . GLU A 1 365 ? -12.754 -3.753 5.098 1.00 91.88 365 GLU A CA 1
ATOM 2877 C C . GLU A 1 365 ? -13.539 -3.230 6.318 1.00 91.88 365 GLU A C 1
ATOM 2879 O O . GLU A 1 365 ? -13.130 -2.270 6.967 1.00 91.88 365 GLU A O 1
ATOM 2884 N N . GLU A 1 366 ? -14.621 -3.904 6.722 1.00 88.00 366 GLU A N 1
ATOM 2885 C CA . GLU A 1 366 ? -15.386 -3.546 7.924 1.00 88.00 366 GLU A CA 1
ATOM 2886 C C . GLU A 1 366 ? -14.593 -3.701 9.237 1.00 88.00 366 GLU A C 1
ATOM 2888 O O . GLU A 1 366 ? -14.979 -3.152 10.270 1.00 88.00 366 GLU A O 1
ATOM 2893 N N . LEU A 1 367 ? -13.477 -4.435 9.207 1.00 87.44 367 LEU A N 1
ATOM 2894 C CA . LEU A 1 367 ? -12.581 -4.655 10.342 1.00 87.44 367 LEU A CA 1
ATOM 2895 C C . LEU A 1 367 ? -11.513 -3.551 10.470 1.00 87.44 367 LEU A C 1
ATOM 2897 O O . LEU A 1 367 ? -10.800 -3.514 11.475 1.00 87.44 367 LEU A O 1
ATOM 2901 N N . ILE A 1 368 ? -11.422 -2.654 9.480 1.00 90.25 368 ILE A N 1
ATOM 2902 C CA . ILE A 1 368 ? -10.526 -1.488 9.457 1.00 90.25 368 ILE A CA 1
ATOM 2903 C C . ILE A 1 368 ? -11.139 -0.310 10.222 1.00 90.25 368 ILE A C 1
ATOM 2905 O O . ILE A 1 368 ? -10.459 0.378 10.965 1.00 90.25 368 ILE A O 1
ATOM 2909 N N . VAL A 1 369 ? -12.457 -0.134 10.162 1.00 89.75 369 VAL A N 1
ATOM 2910 C CA . VAL A 1 369 ? -13.202 0.930 10.862 1.00 89.75 369 VAL A CA 1
ATOM 2911 C C . VAL A 1 369 ? -12.840 1.152 12.358 1.00 89.75 369 VAL A C 1
ATOM 2913 O O . VAL A 1 369 ? -12.834 2.305 12.798 1.00 89.75 369 VAL A O 1
ATOM 2916 N N . PRO A 1 370 ? -12.524 0.128 13.184 1.00 86.94 370 PRO A N 1
ATOM 2917 C CA . PRO A 1 370 ? -12.045 0.328 14.557 1.00 86.94 370 PRO A CA 1
ATOM 2918 C C . PRO A 1 370 ? -10.528 0.602 14.712 1.00 86.94 370 PRO A C 1
ATOM 2920 O O . PRO A 1 370 ? -10.072 0.702 15.860 1.00 86.94 370 PRO A O 1
ATOM 2923 N N . THR A 1 371 ? -9.728 0.698 13.642 1.00 87.94 371 THR A N 1
ATOM 2924 C CA . THR A 1 371 ? -8.274 0.967 13.701 1.00 87.94 371 THR A CA 1
ATOM 2925 C C . THR A 1 371 ? -7.967 2.395 14.150 1.00 87.94 371 THR A C 1
ATOM 2927 O O . THR A 1 371 ? -8.800 3.297 14.066 1.00 87.94 371 THR A O 1
ATOM 2930 N N . TRP A 1 372 ? -6.751 2.592 14.669 1.00 85.44 372 TRP A N 1
ATOM 2931 C CA . TRP A 1 372 ? -6.253 3.892 15.131 1.00 85.44 372 TRP A CA 1
ATOM 2932 C C . TRP A 1 372 ? -6.370 4.976 14.056 1.00 85.44 372 TRP A C 1
ATOM 2934 O O . TRP A 1 372 ? -6.856 6.069 14.332 1.00 85.44 372 TRP A O 1
ATOM 2944 N N . ASP A 1 373 ? -5.999 4.627 12.831 1.00 89.50 373 ASP A N 1
ATOM 2945 C CA . ASP A 1 373 ? -5.962 5.494 11.662 1.00 89.50 373 ASP A CA 1
ATOM 2946 C C . ASP A 1 373 ? -7.370 6.041 11.352 1.00 89.50 373 ASP A C 1
ATOM 2948 O O . ASP A 1 373 ? -7.544 7.231 11.091 1.00 89.50 373 ASP A O 1
ATOM 2952 N N . MET A 1 374 ? -8.406 5.216 11.545 1.00 91.19 374 MET A N 1
ATOM 2953 C CA . MET A 1 374 ? -9.809 5.608 11.410 1.00 91.19 374 MET A CA 1
ATOM 2954 C C . MET A 1 374 ? -10.353 6.427 12.592 1.00 91.19 374 MET A C 1
ATOM 2956 O O . MET A 1 374 ? -10.967 7.474 12.377 1.00 91.19 374 MET A O 1
ATOM 2960 N N . TYR A 1 375 ? -10.168 5.985 13.844 1.00 88.44 375 TYR A N 1
ATOM 2961 C CA . TYR A 1 375 ? -10.841 6.626 14.992 1.00 88.44 375 TYR A CA 1
ATOM 2962 C C . TYR A 1 375 ? -10.055 7.763 15.663 1.00 88.44 375 TYR A C 1
ATOM 2964 O O . TYR A 1 375 ? -10.670 8.577 16.353 1.00 88.44 375 TYR A O 1
ATOM 2972 N N . TYR A 1 376 ? -8.729 7.810 15.510 1.00 89.38 376 TYR A N 1
ATOM 2973 C CA . TYR A 1 376 ? -7.852 8.732 16.240 1.00 89.38 376 TYR A CA 1
ATOM 2974 C C . TYR A 1 376 ? -6.945 9.556 15.333 1.00 89.38 376 TYR A C 1
ATOM 2976 O O . TYR A 1 376 ? -6.790 10.747 15.575 1.00 89.38 376 TYR A O 1
ATOM 2984 N N . GLU A 1 377 ? -6.317 8.970 14.318 1.00 91.62 377 GLU A N 1
ATOM 2985 C CA . GLU A 1 377 ? -5.383 9.725 13.479 1.00 91.62 377 GLU A CA 1
ATOM 2986 C C . GLU A 1 377 ? -6.126 10.773 12.638 1.00 91.62 377 GLU A C 1
ATOM 2988 O O . GLU A 1 377 ? -7.291 10.572 12.300 1.00 91.62 377 GLU A O 1
ATOM 2993 N N . LYS A 1 378 ? -5.523 11.925 12.331 1.00 94.62 378 LYS A N 1
ATOM 2994 C CA . LYS A 1 378 ? -6.199 12.971 11.534 1.00 94.62 378 LYS A CA 1
ATOM 2995 C C . LYS A 1 378 ? -5.910 12.795 10.041 1.00 94.62 378 LYS A C 1
ATOM 2997 O O . LYS A 1 378 ? -4.922 12.177 9.651 1.00 94.62 378 LYS A O 1
ATOM 3002 N N . TRP A 1 379 ? -6.789 13.312 9.183 1.00 95.38 379 TRP A N 1
ATOM 3003 C CA . TRP A 1 379 ? -6.576 13.284 7.735 1.00 95.38 379 TRP A CA 1
ATOM 3004 C C . TRP A 1 379 ? -5.636 14.422 7.319 1.00 95.38 379 TRP A C 1
ATOM 3006 O O . TRP A 1 379 ? -6.068 15.535 7.011 1.00 95.38 379 TRP A O 1
ATOM 3016 N N . GLY A 1 380 ? -4.334 14.144 7.393 1.00 96.25 380 GLY A N 1
ATOM 3017 C CA . GLY A 1 380 ? -3.245 15.058 7.040 1.00 96.25 380 GLY A CA 1
ATOM 3018 C C . GLY A 1 380 ? -2.272 14.481 6.030 1.00 96.25 380 GLY A C 1
ATOM 3019 O O . GLY A 1 380 ? -2.438 13.344 5.577 1.00 96.25 380 GLY A O 1
ATOM 3020 N N . PHE A 1 381 ? -1.235 15.258 5.704 1.00 97.62 381 PHE A N 1
ATOM 3021 C CA . PHE A 1 381 ? -0.242 14.863 4.704 1.00 97.62 381 PHE A CA 1
ATOM 3022 C C . PHE A 1 381 ? 0.364 13.489 4.983 1.00 97.62 381 PHE A C 1
ATOM 3024 O O . PHE A 1 381 ? 0.559 12.738 4.037 1.00 97.62 381 PHE A O 1
ATOM 3031 N N . MET A 1 382 ? 0.591 13.109 6.244 1.00 95.69 382 MET A N 1
ATOM 3032 C CA . MET A 1 382 ? 1.096 11.777 6.580 1.00 95.69 382 MET A CA 1
ATOM 3033 C C . MET A 1 382 ? 0.218 10.661 5.985 1.00 95.69 382 MET A C 1
ATOM 3035 O O . MET A 1 382 ? 0.706 9.876 5.175 1.00 95.69 382 MET A O 1
ATOM 3039 N N . LEU A 1 383 ? -1.074 10.597 6.326 1.00 95.12 383 LEU A N 1
ATOM 3040 C CA . LEU A 1 383 ? -1.963 9.548 5.805 1.00 95.12 383 LEU A CA 1
ATOM 3041 C C . LEU A 1 383 ? -2.249 9.706 4.306 1.00 95.12 383 LEU A C 1
ATOM 3043 O O . LEU A 1 383 ? -2.370 8.706 3.599 1.00 95.12 383 LEU A O 1
ATOM 3047 N N . ILE A 1 384 ? -2.353 10.941 3.812 1.00 97.12 384 ILE A N 1
ATOM 3048 C CA . ILE A 1 384 ? -2.621 11.222 2.397 1.00 97.12 384 ILE A CA 1
ATOM 3049 C C . ILE A 1 384 ? -1.440 10.752 1.543 1.00 97.12 384 ILE A C 1
ATOM 3051 O O . ILE A 1 384 ? -1.602 9.908 0.666 1.00 97.12 384 ILE A O 1
ATOM 3055 N N . PHE A 1 385 ? -0.234 11.247 1.821 1.00 97.38 385 PHE A N 1
ATOM 3056 C CA . PHE A 1 385 ? 0.967 10.923 1.059 1.00 97.38 385 PHE A CA 1
ATOM 3057 C C . PHE A 1 385 ? 1.303 9.431 1.114 1.00 97.38 385 PHE A C 1
ATOM 3059 O O . PHE A 1 385 ? 1.609 8.842 0.076 1.00 97.38 385 PHE A O 1
ATOM 3066 N N . TRP A 1 386 ? 1.203 8.792 2.287 1.00 94.75 386 TRP A N 1
ATOM 3067 C CA . TRP A 1 386 ? 1.475 7.357 2.399 1.00 94.75 386 TRP A CA 1
ATOM 3068 C C . TRP A 1 386 ? 0.463 6.497 1.635 1.00 94.75 386 TRP A C 1
ATOM 3070 O O . TRP A 1 386 ? 0.880 5.521 1.017 1.00 94.75 386 TRP A O 1
ATOM 3080 N N . ASN A 1 387 ? -0.822 6.861 1.599 1.00 95.94 387 ASN A N 1
ATOM 3081 C CA . ASN A 1 387 ? -1.817 6.084 0.853 1.00 95.94 387 ASN A CA 1
ATOM 3082 C C . ASN A 1 387 ? -1.814 6.356 -0.663 1.00 95.94 387 ASN A C 1
ATOM 3084 O O . ASN A 1 387 ? -2.087 5.447 -1.444 1.00 95.94 387 ASN A O 1
ATOM 3088 N N . LEU A 1 388 ? -1.509 7.583 -1.100 1.00 95.75 388 LEU A N 1
ATOM 3089 C CA . LEU A 1 388 ? -1.449 7.918 -2.529 1.00 95.75 388 LEU A CA 1
ATOM 3090 C C . LEU A 1 388 ? -0.128 7.463 -3.171 1.00 95.75 388 LEU A C 1
ATOM 3092 O O . LEU A 1 388 ? -0.136 6.862 -4.241 1.00 95.75 388 LEU A O 1
ATOM 3096 N N . ALA A 1 389 ? 1.007 7.737 -2.525 1.00 96.25 389 ALA A N 1
ATOM 3097 C CA . ALA A 1 389 ? 2.332 7.511 -3.099 1.00 96.25 389 ALA A CA 1
ATOM 3098 C C . ALA A 1 389 ? 3.158 6.497 -2.294 1.00 96.25 389 ALA A C 1
ATOM 3100 O O . ALA A 1 389 ? 3.648 5.517 -2.855 1.00 96.25 389 ALA A O 1
ATOM 3101 N N . GLY A 1 390 ? 3.316 6.724 -0.985 1.00 94.94 390 GLY A N 1
ATOM 3102 C CA . GLY A 1 390 ? 4.319 6.045 -0.158 1.00 94.94 390 GLY A CA 1
ATOM 3103 C C . GLY A 1 390 ? 4.217 4.517 -0.178 1.00 94.94 390 GLY A C 1
ATOM 3104 O O . GLY A 1 390 ? 5.153 3.851 -0.613 1.00 94.94 390 GLY A O 1
ATOM 3105 N N . VAL A 1 391 ? 3.086 3.951 0.246 1.00 94.06 391 VAL A N 1
ATOM 3106 C CA . VAL A 1 391 ? 2.854 2.498 0.268 1.00 94.06 391 VAL A CA 1
ATOM 3107 C C . VAL A 1 391 ? 2.872 1.884 -1.141 1.00 94.06 391 VAL A C 1
ATOM 3109 O O . VAL A 1 391 ? 3.725 1.022 -1.368 1.00 94.06 391 VAL A O 1
ATOM 3112 N N . PRO A 1 392 ? 2.011 2.292 -2.104 1.00 93.31 392 PRO A N 1
ATOM 3113 C CA . PRO A 1 392 ? 1.930 1.608 -3.398 1.00 93.31 392 PRO A CA 1
ATOM 3114 C C . PRO A 1 392 ? 3.253 1.617 -4.167 1.00 93.31 392 PRO A C 1
ATOM 3116 O O . PRO A 1 392 ? 3.595 0.615 -4.794 1.00 93.31 392 PRO A O 1
ATOM 3119 N N . LEU A 1 393 ? 4.001 2.725 -4.107 1.00 95.56 393 LEU A N 1
ATOM 3120 C CA . LEU A 1 393 ? 5.163 2.951 -4.968 1.00 95.56 393 LEU A CA 1
ATOM 3121 C C . LEU A 1 393 ? 6.511 2.709 -4.271 1.00 95.56 393 LEU A C 1
ATOM 3123 O O . LEU A 1 393 ? 7.516 2.563 -4.957 1.00 95.56 393 LEU A O 1
ATOM 3127 N N . SER A 1 394 ? 6.552 2.587 -2.936 1.00 95.12 394 SER A N 1
ATOM 3128 C CA . SER A 1 394 ? 7.772 2.152 -2.226 1.00 95.12 394 SER A CA 1
ATOM 3129 C C . SER A 1 394 ? 7.780 0.651 -1.925 1.00 95.12 394 SER A C 1
ATOM 3131 O O . SER A 1 394 ? 8.851 0.054 -1.823 1.00 95.12 394 SER A O 1
ATOM 3133 N N . TYR A 1 395 ? 6.616 0.004 -1.778 1.00 95.44 395 TYR A N 1
ATOM 3134 C CA . TYR A 1 395 ? 6.566 -1.437 -1.482 1.00 95.44 395 TYR A CA 1
ATOM 3135 C C . TYR A 1 395 ? 6.698 -2.293 -2.753 1.00 95.44 395 TYR A C 1
ATOM 3137 O O . TYR A 1 395 ? 7.132 -3.440 -2.683 1.00 95.44 395 TYR A O 1
ATOM 3145 N N . CYS A 1 396 ? 6.420 -1.732 -3.935 1.00 95.81 396 CYS A N 1
ATOM 3146 C CA . CYS A 1 396 ? 6.535 -2.434 -5.216 1.00 95.81 396 CYS A CA 1
ATOM 3147 C C . CYS A 1 396 ? 7.978 -2.668 -5.699 1.00 95.81 396 CYS A C 1
ATOM 3149 O O . CYS A 1 396 ? 8.161 -3.277 -6.754 1.00 95.81 396 CYS A O 1
ATOM 3151 N N . HIS A 1 397 ? 9.014 -2.211 -4.984 1.00 97.06 397 HIS A N 1
ATOM 3152 C CA . HIS A 1 397 ? 10.406 -2.326 -5.445 1.00 97.06 397 HIS A CA 1
ATOM 3153 C C . HIS A 1 397 ? 10.869 -3.770 -5.680 1.00 97.06 397 HIS A C 1
ATOM 3155 O O . HIS A 1 397 ? 11.696 -3.999 -6.563 1.00 97.06 397 HIS A O 1
ATOM 3161 N N . CYS A 1 398 ? 10.287 -4.752 -4.983 1.00 96.94 398 CYS A N 1
ATOM 3162 C CA . CYS A 1 398 ? 10.474 -6.166 -5.306 1.00 96.94 398 CYS A CA 1
ATOM 3163 C C . CYS A 1 398 ? 9.990 -6.498 -6.732 1.00 96.94 398 CYS A C 1
ATOM 3165 O O . CYS A 1 398 ? 10.717 -7.093 -7.524 1.00 96.94 398 CYS A O 1
ATOM 3167 N N . THR A 1 399 ? 8.795 -6.032 -7.101 1.00 97.38 399 THR A N 1
ATOM 3168 C CA . THR A 1 399 ? 8.196 -6.219 -8.428 1.00 97.38 399 THR A CA 1
ATOM 3169 C C . THR A 1 399 ? 8.957 -5.466 -9.517 1.00 97.38 399 THR A C 1
ATOM 3171 O O . THR A 1 399 ? 9.168 -6.030 -10.588 1.00 97.38 399 THR A O 1
ATOM 3174 N N . LEU A 1 400 ? 9.403 -4.230 -9.256 1.00 96.94 400 LEU A N 1
ATOM 3175 C CA . LEU A 1 400 ? 10.219 -3.464 -10.209 1.00 96.94 400 LEU A CA 1
ATOM 3176 C C . LEU A 1 400 ? 11.551 -4.160 -10.495 1.00 96.94 4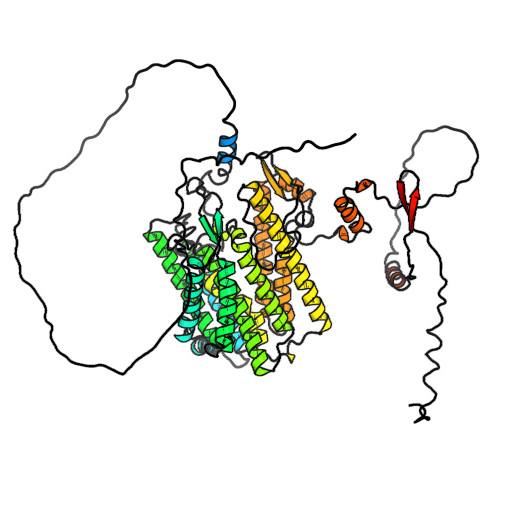00 LEU A C 1
ATOM 3178 O O . LEU A 1 400 ? 11.954 -4.265 -11.652 1.00 96.94 400 LEU A O 1
ATOM 3182 N N . TYR A 1 401 ? 12.204 -4.698 -9.462 1.00 97.31 401 TYR A N 1
ATOM 3183 C CA . TYR A 1 401 ? 13.433 -5.463 -9.639 1.00 97.31 401 TYR A CA 1
ATOM 3184 C C . TYR A 1 401 ? 13.207 -6.695 -10.532 1.00 97.31 401 TYR A C 1
ATOM 3186 O O . TYR A 1 401 ? 13.942 -6.872 -11.504 1.00 97.31 401 TYR A O 1
ATOM 3194 N N . LEU A 1 402 ? 12.156 -7.492 -10.285 1.00 97.00 402 LEU A N 1
ATOM 3195 C CA . LEU A 1 402 ? 11.830 -8.653 -11.131 1.00 97.00 402 LEU A CA 1
ATOM 3196 C C . LEU A 1 402 ? 11.411 -8.269 -12.566 1.00 97.00 402 LEU A C 1
ATOM 3198 O O . LEU A 1 402 ? 11.619 -9.054 -13.492 1.00 97.00 402 LEU A O 1
ATOM 3202 N N . ALA A 1 403 ? 10.828 -7.081 -12.765 1.00 96.31 403 ALA A N 1
ATOM 3203 C CA . ALA A 1 403 ? 10.394 -6.583 -14.073 1.00 96.31 403 ALA A CA 1
ATOM 3204 C C . ALA A 1 403 ? 11.537 -6.042 -14.945 1.00 96.31 403 ALA A C 1
ATOM 3206 O O . ALA A 1 403 ? 11.451 -6.113 -16.176 1.00 96.31 403 ALA A O 1
ATOM 3207 N N . ASN A 1 404 ? 12.582 -5.502 -14.309 1.00 94.75 404 ASN A N 1
ATOM 3208 C CA . ASN A 1 404 ? 13.738 -4.897 -14.973 1.00 94.75 404 ASN A CA 1
ATOM 3209 C C . ASN A 1 404 ? 14.879 -5.895 -15.236 1.00 94.75 404 ASN A C 1
ATOM 3211 O O . ASN A 1 404 ? 15.784 -5.582 -16.005 1.00 94.75 404 ASN A O 1
ATOM 3215 N N . HIS A 1 405 ? 14.831 -7.099 -14.655 1.00 95.44 405 HIS A N 1
ATOM 3216 C CA . HIS A 1 405 ? 15.857 -8.130 -14.836 1.00 95.44 405 HIS A CA 1
ATOM 3217 C C . HIS A 1 405 ? 15.305 -9.410 -15.485 1.00 95.44 405 HIS A C 1
ATOM 3219 O O . HIS A 1 405 ? 14.125 -9.748 -15.371 1.00 95.44 405 HIS A O 1
ATOM 3225 N N . HIS A 1 406 ? 16.175 -10.141 -16.184 1.00 95.69 406 HIS A N 1
ATOM 3226 C CA . HIS A 1 406 ? 15.836 -11.427 -16.794 1.00 95.69 406 HIS A CA 1
ATOM 3227 C C . HIS A 1 406 ? 15.638 -12.513 -15.713 1.00 95.69 406 HIS A C 1
ATOM 3229 O O . HIS A 1 406 ? 16.437 -12.549 -14.779 1.00 95.69 406 HIS A O 1
ATOM 3235 N N . PRO A 1 407 ? 14.669 -13.448 -15.836 1.00 96.25 407 PRO A N 1
ATOM 3236 C CA . PRO A 1 407 ? 14.391 -14.462 -14.809 1.00 96.25 407 PRO A CA 1
ATOM 3237 C C . PRO A 1 407 ? 15.592 -15.265 -14.292 1.00 96.25 407 PRO A C 1
ATOM 3239 O O . PRO A 1 407 ? 15.599 -15.701 -13.146 1.00 96.25 407 PRO A O 1
ATOM 3242 N N . SER A 1 408 ? 16.644 -15.428 -15.098 1.00 94.69 408 SER A N 1
ATOM 3243 C CA . SER A 1 408 ? 17.877 -16.106 -14.678 1.00 94.69 408 SER A CA 1
ATOM 3244 C C . SER A 1 408 ? 18.691 -15.367 -13.607 1.00 94.69 408 SER A C 1
ATOM 3246 O O . SER A 1 408 ? 19.531 -16.000 -12.978 1.00 94.69 408 SER A O 1
ATOM 3248 N N . THR A 1 409 ? 18.499 -14.058 -13.390 1.00 94.69 409 THR A N 1
ATOM 3249 C CA . THR A 1 409 ? 19.297 -13.286 -12.411 1.00 94.69 409 THR A CA 1
ATOM 3250 C C . THR A 1 409 ? 18.806 -13.443 -10.974 1.00 94.69 409 THR A C 1
ATOM 3252 O O . THR A 1 409 ? 19.538 -13.122 -10.043 1.00 94.69 409 THR A O 1
ATOM 3255 N N . TYR A 1 410 ? 17.566 -13.896 -10.790 1.00 94.88 410 TYR A N 1
ATOM 3256 C CA . TYR A 1 410 ? 16.920 -14.108 -9.492 1.00 94.88 410 TYR A CA 1
ATOM 3257 C C . TYR A 1 410 ? 16.302 -15.508 -9.374 1.00 94.88 410 TYR A C 1
ATOM 3259 O O . TYR A 1 410 ? 15.476 -15.736 -8.498 1.00 94.88 410 TYR A O 1
ATOM 3267 N N . ALA A 1 411 ? 16.682 -16.444 -10.248 1.00 94.88 411 ALA A N 1
ATOM 3268 C CA . ALA A 1 411 ? 16.118 -17.788 -10.277 1.00 94.88 411 ALA A CA 1
ATOM 3269 C C . ALA A 1 411 ? 16.351 -18.523 -8.947 1.00 94.88 411 ALA A C 1
ATOM 3271 O O . ALA A 1 411 ? 17.487 -18.820 -8.569 1.00 94.88 411 ALA A O 1
ATOM 3272 N N . TRP A 1 412 ? 15.265 -18.854 -8.250 1.00 95.94 412 TRP A N 1
ATOM 3273 C CA . TRP A 1 412 ? 15.317 -19.616 -7.009 1.00 95.94 412 TRP A CA 1
ATOM 3274 C C . TRP A 1 412 ? 15.488 -21.119 -7.262 1.00 95.94 412 TRP A C 1
ATOM 3276 O O . TRP A 1 412 ? 15.108 -21.669 -8.301 1.00 95.94 412 TRP A O 1
ATOM 3286 N N . ASN A 1 413 ? 16.004 -21.837 -6.259 1.00 96.44 413 ASN A N 1
ATOM 3287 C CA . ASN A 1 413 ? 15.907 -23.294 -6.253 1.00 96.44 413 ASN A CA 1
ATOM 3288 C C . ASN A 1 413 ? 14.420 -23.696 -6.239 1.00 96.44 413 ASN A C 1
ATOM 3290 O O . ASN A 1 413 ? 13.683 -23.333 -5.322 1.00 96.44 413 ASN A O 1
ATOM 3294 N N . LYS A 1 414 ? 13.993 -24.475 -7.240 1.00 95.75 414 LYS A N 1
ATOM 3295 C CA . LYS A 1 414 ? 12.583 -24.843 -7.466 1.00 95.75 414 LYS A CA 1
ATOM 3296 C C . LYS A 1 414 ? 11.918 -25.495 -6.247 1.00 95.75 414 LYS A C 1
ATOM 3298 O O . LYS A 1 414 ? 10.750 -25.225 -5.981 1.00 95.75 414 LYS A O 1
ATOM 3303 N N . TYR A 1 415 ? 12.650 -26.319 -5.495 1.00 97.31 415 TYR A N 1
ATOM 3304 C CA . TYR A 1 415 ? 12.129 -26.979 -4.296 1.00 97.31 415 TYR A CA 1
ATOM 3305 C C . TYR A 1 415 ? 12.014 -26.003 -3.122 1.00 97.31 415 TYR A C 1
ATOM 3307 O O . TYR A 1 415 ? 10.979 -25.971 -2.463 1.00 97.31 415 TYR A O 1
ATOM 3315 N N . ALA A 1 416 ? 13.029 -25.159 -2.903 1.00 97.12 416 ALA A N 1
ATOM 3316 C CA . ALA A 1 416 ? 12.987 -24.120 -1.871 1.00 97.12 416 ALA A CA 1
ATOM 3317 C C . ALA A 1 416 ? 11.850 -23.115 -2.124 1.00 97.12 416 ALA A C 1
ATOM 3319 O O . ALA A 1 416 ? 11.120 -22.757 -1.202 1.00 97.12 416 ALA A O 1
ATOM 3320 N N . LEU A 1 417 ? 11.646 -22.724 -3.385 1.00 97.75 417 LEU A N 1
ATOM 3321 C CA . LEU A 1 417 ? 10.526 -21.884 -3.795 1.00 97.75 417 LEU A CA 1
ATOM 3322 C C . LEU A 1 417 ? 9.180 -22.590 -3.566 1.00 97.75 417 LEU A C 1
ATOM 3324 O O . LEU A 1 417 ? 8.277 -21.994 -2.990 1.00 97.75 417 LEU A O 1
ATOM 3328 N N . GLY A 1 418 ? 9.049 -23.869 -3.936 1.00 98.06 418 GLY A N 1
ATOM 3329 C CA . GLY A 1 418 ? 7.842 -24.661 -3.663 1.00 98.06 418 GLY A CA 1
ATOM 3330 C C . GLY A 1 418 ? 7.500 -24.748 -2.169 1.00 98.06 418 GLY A C 1
ATOM 3331 O O . GLY A 1 418 ? 6.345 -24.554 -1.788 1.00 98.06 418 GLY A O 1
ATOM 3332 N N . VAL A 1 419 ? 8.504 -24.951 -1.308 1.00 98.12 419 VAL A N 1
ATOM 3333 C CA . VAL A 1 419 ? 8.343 -24.889 0.156 1.00 98.12 419 VAL A CA 1
ATOM 3334 C C . VAL A 1 419 ? 7.903 -23.492 0.602 1.00 98.12 419 VAL A C 1
ATOM 3336 O O . VAL A 1 419 ? 7.004 -23.383 1.436 1.00 98.12 419 VAL A O 1
ATOM 3339 N N . LEU A 1 420 ? 8.465 -22.427 0.022 1.00 98.00 420 LEU A N 1
ATOM 3340 C CA . LEU A 1 420 ? 8.083 -21.049 0.335 1.00 98.00 420 LEU A CA 1
ATOM 3341 C C . LEU A 1 420 ? 6.617 -20.753 -0.028 1.00 98.00 420 LEU A C 1
ATOM 3343 O O . LEU A 1 420 ? 5.932 -20.131 0.776 1.00 98.00 420 LEU A O 1
ATOM 3347 N N . TYR A 1 421 ? 6.094 -21.251 -1.156 1.00 98.44 421 TYR A N 1
ATOM 3348 C CA . TYR A 1 421 ? 4.659 -21.151 -1.486 1.00 98.44 421 TYR A CA 1
ATOM 3349 C C . TYR A 1 421 ? 3.770 -21.812 -0.420 1.00 98.44 421 TYR A C 1
ATOM 3351 O O . TYR A 1 421 ? 2.792 -21.212 0.032 1.00 98.44 421 TYR A O 1
ATOM 3359 N N . VAL A 1 422 ? 4.105 -23.037 0.005 1.00 98.31 422 VAL A N 1
ATOM 3360 C CA . VAL A 1 422 ? 3.338 -23.773 1.029 1.00 98.31 422 VAL A CA 1
ATOM 3361 C C . VAL A 1 422 ? 3.397 -23.050 2.377 1.00 98.31 422 VAL A C 1
ATOM 3363 O O . VAL A 1 422 ? 2.361 -22.848 3.015 1.00 98.31 422 VAL A O 1
ATOM 3366 N N . ALA A 1 423 ? 4.585 -22.594 2.782 1.00 98.25 423 ALA A N 1
ATOM 3367 C CA . ALA A 1 423 ? 4.773 -21.801 3.992 1.00 98.25 423 ALA A CA 1
ATOM 3368 C C . ALA A 1 423 ? 3.985 -20.481 3.933 1.00 98.25 423 ALA A C 1
ATOM 3370 O O . ALA A 1 423 ? 3.308 -20.136 4.898 1.00 98.25 423 ALA A O 1
ATOM 3371 N N . TYR A 1 424 ? 3.996 -19.778 2.797 1.00 98.31 424 TYR A N 1
ATOM 3372 C CA . TYR A 1 424 ? 3.268 -18.521 2.617 1.00 98.31 424 TYR A CA 1
ATOM 3373 C C . TYR A 1 424 ? 1.755 -18.710 2.746 1.00 98.31 424 TYR A C 1
ATOM 3375 O O . TYR A 1 424 ? 1.102 -17.942 3.450 1.00 98.31 424 TYR A O 1
ATOM 3383 N N . LEU A 1 425 ? 1.189 -19.756 2.135 1.00 97.75 425 LEU A N 1
ATOM 3384 C CA . LEU A 1 425 ? -0.237 -20.076 2.262 1.00 97.75 425 LEU A CA 1
ATOM 3385 C C . LEU A 1 425 ? -0.625 -20.454 3.700 1.00 97.75 425 LEU A C 1
ATOM 3387 O O . LEU A 1 425 ? -1.677 -20.029 4.181 1.00 97.75 425 LEU A O 1
ATOM 3391 N N . PHE A 1 426 ? 0.230 -21.198 4.408 1.00 96.88 426 PHE A N 1
ATOM 3392 C CA . PHE A 1 426 ? 0.020 -21.506 5.823 1.00 96.88 426 PHE A CA 1
ATOM 3393 C C . PHE A 1 426 ? 0.065 -20.241 6.694 1.00 96.88 426 PHE A C 1
ATOM 3395 O O . PHE A 1 426 ? -0.867 -19.989 7.454 1.00 96.88 426 PHE A O 1
ATOM 3402 N N . VAL A 1 427 ? 1.095 -19.402 6.549 1.00 97.31 427 VAL A N 1
ATOM 3403 C CA . VAL A 1 427 ? 1.239 -18.156 7.322 1.00 97.31 427 VAL A CA 1
ATOM 3404 C C . VAL A 1 427 ? 0.122 -17.155 6.985 1.00 97.31 427 VAL A C 1
ATOM 3406 O O . VAL A 1 427 ? -0.383 -16.486 7.886 1.00 97.31 427 VAL A O 1
ATOM 3409 N N . TYR A 1 428 ? -0.356 -17.113 5.734 1.00 97.12 428 TYR A N 1
ATOM 3410 C CA . TYR A 1 428 ? -1.569 -16.379 5.347 1.00 97.12 428 TYR A CA 1
ATOM 3411 C C . TYR A 1 428 ? -2.805 -16.866 6.108 1.00 97.12 428 TYR A C 1
ATOM 3413 O O . TYR A 1 428 ? -3.545 -16.046 6.654 1.00 97.12 428 TYR A O 1
ATOM 3421 N N . TRP A 1 429 ? -3.007 -18.184 6.212 1.00 95.81 429 TRP A N 1
ATOM 3422 C CA . TRP A 1 429 ? -4.105 -18.742 7.003 1.00 95.81 429 TRP A CA 1
ATOM 3423 C C . TRP A 1 429 ? -4.013 -18.352 8.483 1.00 95.81 429 TRP A C 1
ATOM 3425 O O . TRP A 1 429 ? -5.015 -17.900 9.046 1.00 95.81 429 TRP A O 1
ATOM 3435 N N . VAL A 1 430 ? -2.825 -18.437 9.095 1.00 96.06 430 VAL A N 1
ATOM 3436 C CA . VAL A 1 430 ? -2.600 -17.986 10.481 1.00 96.06 430 VAL A CA 1
ATOM 3437 C C . VAL A 1 430 ? -2.946 -16.504 10.638 1.00 96.06 430 VAL A C 1
ATOM 3439 O O . VAL A 1 430 ? -3.710 -16.139 11.531 1.00 96.06 430 VAL A O 1
ATOM 3442 N N . TRP A 1 431 ? -2.434 -15.640 9.763 1.00 96.06 431 TRP A N 1
ATOM 3443 C CA . TRP A 1 431 ? -2.622 -14.189 9.832 1.00 96.06 431 TRP A CA 1
ATOM 3444 C C . TRP A 1 431 ? -4.081 -13.744 9.661 1.00 96.06 431 TRP A C 1
ATOM 3446 O O . TRP A 1 431 ? -4.600 -12.966 10.471 1.00 96.06 431 TRP A O 1
ATOM 3456 N N . ASP A 1 432 ? -4.752 -14.256 8.628 1.00 94.19 432 ASP A N 1
ATOM 3457 C CA . ASP A 1 432 ? -6.130 -13.903 8.276 1.00 94.19 432 ASP A CA 1
ATOM 3458 C C . ASP A 1 432 ? -7.107 -14.359 9.368 1.00 94.19 432 ASP A C 1
ATOM 3460 O O . ASP A 1 432 ? -7.983 -13.602 9.804 1.00 94.19 432 ASP A O 1
ATOM 3464 N N . THR A 1 433 ? -6.908 -15.571 9.895 1.00 93.31 433 THR A N 1
ATOM 3465 C CA . THR A 1 433 ? -7.742 -16.104 10.979 1.00 93.31 433 THR A CA 1
ATOM 3466 C C . THR A 1 433 ? -7.408 -15.478 12.335 1.00 93.31 433 THR A C 1
ATOM 3468 O O . THR A 1 433 ? -8.336 -15.196 13.088 1.00 93.31 433 THR A O 1
ATOM 3471 N N . THR A 1 434 ? -6.145 -15.131 12.627 1.00 94.38 434 THR A N 1
ATOM 3472 C CA . THR A 1 434 ? -5.770 -14.338 13.821 1.00 94.38 434 THR A CA 1
ATOM 3473 C C . THR A 1 434 ? -6.511 -13.005 13.844 1.00 94.38 434 THR A C 1
ATOM 3475 O O . THR A 1 434 ? -7.177 -12.668 14.826 1.00 94.38 434 THR A O 1
ATOM 3478 N N . ASN A 1 435 ? -6.435 -12.237 12.754 1.00 92.38 435 ASN A N 1
ATOM 3479 C CA . ASN A 1 435 ? -7.120 -10.950 12.675 1.00 92.38 435 ASN A CA 1
ATOM 3480 C C . ASN A 1 435 ? -8.646 -11.114 12.733 1.00 92.38 435 ASN A C 1
ATOM 3482 O O . ASN A 1 435 ? -9.309 -10.355 13.446 1.00 92.38 435 ASN A O 1
ATOM 3486 N N . SER A 1 436 ? -9.190 -12.140 12.072 1.00 90.19 436 SER A N 1
ATOM 3487 C CA . SER A 1 436 ? -10.617 -12.474 12.142 1.00 90.19 436 SER A CA 1
ATOM 3488 C C . SER A 1 436 ? -11.078 -12.771 13.571 1.00 90.19 436 SER A C 1
ATOM 3490 O O . SER A 1 436 ? -12.062 -12.178 14.005 1.00 90.19 436 SER A O 1
ATOM 3492 N N . GLN A 1 437 ? -10.355 -13.598 14.336 1.00 92.19 437 GLN A N 1
ATOM 3493 C CA . GLN A 1 437 ? -10.733 -13.973 15.706 1.00 92.19 437 GLN A CA 1
ATOM 3494 C C . GLN A 1 437 ? -10.808 -12.749 16.629 1.00 92.19 437 GLN A C 1
ATOM 3496 O O . GLN A 1 437 ? -11.826 -12.547 17.291 1.00 92.19 437 GLN A O 1
ATOM 3501 N N . LYS A 1 438 ? -9.787 -11.877 16.610 1.00 90.31 438 LYS A N 1
ATOM 3502 C CA . LYS A 1 438 ? -9.790 -10.597 17.347 1.00 90.31 438 LYS A CA 1
ATOM 3503 C C . LYS A 1 438 ? -10.999 -9.740 16.983 1.00 90.31 438 LYS A C 1
ATOM 3505 O O . LYS A 1 438 ? -11.696 -9.244 17.866 1.00 90.31 438 LYS A O 1
ATOM 3510 N N . ASN A 1 439 ? -11.221 -9.522 15.690 1.00 88.00 439 ASN A N 1
ATOM 3511 C CA . ASN A 1 439 ? -12.200 -8.539 15.239 1.00 88.00 439 ASN A CA 1
ATOM 3512 C C . ASN A 1 439 ? -13.638 -9.065 15.380 1.00 88.00 439 ASN A C 1
ATOM 3514 O O . ASN A 1 439 ? -14.514 -8.313 15.800 1.00 88.00 439 ASN A O 1
ATOM 3518 N N . ARG A 1 440 ? -13.877 -10.362 15.133 1.00 86.75 440 ARG A N 1
ATOM 3519 C CA . ARG A 1 440 ? -15.173 -11.016 15.373 1.00 86.75 440 ARG A CA 1
ATOM 3520 C C . ARG A 1 440 ? -15.513 -11.098 16.860 1.00 86.75 440 ARG A C 1
ATOM 3522 O O . ARG A 1 440 ? -16.663 -10.851 17.202 1.00 86.75 440 ARG A O 1
ATOM 3529 N N . PHE A 1 441 ? -14.534 -11.331 17.739 1.00 90.31 441 PHE A N 1
ATOM 3530 C CA . PHE A 1 441 ? -14.740 -11.245 19.188 1.00 90.31 441 PHE A CA 1
ATOM 3531 C C . PHE A 1 441 ? -15.263 -9.856 19.602 1.00 90.31 441 PHE A C 1
ATOM 3533 O O . PHE A 1 441 ? -16.307 -9.749 20.237 1.00 90.31 441 PHE A O 1
ATOM 3540 N N . ARG A 1 442 ? -14.624 -8.767 19.147 1.00 87.25 442 ARG A N 1
ATOM 3541 C CA . ARG A 1 442 ? -15.094 -7.395 19.445 1.00 87.25 442 ARG A CA 1
ATOM 3542 C C . ARG A 1 442 ? -16.435 -7.044 18.792 1.00 87.25 442 ARG A C 1
ATOM 3544 O O . ARG A 1 442 ? -17.218 -6.290 19.371 1.00 87.25 442 ARG A O 1
ATOM 3551 N N . ALA A 1 443 ? -16.717 -7.588 17.611 1.00 81.19 443 ALA A N 1
ATOM 3552 C CA . ALA A 1 443 ? -18.015 -7.462 16.949 1.00 81.19 443 ALA A CA 1
ATOM 3553 C C . ALA A 1 443 ? -19.139 -8.127 17.773 1.00 81.19 443 ALA A C 1
ATOM 3555 O O . ALA A 1 443 ? -20.193 -7.532 17.976 1.00 81.19 443 ALA A O 1
ATOM 3556 N N . GLN A 1 444 ? -18.884 -9.320 18.324 1.00 82.25 444 GLN A N 1
ATOM 3557 C CA . GLN A 1 444 ? -19.815 -10.023 19.215 1.00 82.25 444 GLN A CA 1
ATOM 3558 C C . GLN A 1 444 ? -20.080 -9.235 20.508 1.00 82.25 444 GLN A C 1
ATOM 3560 O O . GLN A 1 444 ? -21.235 -9.058 20.882 1.00 82.25 444 GLN A O 1
ATOM 3565 N N . GLU A 1 445 ? -19.037 -8.712 21.161 1.00 81.44 445 GLU A N 1
ATOM 3566 C CA . GLU A 1 445 ? -19.181 -7.945 22.410 1.00 81.44 445 GLU A CA 1
ATOM 3567 C C . GLU A 1 445 ? -19.931 -6.621 22.247 1.00 81.44 445 GLU A C 1
ATOM 3569 O O . GLU A 1 445 ? -20.682 -6.217 23.129 1.00 81.44 445 GLU A O 1
ATOM 3574 N N . SER A 1 446 ? -19.736 -5.935 21.121 1.00 74.69 446 SER A N 1
ATOM 3575 C CA . SER A 1 446 ? -20.395 -4.651 20.847 1.00 74.69 446 SER A CA 1
ATOM 3576 C C . SER A 1 446 ? -21.841 -4.793 20.356 1.00 74.69 446 SER A C 1
ATOM 3578 O O . SER A 1 446 ? -22.464 -3.789 20.013 1.00 74.69 446 SER A O 1
ATOM 3580 N N . GLY A 1 447 ? -22.370 -6.019 20.251 1.00 72.19 447 GLY A N 1
ATOM 3581 C CA . GLY A 1 447 ? -23.670 -6.310 19.632 1.00 72.19 447 GLY A CA 1
ATOM 3582 C C . GLY A 1 447 ? -23.716 -6.053 18.118 1.00 72.19 447 GLY A C 1
ATOM 3583 O O . GLY A 1 447 ? -24.683 -6.427 17.457 1.00 72.19 447 GLY A O 1
ATOM 3584 N N . ASN A 1 448 ? -22.660 -5.467 17.548 1.00 66.56 448 ASN A N 1
ATOM 3585 C CA . ASN A 1 448 ? -22.475 -5.251 16.122 1.00 66.56 448 ASN A CA 1
ATOM 3586 C C . ASN A 1 448 ? -21.981 -6.551 15.475 1.00 66.56 448 ASN A C 1
ATOM 3588 O O . ASN A 1 448 ? -20.849 -6.627 15.001 1.00 66.56 448 ASN A O 1
ATOM 3592 N N . LEU A 1 449 ? -22.821 -7.594 15.512 1.00 59.59 449 LEU A N 1
ATOM 3593 C CA . LEU A 1 449 ? -22.581 -8.880 14.856 1.00 59.59 449 LEU A CA 1
ATOM 3594 C C . LEU A 1 449 ? -22.374 -8.646 13.355 1.00 59.59 449 LEU A C 1
ATOM 3596 O O . LEU A 1 449 ? -23.333 -8.602 12.585 1.00 59.59 449 LEU A O 1
ATOM 3600 N N . ASN A 1 450 ? -21.107 -8.475 12.965 1.00 56.12 450 ASN A N 1
ATOM 3601 C CA . ASN A 1 450 ? -20.705 -8.248 11.584 1.00 56.12 450 ASN A CA 1
ATOM 3602 C C . ASN A 1 450 ? -21.351 -9.313 10.697 1.00 56.12 450 ASN A C 1
ATOM 3604 O O . ASN A 1 450 ? -21.147 -10.511 10.909 1.00 56.12 450 ASN A O 1
ATOM 3608 N N . VAL A 1 451 ? -22.122 -8.844 9.713 1.00 60.81 451 VAL A N 1
ATOM 3609 C CA . VAL A 1 451 ? -22.769 -9.663 8.686 1.00 60.81 451 VAL A CA 1
ATOM 3610 C C . VAL A 1 451 ? -21.755 -10.675 8.163 1.00 60.81 451 VAL A C 1
ATOM 3612 O O . VAL A 1 451 ? -20.691 -10.276 7.693 1.00 60.81 451 VAL A O 1
ATOM 3615 N N . GLU A 1 452 ? -22.060 -11.973 8.236 1.00 65.94 452 GLU A N 1
ATOM 3616 C CA . GLU A 1 452 ? -21.158 -13.008 7.727 1.00 65.94 452 GLU A CA 1
ATOM 3617 C C . GLU A 1 452 ? -21.073 -12.899 6.197 1.00 65.94 452 GLU A C 1
ATOM 3619 O O . GLU A 1 452 ? -21.901 -13.428 5.448 1.00 65.94 452 GLU A O 1
ATOM 3624 N N . ARG A 1 453 ? -20.088 -12.129 5.719 1.00 75.81 453 ARG A N 1
ATOM 3625 C CA . ARG A 1 453 ? -19.898 -11.861 4.295 1.00 75.81 453 ARG A CA 1
ATOM 3626 C C . ARG A 1 453 ? -19.397 -13.135 3.620 1.00 75.81 453 ARG A C 1
ATOM 3628 O O . ARG A 1 453 ? -18.323 -13.638 3.940 1.00 75.81 453 ARG A O 1
ATOM 3635 N N . LYS A 1 454 ? -20.129 -13.618 2.615 1.00 80.25 454 LYS A N 1
ATOM 3636 C CA . LYS A 1 454 ? -19.676 -14.702 1.729 1.00 80.25 454 LYS A CA 1
ATOM 3637 C C . LYS A 1 454 ? -18.637 -14.172 0.734 1.00 80.25 454 LYS A C 1
ATOM 3639 O O . LYS A 1 454 ? -18.945 -13.955 -0.432 1.00 80.25 454 LYS A O 1
ATOM 3644 N N . THR A 1 455 ? -17.422 -13.910 1.212 1.00 86.31 455 THR A N 1
ATOM 3645 C CA . THR A 1 455 ? -16.294 -13.396 0.413 1.00 86.31 455 THR A CA 1
ATOM 3646 C C . THR A 1 455 ? -15.225 -14.471 0.233 1.00 86.31 455 THR A C 1
ATOM 3648 O O . THR A 1 455 ? -15.053 -15.331 1.094 1.00 86.31 455 THR A O 1
ATOM 3651 N N . PHE A 1 456 ? -14.511 -14.464 -0.891 1.00 86.38 456 PHE A N 1
ATOM 3652 C CA . PHE A 1 456 ? -13.497 -15.478 -1.187 1.00 86.38 456 PHE A CA 1
ATOM 3653 C C . PHE A 1 456 ? -12.091 -15.019 -0.753 1.00 86.38 456 PHE A C 1
ATOM 3655 O O . PHE A 1 456 ? -11.747 -13.871 -1.026 1.00 86.38 456 PHE A O 1
ATOM 3662 N N . PRO A 1 457 ? -11.247 -15.876 -0.145 1.00 85.44 457 PRO A N 1
ATOM 3663 C CA . PRO A 1 457 ? -11.594 -17.133 0.514 1.00 85.44 457 PRO A CA 1
ATOM 3664 C C . PRO A 1 457 ? -12.121 -16.882 1.943 1.00 85.44 457 PRO A C 1
ATOM 3666 O O . PRO A 1 457 ? -11.529 -16.101 2.699 1.00 85.44 457 PRO A O 1
ATOM 3669 N N . GLN A 1 458 ? -13.188 -17.590 2.338 1.00 83.81 458 GLN A N 1
ATOM 3670 C CA . GLN A 1 458 ? -13.500 -17.795 3.758 1.00 83.81 458 GLN A CA 1
ATOM 3671 C C . GLN A 1 458 ? -12.616 -18.921 4.280 1.00 83.81 458 GLN A C 1
ATOM 3673 O O . GLN A 1 458 ? -12.656 -20.036 3.762 1.00 83.81 458 GLN A O 1
ATOM 3678 N N . LEU A 1 459 ? -11.814 -18.622 5.295 1.00 88.88 459 LEU A N 1
ATOM 3679 C CA . LEU A 1 459 ? -10.924 -19.597 5.910 1.00 88.88 459 LEU A CA 1
ATOM 3680 C C . LEU A 1 459 ? -11.593 -20.237 7.137 1.00 88.88 459 LEU A C 1
ATOM 3682 O O . LEU A 1 459 ? -12.370 -19.572 7.826 1.00 88.88 459 LEU A O 1
ATOM 3686 N N . PRO A 1 460 ? -11.310 -21.512 7.451 1.00 87.31 460 PRO A N 1
ATOM 3687 C CA . PRO A 1 460 ? -11.808 -22.126 8.675 1.00 87.31 460 PRO A CA 1
ATOM 3688 C C . PRO A 1 460 ? -11.191 -21.452 9.909 1.00 87.31 460 PRO A C 1
ATOM 3690 O O . PRO A 1 460 ? -10.089 -20.912 9.844 1.00 87.31 460 PRO A O 1
ATOM 3693 N N . TRP A 1 461 ? -11.882 -21.536 11.051 1.00 89.69 461 TRP A N 1
ATOM 3694 C CA . TRP A 1 461 ? -11.415 -21.052 12.364 1.00 89.69 461 TRP A CA 1
ATOM 3695 C C . TRP A 1 461 ? -11.279 -19.519 12.528 1.00 89.69 461 TRP A C 1
ATOM 3697 O O . TRP A 1 461 ? -10.600 -19.031 13.427 1.00 89.69 461 TRP A O 1
ATOM 3707 N N . GLN A 1 462 ? -12.006 -18.734 11.728 1.00 87.00 462 GLN A N 1
ATOM 3708 C CA . GLN A 1 462 ? -12.120 -17.272 11.883 1.00 87.00 462 GLN A CA 1
ATOM 3709 C C . GLN A 1 462 ? -12.806 -16.801 13.183 1.00 87.00 462 GLN A C 1
ATOM 3711 O O . GLN A 1 462 ? -12.627 -15.652 13.577 1.00 87.00 462 GLN A O 1
ATOM 3716 N N . THR A 1 463 ? -13.614 -17.648 13.829 1.00 88.19 463 THR A N 1
ATOM 3717 C CA . THR A 1 463 ? -14.325 -17.335 15.082 1.00 88.19 463 THR A CA 1
ATOM 3718 C C . THR A 1 463 ? -14.023 -18.415 16.116 1.00 88.19 463 THR A C 1
ATOM 3720 O O . THR A 1 463 ? -14.224 -19.598 15.835 1.00 88.19 463 THR A O 1
ATOM 3723 N N . VAL A 1 464 ? -13.600 -18.022 17.320 1.00 88.69 464 VAL A N 1
ATOM 3724 C CA . VAL A 1 464 ? -13.524 -18.931 18.475 1.00 88.69 464 VAL A CA 1
ATOM 3725 C C . VAL A 1 464 ? -14.915 -19.025 19.108 1.00 88.69 464 VAL A C 1
ATOM 3727 O O . VAL A 1 464 ? -15.555 -18.001 19.346 1.00 88.69 464 VAL A O 1
ATOM 3730 N N . LYS A 1 465 ? -15.411 -20.242 19.353 1.00 85.75 465 LYS A N 1
ATOM 3731 C CA . LYS A 1 465 ? -16.670 -20.469 20.079 1.00 85.75 465 LYS A CA 1
ATOM 3732 C C . LYS A 1 465 ? -16.359 -20.582 21.569 1.00 85.75 465 LYS A C 1
ATOM 3734 O O . LYS A 1 465 ? -15.445 -21.318 21.914 1.00 85.75 465 LYS A O 1
ATOM 3739 N N . ASN A 1 466 ? -17.127 -19.893 22.413 1.00 86.88 466 ASN A N 1
ATOM 3740 C CA . ASN A 1 466 ? -16.938 -19.844 23.871 1.00 86.88 466 ASN A CA 1
ATOM 3741 C C . ASN A 1 466 ? -15.475 -19.554 24.289 1.00 86.88 466 ASN A C 1
ATOM 3743 O O . ASN A 1 466 ? -14.896 -20.352 25.021 1.00 86.88 466 ASN A O 1
ATOM 3747 N N . PRO A 1 467 ? -14.859 -18.458 23.798 1.00 90.88 467 PRO A N 1
ATOM 3748 C CA . PRO A 1 467 ? -13.444 -18.186 24.037 1.00 90.88 467 PRO A CA 1
ATOM 3749 C C . PRO A 1 467 ? -13.122 -17.976 25.519 1.00 90.88 467 PRO A C 1
ATOM 3751 O O . PRO A 1 467 ? -13.913 -17.371 26.248 1.00 90.88 467 PRO A O 1
ATOM 3754 N N . ASN A 1 468 ? -11.911 -18.357 25.930 1.00 91.38 468 ASN A N 1
ATOM 3755 C CA . ASN A 1 468 ? -11.319 -17.865 27.174 1.00 91.38 468 ASN A CA 1
ATOM 3756 C C . ASN A 1 468 ? -11.123 -16.334 27.120 1.00 91.38 468 ASN A C 1
ATOM 3758 O O . ASN A 1 468 ? -10.540 -15.787 26.174 1.00 91.38 468 ASN A O 1
ATOM 3762 N N . VAL A 1 469 ? -11.624 -15.634 28.141 1.00 93.94 469 VAL A N 1
ATOM 3763 C CA . VAL A 1 469 ? -11.659 -14.167 28.216 1.00 93.94 469 VAL A CA 1
ATOM 3764 C C . VAL A 1 469 ? -11.286 -13.704 29.617 1.00 93.94 469 VAL A C 1
ATOM 3766 O O . VAL A 1 469 ? -11.994 -13.986 30.582 1.00 93.94 469 VAL A O 1
ATOM 3769 N N . ILE A 1 470 ? -10.229 -12.899 29.711 1.00 94.38 470 ILE A N 1
ATOM 3770 C CA . ILE A 1 470 ? -9.858 -12.200 30.946 1.00 94.38 470 ILE A CA 1
ATOM 3771 C C . ILE A 1 470 ? -10.690 -10.915 31.022 1.00 94.38 470 ILE A C 1
ATOM 3773 O O . ILE A 1 470 ? -10.820 -10.204 30.022 1.00 94.38 470 ILE A O 1
ATOM 3777 N N . ARG A 1 471 ? -11.268 -10.607 32.189 1.00 94.06 471 ARG A N 1
ATOM 3778 C CA . ARG A 1 471 ? -12.088 -9.404 32.419 1.00 94.06 471 ARG A CA 1
ATOM 3779 C C . ARG A 1 471 ? -11.419 -8.463 33.423 1.00 94.06 471 ARG A C 1
ATOM 3781 O O . ARG A 1 471 ? -10.806 -8.933 34.376 1.00 94.06 471 ARG A O 1
ATOM 3788 N N . THR A 1 472 ? -11.537 -7.152 33.216 1.00 92.19 472 THR A N 1
ATOM 3789 C CA . THR A 1 472 ? -11.168 -6.133 34.211 1.00 92.19 472 THR A CA 1
ATOM 3790 C C . THR A 1 472 ? -12.293 -5.931 35.222 1.00 92.19 472 THR A C 1
ATOM 3792 O O . THR A 1 472 ? -13.446 -6.280 34.965 1.00 92.19 472 THR A O 1
ATOM 3795 N N . GLU A 1 473 ? -11.961 -5.289 36.342 1.00 86.75 473 GLU A N 1
ATOM 3796 C CA . GLU A 1 473 ? -12.926 -4.803 37.337 1.00 86.75 473 GLU A CA 1
ATOM 3797 C C . GLU A 1 473 ? -13.965 -3.851 36.690 1.00 86.75 473 GLU A C 1
ATOM 3799 O O . GLU A 1 473 ? -15.157 -3.962 36.962 1.00 86.75 473 GLU A O 1
ATOM 3804 N N . ASP A 1 474 ? -13.548 -3.012 35.729 1.00 83.75 474 ASP A N 1
ATOM 3805 C CA . ASP A 1 474 ? -14.423 -2.130 34.928 1.00 83.75 474 ASP A CA 1
ATOM 3806 C C . ASP A 1 474 ? -15.237 -2.839 33.817 1.00 83.75 474 ASP A C 1
ATOM 3808 O O . ASP A 1 474 ? -15.863 -2.181 32.984 1.00 83.75 474 ASP A O 1
ATOM 3812 N N . GLY A 1 475 ? -15.201 -4.173 33.732 1.00 86.75 475 GLY A N 1
ATOM 3813 C CA . GLY A 1 475 ? -15.942 -4.950 32.730 1.00 86.75 475 GLY A CA 1
ATOM 3814 C C . GLY A 1 475 ? -15.363 -4.930 31.307 1.00 86.75 475 GLY A C 1
ATOM 3815 O O . GLY A 1 475 ? -15.974 -5.486 30.393 1.00 86.75 475 GLY A O 1
ATOM 3816 N N . LEU A 1 476 ? -14.181 -4.341 31.096 1.00 88.94 476 LEU A N 1
ATOM 3817 C CA . LEU A 1 476 ? -13.427 -4.502 29.850 1.00 88.94 476 LEU A CA 1
ATOM 3818 C C . LEU A 1 476 ? -12.894 -5.934 29.746 1.00 88.94 476 LEU A C 1
ATOM 3820 O O . LEU A 1 476 ? -12.713 -6.626 30.743 1.00 88.94 476 LEU A O 1
ATOM 3824 N N . THR A 1 477 ? -12.584 -6.379 28.533 1.00 93.00 477 THR A N 1
ATOM 3825 C CA . THR A 1 477 ? -12.223 -7.778 28.273 1.00 93.00 477 THR A CA 1
ATOM 3826 C C . THR A 1 477 ? -10.974 -7.910 27.407 1.00 93.00 477 THR A C 1
ATOM 3828 O O . THR A 1 477 ? -10.656 -7.029 26.598 1.00 93.00 477 THR A O 1
ATOM 3831 N N . ILE A 1 478 ? -10.283 -9.042 27.520 1.00 94.25 478 ILE A N 1
ATOM 3832 C CA . ILE A 1 478 ? -9.131 -9.437 26.706 1.00 94.25 478 ILE A CA 1
ATOM 3833 C C . ILE A 1 478 ? -9.374 -10.864 26.203 1.00 94.25 478 ILE A C 1
ATOM 3835 O O . ILE A 1 478 ? -9.659 -11.760 26.993 1.00 94.25 478 ILE A O 1
ATOM 3839 N N . LEU A 1 479 ? -9.249 -11.075 24.889 1.00 94.19 479 LEU A N 1
ATOM 3840 C CA . LEU A 1 479 ? -9.282 -12.407 24.283 1.00 94.19 479 LEU A CA 1
ATOM 3841 C C . LEU A 1 479 ? -7.972 -13.139 24.605 1.00 94.19 479 LEU A C 1
ATOM 3843 O O . LEU A 1 479 ? -6.917 -12.712 24.139 1.00 94.19 479 LEU A O 1
ATOM 3847 N N . ALA A 1 480 ? -8.059 -14.235 25.357 1.00 93.75 480 ALA A N 1
ATOM 3848 C CA . ALA A 1 480 ? -6.930 -15.075 25.761 1.00 93.75 480 ALA A CA 1
ATOM 3849 C C . ALA A 1 480 ? -7.049 -16.495 25.167 1.00 93.75 480 ALA A C 1
ATOM 3851 O O . ALA A 1 480 ? -6.723 -17.489 25.811 1.00 93.75 480 ALA A O 1
ATOM 3852 N N . ASP A 1 481 ? -7.567 -16.588 23.937 1.00 93.12 481 ASP A N 1
ATOM 3853 C CA . ASP A 1 481 ? -7.866 -17.848 23.250 1.00 93.12 481 ASP A CA 1
ATOM 3854 C C . ASP A 1 481 ? -7.603 -17.768 21.735 1.00 93.12 481 ASP A C 1
ATOM 3856 O O . ASP A 1 481 ? -7.245 -16.716 21.193 1.00 93.12 481 ASP A O 1
ATOM 3860 N N . GLY A 1 482 ? -7.772 -18.893 21.041 1.00 93.75 482 GLY A N 1
ATOM 3861 C CA . GLY A 1 482 ? -7.460 -19.046 19.627 1.00 93.75 482 GLY A CA 1
ATOM 3862 C C . GLY A 1 482 ? -5.977 -18.795 19.381 1.00 93.75 482 GLY A C 1
ATOM 3863 O O . GLY A 1 482 ? -5.120 -19.320 20.087 1.00 93.75 482 GLY A O 1
ATOM 3864 N N . TRP A 1 483 ? -5.656 -17.945 18.413 1.00 94.81 483 TRP A N 1
ATOM 3865 C CA . TRP A 1 483 ? -4.278 -17.527 18.155 1.00 94.81 483 TRP A CA 1
ATOM 3866 C C . TRP A 1 483 ? -3.675 -16.663 19.274 1.00 94.81 483 TRP A C 1
ATOM 3868 O O . TRP A 1 483 ? -2.460 -16.681 19.480 1.00 94.81 483 TRP A O 1
ATOM 3878 N N . TYR A 1 484 ? -4.510 -15.946 20.034 1.00 94.25 484 TYR A N 1
ATOM 3879 C CA . TYR A 1 484 ? -4.062 -15.022 21.079 1.00 94.25 484 TYR A CA 1
ATOM 3880 C C . TYR A 1 484 ? -3.627 -15.707 22.376 1.00 94.25 484 TYR A C 1
ATOM 3882 O O . TYR A 1 484 ? -3.011 -15.041 23.198 1.00 94.25 484 TYR A O 1
ATOM 3890 N N . ARG A 1 485 ? -3.848 -17.021 22.539 1.00 92.81 485 ARG A N 1
ATOM 3891 C CA . ARG A 1 485 ? -3.253 -17.798 23.646 1.00 92.81 485 ARG A CA 1
ATOM 3892 C C . ARG A 1 485 ? -1.784 -18.164 23.426 1.00 92.81 485 ARG A C 1
ATOM 3894 O O . ARG A 1 485 ? -1.074 -18.437 24.382 1.00 92.81 485 ARG A O 1
ATOM 3901 N N . TYR A 1 486 ? -1.325 -18.182 22.171 1.00 91.88 486 TYR A N 1
ATOM 3902 C CA . TYR A 1 486 ? 0.040 -18.595 21.829 1.00 91.88 486 TYR A CA 1
ATOM 3903 C C . TYR A 1 486 ? 1.023 -17.429 21.858 1.00 91.88 486 TYR A C 1
ATOM 3905 O O . TYR A 1 486 ? 2.109 -17.551 22.419 1.00 91.88 486 TYR A O 1
ATOM 3913 N N . ALA A 1 487 ? 0.653 -16.292 21.263 1.00 93.50 487 ALA A N 1
ATOM 3914 C CA . ALA A 1 487 ? 1.427 -15.065 21.377 1.00 93.50 487 ALA A CA 1
ATOM 3915 C C . ALA A 1 487 ? 0.550 -13.823 21.193 1.00 93.50 487 ALA A C 1
ATOM 3917 O O . ALA A 1 487 ? -0.318 -13.763 20.317 1.00 93.50 487 ALA A O 1
ATOM 3918 N N . ARG A 1 488 ? 0.833 -12.780 21.981 1.00 93.25 488 ARG A N 1
ATOM 3919 C CA . ARG A 1 488 ? 0.001 -11.566 22.070 1.00 93.25 488 ARG A CA 1
ATOM 3920 C C . ARG A 1 488 ? -0.118 -10.806 20.736 1.00 93.25 488 ARG A C 1
ATOM 3922 O O . ARG A 1 488 ? -1.084 -10.061 20.544 1.00 93.25 488 ARG A O 1
ATOM 3929 N N . LYS A 1 489 ? 0.852 -10.968 19.823 1.00 93.75 489 LYS A N 1
ATOM 3930 C CA . LYS A 1 489 ? 0.977 -10.284 18.521 1.00 93.75 489 LYS A CA 1
ATOM 3931 C C . LYS A 1 489 ? 1.404 -11.209 17.365 1.00 93.75 489 LYS A C 1
ATOM 3933 O O . LYS A 1 489 ? 2.062 -10.749 16.439 1.00 93.75 489 LYS A O 1
ATOM 3938 N N . ILE A 1 490 ? 0.987 -12.480 17.357 1.00 94.31 490 ILE A N 1
ATOM 3939 C CA . ILE A 1 490 ? 1.380 -13.460 16.314 1.00 94.31 490 ILE A CA 1
ATOM 3940 C C . ILE A 1 490 ? 1.122 -13.002 14.860 1.00 94.31 490 ILE A C 1
ATOM 3942 O O . ILE A 1 490 ? 1.922 -13.274 13.969 1.00 94.31 490 ILE A O 1
ATOM 3946 N N . HIS A 1 491 ? 0.061 -12.222 14.620 1.00 93.94 491 HIS A N 1
ATOM 3947 C CA . HIS A 1 491 ? -0.226 -11.612 13.314 1.00 93.94 491 HIS A CA 1
ATOM 3948 C C . HIS A 1 491 ? 0.929 -10.734 12.806 1.00 93.94 491 HIS A C 1
ATOM 3950 O O . HIS A 1 491 ? 1.275 -10.829 11.638 1.00 93.94 491 HIS A O 1
ATOM 3956 N N . TYR A 1 492 ? 1.608 -9.984 13.677 1.00 94.88 492 TYR A N 1
ATOM 3957 C CA . TYR A 1 492 ? 2.766 -9.174 13.288 1.00 94.88 492 TYR A CA 1
ATOM 3958 C C . TYR A 1 492 ? 3.992 -10.015 12.902 1.00 94.88 492 TYR A C 1
ATOM 3960 O O . TYR A 1 492 ? 4.777 -9.592 12.059 1.00 94.88 492 TYR A O 1
ATOM 3968 N N . SER A 1 493 ? 4.151 -11.219 13.463 1.00 94.69 493 SER A N 1
ATOM 3969 C CA . SER A 1 493 ? 5.166 -12.176 12.997 1.00 94.69 493 SER A CA 1
ATOM 3970 C C . SER A 1 493 ? 4.847 -12.707 11.601 1.00 94.69 493 SER A C 1
ATOM 3972 O O . SER A 1 493 ? 5.756 -12.911 10.802 1.00 94.69 493 SER A O 1
ATOM 3974 N N . CYS A 1 494 ? 3.561 -12.888 11.292 1.00 96.69 494 CYS A N 1
ATOM 3975 C CA . CYS A 1 494 ? 3.110 -13.293 9.964 1.00 96.69 494 CYS A CA 1
ATOM 3976 C C . CYS A 1 494 ? 3.294 -12.163 8.938 1.00 96.69 494 CYS A C 1
ATOM 3978 O O . CYS A 1 494 ? 3.832 -12.405 7.863 1.00 96.69 494 CYS A O 1
ATOM 3980 N N . ASP A 1 495 ? 2.932 -10.925 9.293 1.00 95.44 495 ASP A N 1
ATOM 3981 C CA . ASP A 1 495 ? 3.178 -9.747 8.455 1.00 95.44 495 ASP A CA 1
ATOM 3982 C C . ASP A 1 495 ? 4.679 -9.572 8.148 1.00 95.44 495 ASP A C 1
ATOM 3984 O O . ASP A 1 495 ? 5.067 -9.336 7.004 1.00 95.44 495 ASP A O 1
ATOM 3988 N N . LEU A 1 496 ? 5.543 -9.743 9.158 1.00 96.00 496 LEU A N 1
ATOM 3989 C CA . LEU A 1 496 ? 6.997 -9.704 8.985 1.00 96.00 496 LEU A CA 1
ATOM 3990 C C . LEU A 1 496 ? 7.500 -10.825 8.060 1.00 96.00 496 LEU A C 1
ATOM 3992 O O . LEU A 1 496 ? 8.356 -10.581 7.211 1.00 96.00 496 LEU A O 1
ATOM 3996 N N . PHE A 1 497 ? 6.952 -12.038 8.184 1.00 97.69 497 PHE A N 1
ATOM 3997 C CA . PHE A 1 497 ? 7.256 -13.142 7.273 1.00 97.69 497 PHE A CA 1
ATOM 3998 C C . PHE A 1 497 ? 6.863 -12.815 5.824 1.00 97.69 497 PHE A C 1
ATOM 4000 O O . PHE A 1 497 ? 7.643 -13.105 4.915 1.00 97.69 497 PHE A O 1
ATOM 4007 N N . PHE A 1 498 ? 5.704 -12.185 5.584 1.00 97.69 498 PHE A N 1
ATOM 4008 C CA . PHE A 1 498 ? 5.319 -11.751 4.236 1.00 97.69 498 PHE A CA 1
ATOM 4009 C C . PHE A 1 498 ? 6.313 -10.733 3.687 1.00 97.69 498 PHE A C 1
ATOM 4011 O O . PHE A 1 498 ? 6.849 -10.948 2.602 1.00 97.69 498 PHE A O 1
ATOM 4018 N N . ALA A 1 499 ? 6.629 -9.690 4.460 1.00 97.12 499 ALA A N 1
ATOM 4019 C CA . ALA A 1 499 ? 7.576 -8.665 4.043 1.00 97.12 499 ALA A CA 1
ATOM 4020 C C . ALA A 1 499 ? 8.938 -9.272 3.675 1.00 97.12 499 ALA A C 1
ATOM 4022 O O . ALA A 1 499 ? 9.398 -9.101 2.547 1.00 97.12 499 ALA A O 1
ATOM 4023 N N . ILE A 1 500 ? 9.536 -10.067 4.572 1.00 97.81 500 ILE A N 1
ATOM 4024 C CA . ILE A 1 500 ? 10.804 -10.769 4.315 1.00 97.81 500 ILE A CA 1
ATOM 4025 C C . ILE A 1 500 ? 10.703 -11.660 3.072 1.00 97.81 500 ILE A C 1
ATOM 4027 O O . ILE A 1 500 ? 11.629 -11.660 2.264 1.00 97.81 500 ILE A O 1
ATOM 4031 N N . SER A 1 501 ? 9.587 -12.369 2.869 1.00 97.88 501 SER A N 1
ATOM 4032 C CA . SER A 1 501 ? 9.381 -13.199 1.674 1.00 97.88 501 SER A CA 1
ATOM 4033 C C . SER A 1 501 ? 9.421 -12.374 0.384 1.00 97.88 501 SER A C 1
ATOM 4035 O O . SER A 1 501 ? 10.019 -12.820 -0.591 1.00 97.88 501 SER A O 1
ATOM 4037 N N . TRP A 1 502 ? 8.842 -11.165 0.366 1.00 97.31 502 TRP A N 1
ATOM 4038 C CA . TRP A 1 502 ? 8.830 -10.298 -0.824 1.00 97.31 502 TRP A CA 1
ATOM 4039 C C . TRP A 1 502 ? 10.225 -9.760 -1.173 1.00 97.31 502 TRP A C 1
ATOM 4041 O O . TRP A 1 502 ? 10.530 -9.584 -2.351 1.00 97.31 502 TRP A O 1
ATOM 4051 N N . GLY A 1 503 ? 11.078 -9.524 -0.170 1.00 96.38 503 GLY A N 1
ATOM 4052 C CA . GLY A 1 503 ? 12.496 -9.215 -0.381 1.00 96.38 503 GLY A CA 1
ATOM 4053 C C . GLY A 1 503 ? 13.280 -10.445 -0.848 1.00 96.38 503 GLY A C 1
ATOM 4054 O O . GLY A 1 503 ? 13.939 -10.411 -1.887 1.00 96.38 503 GLY A O 1
ATOM 4055 N N . ALA A 1 504 ? 13.144 -11.565 -0.132 1.00 96.62 504 ALA A N 1
ATOM 4056 C CA . ALA A 1 504 ? 13.894 -12.797 -0.364 1.00 96.62 504 ALA A CA 1
ATOM 4057 C C . ALA A 1 504 ? 13.762 -13.329 -1.800 1.00 96.62 504 ALA A C 1
ATOM 4059 O O . ALA A 1 504 ? 14.775 -13.667 -2.413 1.00 96.62 504 ALA A O 1
ATOM 4060 N N . VAL A 1 505 ? 12.553 -13.338 -2.378 1.00 96.56 505 VAL A N 1
ATOM 4061 C CA . VAL A 1 505 ? 12.323 -13.824 -3.758 1.00 96.56 505 VAL A CA 1
ATOM 4062 C C . VAL A 1 505 ? 13.085 -13.043 -4.835 1.00 96.56 505 VAL A C 1
ATOM 4064 O O . VAL A 1 505 ? 13.217 -13.524 -5.954 1.00 96.56 505 VAL A O 1
ATOM 4067 N N . THR A 1 506 ? 13.622 -11.862 -4.512 1.00 96.19 506 THR A N 1
ATOM 4068 C CA . THR A 1 506 ? 14.467 -11.068 -5.421 1.00 96.19 506 THR A CA 1
ATOM 4069 C C . THR A 1 506 ? 15.970 -11.323 -5.265 1.00 96.19 506 THR A C 1
ATOM 4071 O O . THR A 1 506 ? 16.763 -10.867 -6.089 1.00 96.19 506 THR A O 1
ATOM 4074 N N . GLY A 1 507 ? 16.377 -12.067 -4.232 1.00 93.69 507 GLY A N 1
ATOM 4075 C CA . GLY A 1 507 ? 17.776 -12.250 -3.850 1.00 93.69 507 GLY A CA 1
ATOM 4076 C C . GLY A 1 507 ? 18.364 -11.030 -3.131 1.00 93.69 507 GLY A C 1
ATOM 4077 O O . GLY A 1 507 ? 17.644 -10.204 -2.576 1.00 93.69 507 GLY A O 1
ATOM 4078 N N . PHE A 1 508 ? 19.695 -10.925 -3.122 1.00 95.12 508 PHE A N 1
ATOM 4079 C CA . PHE A 1 508 ? 20.442 -9.887 -2.387 1.00 95.12 508 PHE A CA 1
ATOM 4080 C C . PHE A 1 508 ? 21.230 -8.926 -3.296 1.00 95.12 508 PHE A C 1
ATOM 4082 O O . PHE A 1 508 ? 21.997 -8.099 -2.813 1.00 95.12 508 PHE A O 1
ATOM 4089 N N . SER A 1 509 ? 21.048 -9.007 -4.617 1.00 93.50 509 SER A N 1
ATOM 4090 C CA . SER A 1 509 ? 21.784 -8.188 -5.597 1.00 93.50 509 SER A CA 1
ATOM 4091 C C . SER A 1 509 ? 21.327 -6.722 -5.667 1.00 93.50 509 SER A C 1
ATOM 4093 O O . SER A 1 509 ? 21.998 -5.906 -6.294 1.00 93.50 509 SER A O 1
ATOM 4095 N N . SER A 1 510 ? 20.204 -6.382 -5.028 1.00 95.88 510 SER A N 1
ATOM 4096 C CA . SER A 1 510 ? 19.668 -5.024 -4.906 1.00 95.88 510 SER A CA 1
ATOM 4097 C C . SER A 1 510 ? 19.169 -4.782 -3.477 1.00 95.88 510 SER A C 1
ATOM 4099 O O . SER A 1 510 ? 18.491 -5.655 -2.933 1.00 95.88 510 SER A O 1
ATOM 4101 N N . PRO A 1 511 ? 19.428 -3.612 -2.863 1.00 96.62 511 PRO A N 1
ATOM 4102 C CA . PRO A 1 511 ? 18.880 -3.276 -1.550 1.00 96.62 511 PRO A CA 1
ATOM 4103 C C . PRO A 1 511 ? 17.429 -2.770 -1.607 1.00 96.62 511 PRO A C 1
ATOM 4105 O O . PRO A 1 511 ? 16.747 -2.779 -0.585 1.00 96.62 511 PRO A O 1
ATOM 4108 N N . PHE A 1 512 ? 16.917 -2.332 -2.764 1.00 96.50 512 PHE A N 1
ATOM 4109 C CA . PHE A 1 512 ? 15.587 -1.706 -2.836 1.00 96.50 512 PHE A CA 1
ATOM 4110 C C . PHE A 1 512 ? 14.420 -2.658 -2.529 1.00 96.50 512 PHE A C 1
ATOM 4112 O O . PHE A 1 512 ? 13.525 -2.243 -1.793 1.00 96.50 512 PHE A O 1
ATOM 4119 N N . PRO A 1 513 ? 14.417 -3.934 -2.969 1.00 97.19 513 PRO A N 1
ATOM 4120 C CA . PRO A 1 513 ? 13.439 -4.921 -2.500 1.00 97.19 513 PRO A CA 1
ATOM 4121 C C . PRO A 1 513 ? 13.446 -5.129 -0.977 1.00 97.19 513 PRO A C 1
ATOM 4123 O O . PRO A 1 513 ? 12.424 -5.501 -0.406 1.00 97.19 513 PRO A O 1
ATOM 4126 N N . TRP A 1 514 ? 14.575 -4.858 -0.311 1.00 97.31 514 TRP A N 1
ATOM 4127 C CA . TRP A 1 514 ? 14.741 -4.990 1.140 1.00 97.31 514 TRP A CA 1
ATOM 4128 C C . TRP A 1 514 ? 14.324 -3.745 1.933 1.00 97.31 514 TRP A C 1
ATOM 4130 O O . TRP A 1 514 ? 14.174 -3.832 3.153 1.00 97.31 514 TRP A O 1
ATOM 4140 N N . PHE A 1 515 ? 14.042 -2.619 1.264 1.00 95.88 515 PHE A N 1
ATOM 4141 C CA . PHE A 1 515 ? 13.527 -1.412 1.916 1.00 95.88 515 PHE A CA 1
ATOM 4142 C C . PHE A 1 515 ? 12.222 -1.682 2.672 1.00 95.88 515 PHE A C 1
ATOM 4144 O O . PHE A 1 515 ? 12.132 -1.363 3.857 1.00 95.88 515 PHE A O 1
ATOM 4151 N N . TYR A 1 516 ? 11.234 -2.312 2.021 1.00 95.12 516 TYR A N 1
ATOM 4152 C CA . TYR A 1 516 ? 9.957 -2.641 2.661 1.00 95.12 516 TYR A CA 1
ATOM 4153 C C . TYR A 1 516 ? 10.138 -3.547 3.897 1.00 95.12 516 TYR A C 1
ATOM 4155 O O . TYR A 1 516 ? 9.702 -3.123 4.966 1.00 95.12 516 TYR A O 1
ATOM 4163 N N . PRO A 1 517 ? 10.832 -4.706 3.830 1.00 96.75 517 PRO A N 1
ATOM 4164 C CA . PRO A 1 517 ? 11.170 -5.510 5.008 1.00 96.75 517 PRO A CA 1
ATOM 4165 C C . PRO A 1 517 ? 11.749 -4.706 6.177 1.00 96.75 517 PRO A C 1
ATOM 4167 O O . PRO A 1 517 ? 11.252 -4.813 7.299 1.00 96.75 517 PRO A O 1
ATOM 4170 N N . VAL A 1 518 ? 12.770 -3.880 5.931 1.00 96.31 518 VAL A N 1
ATOM 4171 C CA . VAL A 1 518 ? 13.466 -3.125 6.987 1.00 96.31 518 VAL A CA 1
ATOM 4172 C C . VAL A 1 518 ? 12.571 -2.029 7.570 1.00 96.31 518 VAL A C 1
ATOM 4174 O O . VAL A 1 518 ? 12.405 -1.952 8.789 1.00 96.31 518 VAL A O 1
ATOM 4177 N N . PHE A 1 519 ? 11.938 -1.219 6.717 1.00 93.94 519 PHE A N 1
ATOM 4178 C CA . PHE A 1 519 ? 11.004 -0.168 7.130 1.00 93.94 519 PHE A CA 1
ATOM 4179 C C . PHE A 1 519 ? 9.842 -0.740 7.951 1.00 93.94 519 PHE A C 1
ATOM 4181 O O . PHE A 1 519 ? 9.518 -0.248 9.036 1.00 93.94 519 PHE A O 1
ATOM 4188 N N . PHE A 1 520 ? 9.245 -1.822 7.457 1.00 92.75 520 PHE A N 1
ATOM 4189 C CA . PHE A 1 520 ? 8.091 -2.461 8.066 1.00 92.75 520 PHE A CA 1
ATOM 4190 C C . PHE A 1 520 ? 8.426 -3.136 9.401 1.00 92.75 520 PHE A C 1
ATOM 4192 O O . PHE A 1 520 ? 7.645 -3.020 10.346 1.00 92.75 520 PHE A O 1
ATOM 4199 N N . THR A 1 521 ? 9.607 -3.756 9.521 1.00 93.62 521 THR A N 1
ATOM 4200 C CA . THR A 1 521 ? 10.115 -4.304 10.793 1.00 93.62 521 THR A CA 1
ATOM 4201 C C . THR A 1 521 ? 10.206 -3.211 11.858 1.00 93.62 521 THR A C 1
ATOM 4203 O O . THR A 1 521 ? 9.635 -3.350 12.942 1.00 93.62 521 THR A O 1
ATOM 4206 N N . THR A 1 522 ? 10.861 -2.092 11.531 1.00 93.38 522 THR A N 1
ATOM 4207 C CA . THR A 1 522 ? 11.009 -0.937 12.430 1.00 93.38 522 THR A CA 1
ATOM 4208 C C . THR A 1 522 ? 9.648 -0.373 12.845 1.00 93.38 522 THR A C 1
ATOM 4210 O O . THR A 1 522 ? 9.400 -0.144 14.032 1.00 93.38 522 THR A O 1
ATOM 4213 N N . MET A 1 523 ? 8.730 -0.216 11.884 1.00 90.06 523 MET A N 1
ATOM 4214 C CA . MET A 1 523 ? 7.367 0.259 12.131 1.00 90.06 523 MET A CA 1
ATOM 4215 C C . MET A 1 523 ? 6.587 -0.686 13.056 1.00 90.06 523 MET A C 1
ATOM 4217 O O . MET A 1 523 ? 5.982 -0.215 14.020 1.00 90.06 523 MET A O 1
ATOM 4221 N N . ILE A 1 524 ? 6.632 -2.006 12.830 1.00 91.00 524 ILE A N 1
ATOM 4222 C CA . ILE A 1 524 ? 5.942 -2.988 13.680 1.00 91.00 524 ILE A CA 1
ATOM 4223 C C . ILE A 1 524 ? 6.491 -2.995 15.107 1.00 91.00 524 ILE A C 1
ATOM 4225 O O . ILE A 1 524 ? 5.695 -3.017 16.047 1.00 91.00 524 ILE A O 1
ATOM 4229 N N . ILE A 1 525 ? 7.812 -2.934 15.297 1.00 89.19 525 ILE A N 1
ATOM 4230 C CA . ILE A 1 525 ? 8.418 -2.904 16.638 1.00 89.19 525 ILE A CA 1
ATOM 4231 C C . ILE A 1 525 ? 7.933 -1.663 17.401 1.00 89.19 525 ILE A C 1
ATOM 4233 O O . ILE A 1 525 ? 7.381 -1.787 18.498 1.00 89.19 525 ILE A O 1
ATOM 4237 N N . HIS A 1 526 ? 8.025 -0.481 16.786 1.00 86.38 526 HIS A N 1
ATOM 4238 C CA . HIS A 1 526 ? 7.545 0.768 17.381 1.00 86.38 526 HIS A CA 1
ATOM 4239 C C . HIS A 1 526 ? 6.028 0.739 17.670 1.00 86.38 526 HIS A C 1
ATOM 4241 O O . HIS A 1 526 ? 5.579 1.119 18.757 1.00 86.38 526 HIS A O 1
ATOM 4247 N N . ARG A 1 527 ? 5.228 0.211 16.731 1.00 88.56 527 ARG A N 1
ATOM 4248 C CA . ARG A 1 527 ? 3.774 0.022 16.871 1.00 88.56 527 ARG A CA 1
ATOM 4249 C C . ARG A 1 527 ? 3.429 -0.898 18.042 1.00 88.56 527 ARG A C 1
ATOM 4251 O O . ARG A 1 527 ? 2.469 -0.622 18.756 1.00 88.56 527 ARG A O 1
ATOM 4258 N N . VAL A 1 528 ? 4.197 -1.966 18.260 1.00 89.62 528 VAL A N 1
ATOM 4259 C CA . VAL A 1 528 ? 4.006 -2.910 19.372 1.00 89.62 528 VAL A CA 1
ATOM 4260 C C . VAL A 1 528 ? 4.319 -2.280 20.716 1.00 89.62 528 VAL A C 1
ATOM 4262 O O . VAL A 1 528 ? 3.512 -2.426 21.630 1.00 89.62 528 VAL A O 1
ATOM 4265 N N . MET A 1 529 ? 5.436 -1.561 20.838 1.00 85.94 529 MET A N 1
ATOM 4266 C CA . MET A 1 529 ? 5.821 -0.898 22.089 1.00 85.94 529 MET A CA 1
ATOM 4267 C C . MET A 1 529 ? 4.738 0.094 22.538 1.00 85.94 529 MET A C 1
ATOM 4269 O O . MET A 1 529 ? 4.235 -0.006 23.658 1.00 85.94 529 MET A O 1
ATOM 4273 N N . ARG A 1 530 ? 4.282 0.962 21.620 1.00 85.94 530 ARG A N 1
ATOM 4274 C CA . ARG A 1 530 ? 3.134 1.868 21.825 1.00 85.94 530 ARG A CA 1
ATOM 4275 C C . ARG A 1 530 ? 1.856 1.124 22.221 1.00 85.94 530 ARG A C 1
ATOM 4277 O O . ARG A 1 530 ? 1.088 1.605 23.051 1.00 85.94 530 ARG A O 1
ATOM 4284 N N . ASP A 1 531 ? 1.585 -0.029 21.616 1.00 87.38 531 ASP A N 1
ATOM 4285 C CA . ASP A 1 531 ? 0.348 -0.765 21.873 1.00 87.38 531 ASP A CA 1
ATOM 4286 C C . ASP A 1 531 ? 0.340 -1.486 23.226 1.00 87.38 531 ASP A C 1
ATOM 4288 O O . ASP A 1 531 ? -0.666 -1.413 23.929 1.00 87.38 531 ASP A O 1
ATOM 4292 N N . ILE A 1 532 ? 1.454 -2.111 23.624 1.00 89.06 532 ILE A N 1
ATOM 4293 C CA . ILE A 1 532 ? 1.620 -2.725 24.953 1.00 89.06 532 ILE A CA 1
ATOM 4294 C C . ILE A 1 532 ? 1.468 -1.663 26.040 1.00 89.06 532 ILE A C 1
ATOM 4296 O O . ILE A 1 532 ? 0.706 -1.864 26.980 1.00 89.06 532 ILE A O 1
ATOM 4300 N N . GLU A 1 533 ? 2.129 -0.517 25.886 1.00 87.94 533 GLU A N 1
ATOM 4301 C CA . GLU A 1 533 ? 2.093 0.572 26.863 1.00 87.94 533 GLU A CA 1
ATOM 4302 C C . GLU A 1 533 ? 0.668 1.108 27.084 1.00 87.94 533 GLU A C 1
ATOM 4304 O O . GLU A 1 533 ? 0.215 1.284 28.218 1.00 87.94 533 GLU A O 1
ATOM 4309 N N . ARG A 1 534 ? -0.098 1.288 25.999 1.00 86.94 534 ARG A N 1
ATOM 4310 C CA . ARG A 1 534 ? -1.523 1.650 26.082 1.00 86.94 534 ARG A CA 1
ATOM 4311 C C . ARG A 1 534 ? -2.371 0.534 26.691 1.00 86.94 534 ARG A C 1
ATOM 4313 O O . ARG A 1 534 ? -3.305 0.830 27.429 1.00 86.94 534 ARG A O 1
ATOM 4320 N N . CYS A 1 535 ? -2.074 -0.732 26.403 1.00 90.56 535 CYS A N 1
ATOM 4321 C CA . CYS A 1 535 ? -2.817 -1.859 26.965 1.00 90.56 535 CYS A CA 1
ATOM 4322 C C . CYS A 1 535 ? -2.570 -2.026 28.473 1.00 90.56 535 CYS A C 1
ATOM 4324 O O . CYS A 1 535 ? -3.539 -2.189 29.209 1.00 90.56 535 CYS A O 1
ATOM 4326 N N . ARG A 1 536 ? -1.327 -1.880 28.947 1.00 91.69 536 ARG A N 1
ATOM 4327 C CA . ARG A 1 536 ? -0.985 -1.841 30.381 1.00 91.69 536 ARG A CA 1
ATOM 4328 C C . ARG A 1 536 ? -1.769 -0.750 31.104 1.00 91.69 536 ARG A C 1
ATOM 4330 O O . ARG A 1 536 ? -2.497 -1.040 32.047 1.00 91.69 536 ARG A O 1
ATOM 4337 N N . LYS A 1 537 ? -1.725 0.481 30.582 1.00 90.94 537 LYS A N 1
ATOM 4338 C CA . LYS A 1 537 ? -2.484 1.628 31.115 1.00 90.94 537 LYS A CA 1
ATOM 4339 C C . LYS A 1 537 ? -4.003 1.427 31.097 1.00 90.94 537 LYS A C 1
ATOM 4341 O O . LYS A 1 537 ? -4.681 1.919 31.990 1.00 90.94 537 LYS A O 1
ATOM 4346 N N . LYS A 1 538 ? -4.544 0.735 30.088 1.00 90.44 538 LYS A N 1
ATOM 4347 C CA . LYS A 1 538 ? -5.992 0.538 29.914 1.00 90.44 538 LYS A CA 1
ATOM 4348 C C . LYS A 1 538 ? -6.569 -0.623 30.731 1.00 90.44 538 LYS A C 1
ATOM 4350 O O . LYS A 1 538 ? -7.711 -0.528 31.165 1.00 90.44 538 LYS A O 1
ATOM 4355 N N . TYR A 1 539 ? -5.843 -1.732 30.858 1.00 92.56 539 TYR A N 1
ATOM 4356 C CA . TYR A 1 539 ? -6.366 -2.975 31.440 1.00 92.56 539 TYR A CA 1
ATOM 4357 C C . TYR A 1 539 ? -5.739 -3.327 32.805 1.00 92.56 539 TYR A C 1
ATOM 4359 O O . TYR A 1 539 ? -6.252 -4.219 33.482 1.00 92.56 539 TYR A O 1
ATOM 4367 N N . GLY A 1 540 ? -4.663 -2.649 33.229 1.00 92.88 540 GLY A N 1
ATOM 4368 C CA . GLY A 1 540 ? -4.049 -2.813 34.554 1.00 92.88 540 GLY A CA 1
ATOM 4369 C C . GLY A 1 540 ? -3.725 -4.272 34.889 1.00 92.88 540 GLY A C 1
ATOM 4370 O O . GLY A 1 540 ? -3.157 -4.989 34.065 1.00 92.88 540 GLY A O 1
ATOM 4371 N N . LYS A 1 541 ? -4.168 -4.739 36.062 1.00 94.69 541 LYS A N 1
ATOM 4372 C CA . LYS A 1 541 ? -3.993 -6.126 36.539 1.00 94.69 541 LYS A CA 1
ATOM 4373 C C . LYS A 1 541 ? -4.475 -7.199 35.552 1.00 94.69 541 LYS A C 1
ATOM 4375 O O . LYS A 1 541 ? -3.887 -8.272 35.477 1.00 94.69 541 LYS A O 1
ATOM 4380 N N . ALA A 1 542 ? -5.517 -6.931 34.759 1.00 95.06 542 ALA A N 1
ATOM 4381 C CA . ALA A 1 542 ? -5.974 -7.888 33.745 1.00 95.06 542 ALA A CA 1
ATOM 4382 C C . ALA A 1 542 ? -4.966 -8.032 32.591 1.00 95.06 542 ALA A C 1
ATOM 4384 O O . ALA A 1 542 ? -4.898 -9.083 31.957 1.00 95.06 542 ALA A O 1
ATOM 4385 N N . TRP A 1 543 ? -4.168 -6.991 32.320 1.00 94.81 543 TRP A N 1
ATOM 4386 C CA . TRP A 1 543 ? -3.041 -7.094 31.398 1.00 94.81 543 TRP A CA 1
ATOM 4387 C C . TRP A 1 543 ? -1.884 -7.885 31.999 1.00 94.81 543 TRP A C 1
ATOM 4389 O O . TRP A 1 543 ? -1.294 -8.687 31.292 1.00 94.81 543 TRP A O 1
ATOM 4399 N N . GLU A 1 544 ? -1.579 -7.699 33.284 1.00 94.31 544 GLU A N 1
ATOM 4400 C CA . GLU A 1 544 ? -0.551 -8.479 33.989 1.00 94.31 544 GLU A CA 1
ATOM 4401 C C . GLU A 1 544 ? -0.897 -9.977 33.974 1.00 94.31 544 GLU A C 1
ATOM 4403 O O . GLU A 1 544 ? -0.064 -10.805 33.609 1.00 94.31 544 GLU A O 1
ATOM 4408 N N . GLU A 1 545 ? -2.158 -10.325 34.247 1.00 94.25 545 GLU A N 1
ATOM 4409 C CA . GLU A 1 545 ? -2.659 -11.699 34.135 1.00 94.25 545 GLU A CA 1
ATOM 4410 C C . GLU A 1 545 ? -2.610 -12.224 32.689 1.00 94.25 545 GLU A C 1
ATOM 4412 O O . GLU A 1 545 ? -2.237 -13.374 32.458 1.00 94.25 545 GLU A O 1
ATOM 4417 N N . TYR A 1 546 ? -2.903 -11.386 31.689 1.00 94.44 546 TYR A N 1
ATOM 4418 C CA . TYR A 1 546 ? -2.738 -11.762 30.281 1.00 94.44 546 TYR A CA 1
ATOM 4419 C C . TYR A 1 546 ? -1.263 -11.951 29.888 1.00 94.44 546 TYR A C 1
ATOM 4421 O O . TYR A 1 546 ? -0.939 -12.862 29.127 1.00 94.44 546 TYR A O 1
ATOM 4429 N N . GLU A 1 547 ? -0.347 -11.138 30.422 1.00 92.69 547 GLU A N 1
ATOM 4430 C CA . GLU A 1 547 ? 1.094 -11.307 30.225 1.00 92.69 547 GLU A CA 1
ATOM 4431 C C . GLU A 1 547 ? 1.621 -12.572 30.918 1.00 92.69 547 GLU A C 1
ATOM 4433 O O . GLU A 1 547 ? 2.529 -13.204 30.376 1.00 92.69 547 GLU A O 1
ATOM 4438 N N . ARG A 1 548 ? 1.014 -12.982 32.043 1.00 93.31 548 ARG A N 1
ATOM 4439 C CA . ARG A 1 548 ? 1.289 -14.246 32.744 1.00 93.31 548 ARG A CA 1
ATOM 4440 C C . ARG A 1 548 ? 0.777 -15.469 31.974 1.00 93.31 548 ARG A C 1
ATOM 4442 O O . ARG A 1 548 ? 1.516 -16.439 31.840 1.00 93.31 548 ARG A O 1
ATOM 4449 N N . GLN A 1 549 ? -0.460 -15.433 31.467 1.00 91.69 549 GLN A N 1
ATOM 4450 C CA . GLN A 1 549 ? -1.045 -16.535 30.686 1.00 91.69 549 GLN A CA 1
ATOM 4451 C C . GLN A 1 549 ? -0.384 -16.693 29.310 1.00 91.69 549 GLN A C 1
ATOM 4453 O O . GLN A 1 549 ? -0.160 -17.811 28.856 1.00 91.69 549 GLN A O 1
ATOM 4458 N N . VAL A 1 550 ? -0.059 -15.581 28.645 1.00 92.69 550 VAL A N 1
ATOM 4459 C CA . VAL A 1 550 ? 0.476 -15.562 27.276 1.00 92.69 550 VAL A CA 1
ATOM 4460 C C . VAL A 1 550 ? 1.812 -14.820 27.273 1.00 92.69 550 VAL A C 1
ATOM 4462 O O . VAL A 1 550 ? 1.862 -13.665 26.845 1.00 92.69 550 VAL A O 1
ATOM 4465 N N . PRO A 1 551 ? 2.915 -15.430 27.751 1.00 89.44 551 PRO A N 1
ATOM 4466 C CA . PRO A 1 551 ? 4.194 -14.739 27.946 1.00 89.44 551 PRO A CA 1
ATOM 4467 C C . PRO A 1 551 ? 4.850 -14.288 26.634 1.00 89.44 551 PRO A C 1
ATOM 4469 O O . PRO A 1 551 ? 5.557 -13.274 26.607 1.00 89.44 551 PRO A O 1
ATOM 4472 N N . TYR A 1 552 ? 4.605 -15.004 25.534 1.00 91.88 552 TYR A N 1
ATOM 4473 C CA . TYR A 1 552 ? 5.212 -14.720 24.238 1.00 91.88 552 TYR A CA 1
ATOM 4474 C C . TYR A 1 552 ? 4.555 -13.524 23.543 1.00 91.88 552 TYR A C 1
ATOM 4476 O O . TYR A 1 552 ? 3.335 -13.423 23.412 1.00 91.88 552 TYR A O 1
ATOM 4484 N N . LEU A 1 553 ? 5.386 -12.607 23.047 1.00 88.81 553 LEU A N 1
ATOM 4485 C CA . LEU A 1 553 ? 4.910 -11.426 22.333 1.00 88.81 553 LEU A CA 1
ATOM 4486 C C . LEU A 1 553 ? 4.663 -11.710 20.846 1.00 88.81 553 LEU A C 1
ATOM 4488 O O . LEU A 1 553 ? 3.578 -11.425 20.347 1.00 88.81 553 LEU A O 1
ATOM 4492 N N . PHE A 1 554 ? 5.652 -12.288 20.164 1.00 88.00 554 PHE A N 1
ATOM 4493 C CA . PHE A 1 554 ? 5.664 -12.487 18.711 1.00 88.00 554 PHE A CA 1
ATOM 4494 C C . PHE A 1 554 ? 5.598 -13.971 18.332 1.00 88.00 554 PHE A C 1
ATOM 4496 O O . PHE A 1 554 ? 4.613 -14.422 17.756 1.00 88.00 554 PHE A O 1
ATOM 4503 N N . ILE A 1 555 ? 6.630 -14.731 18.709 1.00 86.25 555 ILE A N 1
ATOM 4504 C CA . ILE A 1 555 ? 6.812 -16.138 18.338 1.00 86.25 555 ILE A CA 1
ATOM 4505 C C . ILE A 1 555 ? 6.680 -17.008 19.603 1.00 86.25 555 ILE A C 1
ATOM 4507 O O . ILE A 1 555 ? 7.409 -16.757 20.569 1.00 86.25 555 ILE A O 1
ATOM 4511 N N . PRO A 1 556 ? 5.784 -18.013 19.632 1.00 82.88 556 PRO A N 1
ATOM 4512 C CA . PRO A 1 556 ? 5.699 -18.965 20.738 1.00 82.88 556 PRO A CA 1
ATOM 4513 C C . PRO A 1 556 ? 6.903 -19.921 20.738 1.00 82.88 556 PRO A C 1
ATOM 4515 O O . PRO A 1 556 ? 7.226 -20.499 19.702 1.00 82.88 556 PRO A O 1
ATOM 4518 N N . LYS A 1 557 ? 7.564 -20.127 21.891 1.00 66.88 557 LYS A N 1
ATOM 4519 C CA . LYS A 1 557 ? 8.659 -21.123 22.006 1.00 66.88 557 LYS A CA 1
ATOM 4520 C C . LYS A 1 557 ? 8.161 -22.565 22.148 1.00 66.88 557 LYS A C 1
ATOM 4522 O O . LYS A 1 557 ? 8.863 -23.486 21.750 1.00 66.88 557 LYS A O 1
ATOM 4527 N N . ARG A 1 558 ? 6.978 -22.762 22.735 1.00 56.94 558 ARG A N 1
ATOM 4528 C CA . ARG A 1 558 ? 6.267 -24.046 22.774 1.00 56.94 558 ARG A CA 1
ATOM 4529 C C . ARG A 1 558 ? 4.929 -23.861 22.084 1.00 56.94 558 ARG A C 1
ATOM 4531 O O . ARG A 1 558 ? 4.227 -22.891 22.361 1.00 56.94 558 ARG A O 1
ATOM 4538 N N . VAL A 1 559 ? 4.590 -24.785 21.195 1.00 53.91 559 VAL A N 1
ATOM 4539 C CA . VAL A 1 559 ? 3.278 -24.830 20.552 1.00 53.91 559 VAL A CA 1
ATOM 4540 C C . VAL A 1 559 ? 2.744 -26.234 20.749 1.00 53.91 559 VAL A C 1
ATOM 4542 O O . VAL A 1 559 ? 3.280 -27.188 20.197 1.00 53.91 559 VAL A O 1
ATOM 4545 N N . GLU A 1 560 ? 1.734 -26.354 21.606 1.00 45.75 560 GLU A N 1
ATOM 4546 C CA . GLU A 1 560 ? 1.307 -27.620 22.220 1.00 45.75 560 GLU A CA 1
ATOM 4547 C C . GLU A 1 560 ? 0.836 -28.677 21.213 1.00 45.75 560 GLU A C 1
ATOM 4549 O O . GLU A 1 560 ? 0.831 -29.856 21.535 1.00 45.75 560 GLU A O 1
ATOM 4554 N N . TRP A 1 561 ? 0.525 -28.307 19.965 1.00 52.16 561 TRP A N 1
ATOM 4555 C CA . TRP A 1 561 ? 0.259 -29.281 18.898 1.00 52.16 561 TRP A CA 1
ATOM 4556 C C . TRP A 1 561 ? 1.483 -30.080 18.434 1.00 52.16 561 TRP A C 1
ATOM 4558 O O . TRP A 1 561 ? 1.324 -31.036 17.679 1.00 52.16 561 TRP A O 1
ATOM 4568 N N . LEU A 1 562 ? 2.687 -29.696 18.865 1.00 44.94 562 LEU A N 1
ATOM 4569 C CA . LEU A 1 562 ? 3.904 -30.499 18.735 1.00 44.94 562 LEU A CA 1
ATOM 4570 C C . LEU A 1 562 ? 4.092 -31.472 19.913 1.00 44.94 562 LEU A C 1
ATOM 4572 O O . LEU A 1 562 ? 4.987 -32.312 19.848 1.00 44.94 562 LEU A O 1
ATOM 4576 N N . GLU A 1 563 ? 3.275 -31.396 20.971 1.00 46.06 563 GLU A N 1
ATOM 4577 C CA . GLU A 1 563 ? 3.292 -32.406 22.031 1.00 46.06 563 GLU A CA 1
ATOM 4578 C C . GLU A 1 563 ? 2.497 -33.657 21.603 1.00 46.06 563 GLU A C 1
ATOM 4580 O O . GLU A 1 563 ? 1.368 -33.542 21.101 1.00 46.06 563 GLU A O 1
ATOM 4585 N N . PRO A 1 564 ? 3.051 -34.871 21.805 1.00 45.22 564 PRO A N 1
ATOM 4586 C CA . PRO A 1 564 ? 2.330 -36.117 21.565 1.00 45.22 564 PRO A CA 1
ATOM 4587 C C . PRO A 1 564 ? 0.987 -36.144 22.310 1.00 45.22 564 PRO A C 1
ATOM 4589 O O . PRO A 1 564 ? 0.935 -35.963 23.524 1.00 45.22 564 PRO A O 1
ATOM 4592 N N . GLY A 1 565 ? -0.107 -36.378 21.579 1.00 56.31 565 GLY A N 1
ATOM 4593 C CA . GLY A 1 565 ? -1.466 -36.464 22.132 1.00 56.31 565 GLY A CA 1
ATOM 4594 C C . GLY A 1 565 ? -2.328 -35.199 22.010 1.00 56.31 565 GLY A C 1
ATOM 4595 O O . GLY A 1 565 ? -3.533 -35.273 22.250 1.00 56.31 565 GLY A O 1
ATOM 4596 N N . TYR A 1 566 ? -1.802 -34.048 21.566 1.00 56.38 566 TYR A N 1
ATOM 4597 C CA . TYR A 1 566 ? -2.641 -32.851 21.357 1.00 56.38 566 TYR A CA 1
ATOM 4598 C C . TYR A 1 566 ? -3.741 -33.069 20.305 1.00 56.38 566 TYR A C 1
ATOM 4600 O O . TYR A 1 566 ? -4.889 -32.669 20.501 1.00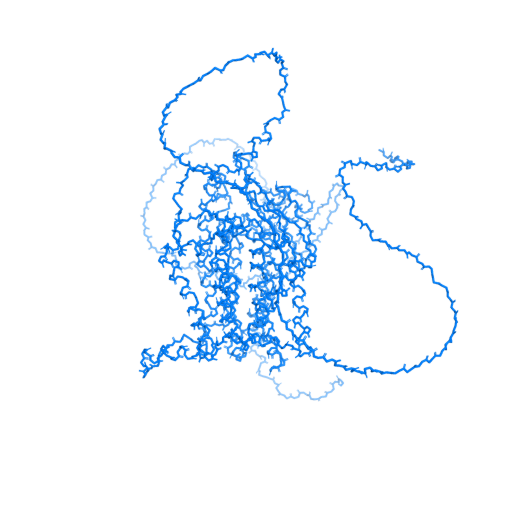 56.38 566 TYR A O 1
ATOM 4608 N N . ALA A 1 567 ? -3.419 -33.751 19.200 1.00 53.06 567 ALA A N 1
ATOM 4609 C CA . ALA A 1 567 ? -4.402 -34.108 18.176 1.00 53.06 567 ALA A CA 1
ATOM 4610 C C . ALA A 1 567 ? -5.524 -35.004 18.736 1.00 53.06 567 ALA A C 1
ATOM 4612 O O . ALA A 1 567 ? -6.677 -34.876 18.324 1.00 53.06 567 ALA A O 1
ATOM 4613 N N . ASP A 1 568 ? -5.203 -35.862 19.705 1.00 60.53 568 ASP A N 1
ATOM 4614 C CA . ASP A 1 568 ? -6.157 -36.765 20.344 1.00 60.53 568 ASP A CA 1
ATOM 4615 C C . ASP A 1 568 ? -7.017 -36.037 21.386 1.00 60.53 568 ASP A C 1
ATOM 4617 O O . ASP A 1 568 ? -8.224 -36.260 21.419 1.00 60.53 568 ASP A O 1
ATOM 4621 N N . ARG A 1 569 ? -6.465 -35.064 22.128 1.00 62.84 569 ARG A N 1
ATOM 4622 C CA . ARG A 1 569 ? -7.251 -34.139 22.974 1.00 62.84 569 ARG A CA 1
ATOM 4623 C C . ARG A 1 569 ? -8.232 -33.293 22.155 1.00 62.84 569 ARG A C 1
ATOM 4625 O O . ARG A 1 569 ? -9.384 -33.133 22.554 1.00 62.84 569 ARG A O 1
ATOM 4632 N N . ILE A 1 570 ? -7.817 -32.801 20.984 1.00 57.91 570 ILE A N 1
ATOM 4633 C CA . ILE A 1 570 ? -8.705 -32.081 20.055 1.00 57.91 570 ILE A CA 1
ATOM 4634 C C . ILE A 1 570 ? -9.805 -33.008 19.515 1.00 57.91 570 ILE A C 1
ATOM 4636 O O . ILE A 1 570 ? -10.967 -32.606 19.479 1.00 57.91 570 ILE A O 1
ATOM 4640 N N . ARG A 1 571 ? -9.484 -34.257 19.142 1.00 56.44 571 ARG A N 1
ATOM 4641 C CA . ARG A 1 571 ? -10.499 -35.251 18.740 1.00 56.44 571 ARG A CA 1
ATOM 4642 C C . ARG A 1 571 ? -11.461 -35.579 19.881 1.00 56.44 571 ARG A C 1
ATOM 4644 O O . ARG A 1 571 ? -12.662 -35.608 19.639 1.00 56.44 571 ARG A O 1
ATOM 4651 N N . ALA A 1 572 ? -10.961 -35.760 21.102 1.00 60.19 572 ALA A N 1
ATOM 4652 C CA . ALA A 1 572 ? -11.771 -36.007 22.291 1.00 60.19 572 ALA A CA 1
ATOM 4653 C C . ALA A 1 572 ? -12.767 -34.861 22.528 1.00 60.19 572 ALA A C 1
ATOM 4655 O O . ALA A 1 572 ? -13.970 -35.109 22.590 1.00 60.19 572 ALA A O 1
ATOM 4656 N N . GLN A 1 573 ? -12.307 -33.604 22.512 1.00 55.41 573 GLN A N 1
ATOM 4657 C CA . GLN A 1 573 ? -13.189 -32.433 22.596 1.00 55.41 573 GLN A CA 1
ATOM 4658 C C . GLN A 1 573 ? -14.203 -32.364 21.441 1.00 55.41 573 GLN A C 1
ATOM 4660 O O . GLN A 1 573 ? -15.375 -32.072 21.675 1.00 55.41 573 GLN A O 1
ATOM 4665 N N . MET A 1 574 ? -13.799 -32.671 20.202 1.00 50.19 574 MET A N 1
ATOM 4666 C CA . MET A 1 574 ? -14.717 -32.735 19.052 1.00 50.19 574 MET A CA 1
ATOM 4667 C C . MET A 1 574 ? -15.762 -33.858 19.170 1.00 50.19 574 MET A C 1
ATOM 4669 O O . MET A 1 574 ? -16.838 -33.741 18.588 1.00 50.19 574 MET A O 1
ATOM 4673 N N . MET A 1 575 ? -15.468 -34.917 19.927 1.00 53.31 575 MET A N 1
ATOM 4674 C CA . MET A 1 575 ? -16.379 -36.027 20.231 1.00 53.31 575 MET A CA 1
ATOM 4675 C C . MET A 1 575 ? -17.133 -35.850 21.563 1.00 53.31 575 MET A C 1
ATOM 4677 O O . MET A 1 575 ? -17.870 -36.747 21.963 1.00 53.31 575 MET A O 1
ATOM 4681 N N . GLY A 1 576 ? -16.979 -34.710 22.249 1.00 47.91 576 GLY A N 1
ATOM 4682 C CA . GLY A 1 576 ? -17.634 -34.435 23.535 1.00 47.91 576 GLY A CA 1
ATOM 4683 C C . GLY A 1 576 ? -17.087 -35.247 24.716 1.00 47.91 576 GLY A C 1
ATOM 4684 O O . GLY A 1 576 ? -17.776 -35.392 25.723 1.00 47.91 576 GLY A O 1
ATOM 4685 N N . MET A 1 577 ? -15.874 -35.789 24.592 1.00 56.94 577 MET A N 1
ATOM 4686 C CA . MET A 1 577 ? -15.198 -36.572 25.624 1.00 56.94 577 MET A CA 1
ATOM 4687 C C . MET A 1 577 ? -14.331 -35.685 26.525 1.00 56.94 577 MET A C 1
ATOM 4689 O O . MET A 1 577 ? -13.770 -34.678 26.089 1.00 56.94 577 MET A O 1
ATOM 4693 N N . ASP A 1 578 ? -14.212 -36.098 27.783 1.00 55.16 578 ASP A N 1
ATOM 4694 C CA . ASP A 1 578 ? -13.408 -35.453 28.821 1.00 55.16 578 ASP A CA 1
ATOM 4695 C C . ASP A 1 578 ? -11.898 -35.613 28.519 1.00 55.16 578 ASP A C 1
ATOM 4697 O O . ASP A 1 578 ? -11.401 -36.746 28.520 1.00 55.16 578 ASP A O 1
ATOM 4701 N N . PRO A 1 579 ? -11.156 -34.526 28.216 1.00 49.34 579 PRO A N 1
ATOM 4702 C CA . PRO A 1 579 ? -9.767 -34.614 27.763 1.00 49.34 579 PRO A CA 1
ATOM 4703 C C . PRO A 1 579 ? -8.801 -35.117 28.844 1.00 49.34 579 PRO A C 1
ATOM 4705 O O . PRO A 1 579 ? -7.750 -35.654 28.490 1.00 49.34 579 PRO A O 1
ATOM 4708 N N . ASP A 1 580 ? -9.160 -35.009 30.127 1.00 52.34 580 ASP A N 1
ATOM 4709 C CA . ASP A 1 580 ? -8.322 -35.463 31.245 1.00 52.34 580 ASP A CA 1
ATOM 4710 C C . ASP A 1 580 ? -8.433 -36.980 31.486 1.00 52.34 580 ASP A C 1
ATOM 4712 O O . ASP A 1 580 ? -7.625 -37.565 32.206 1.00 52.34 580 ASP A O 1
ATOM 4716 N N . LYS A 1 581 ? -9.394 -37.651 30.830 1.00 49.72 581 LYS A N 1
ATOM 4717 C CA . LYS A 1 581 ? -9.570 -39.115 30.874 1.00 49.72 581 LYS A CA 1
ATOM 4718 C C . LYS A 1 581 ? -8.896 -39.854 29.718 1.00 49.72 581 LYS A C 1
ATOM 4720 O O . LYS A 1 581 ? -8.891 -41.083 29.700 1.00 49.72 581 LYS A O 1
ATOM 4725 N N . VAL A 1 582 ? -8.296 -39.136 28.768 1.00 53.25 582 VAL A N 1
ATOM 4726 C CA . VAL A 1 582 ? -7.566 -39.726 27.633 1.00 53.25 582 VAL A CA 1
ATOM 4727 C C . VAL A 1 582 ? -6.101 -39.949 28.024 1.00 53.25 582 VAL A C 1
ATOM 4729 O O . VAL A 1 582 ? -5.188 -39.263 27.563 1.00 53.25 582 VAL A O 1
ATOM 4732 N N . GLY A 1 583 ? -5.887 -40.900 28.935 1.00 38.50 583 GLY A N 1
ATOM 4733 C CA . GLY A 1 583 ? -4.564 -41.301 29.410 1.00 38.50 583 GLY A CA 1
ATOM 4734 C C . GLY A 1 583 ? -3.891 -42.336 28.503 1.00 38.50 583 GLY A C 1
ATOM 4735 O O . GLY A 1 583 ? -4.518 -43.293 28.053 1.00 38.50 583 GLY A O 1
ATOM 4736 N N . LEU A 1 584 ? -2.583 -42.182 28.283 1.00 37.31 584 LEU A N 1
ATOM 4737 C CA . LEU A 1 584 ? -1.730 -43.262 27.782 1.00 37.31 584 LEU A CA 1
ATOM 4738 C C . LEU A 1 584 ? -1.696 -44.391 28.821 1.00 37.31 584 LEU A C 1
ATOM 4740 O O . LEU A 1 584 ? -1.272 -44.167 29.954 1.00 37.31 584 LEU A O 1
ATOM 4744 N N . ALA A 1 585 ? -2.097 -45.602 28.431 1.00 29.20 585 ALA A N 1
ATOM 4745 C CA . ALA A 1 585 ? -1.935 -46.799 29.253 1.00 29.20 585 ALA A CA 1
ATOM 4746 C C . ALA A 1 585 ? -0.441 -47.160 29.366 1.00 29.20 585 ALA A C 1
ATOM 4748 O O . ALA A 1 585 ? 0.107 -47.900 28.548 1.00 29.20 585 ALA A O 1
ATOM 4749 N N . GLY A 1 586 ? 0.231 -46.570 30.355 1.00 28.14 586 GLY A N 1
ATOM 4750 C CA . GLY A 1 586 ? 1.615 -46.869 30.704 1.00 28.14 586 GLY A CA 1
ATOM 4751 C C . GLY A 1 586 ? 1.729 -48.186 31.472 1.00 28.14 586 GLY A C 1
ATOM 4752 O O . GLY A 1 586 ? 0.957 -48.423 32.393 1.00 28.14 586 GLY A O 1
ATOM 4753 N N . ALA A 1 587 ? 2.695 -49.008 31.054 1.00 26.64 587 ALA A N 1
ATOM 4754 C CA . ALA A 1 587 ? 3.214 -50.224 31.688 1.00 26.64 587 ALA A CA 1
ATOM 4755 C C . ALA A 1 587 ? 2.579 -50.646 33.032 1.00 26.64 587 ALA A C 1
ATOM 4757 O O . ALA A 1 587 ? 2.890 -50.089 34.086 1.00 26.64 587 ALA A O 1
ATOM 4758 N N . ALA A 1 588 ? 1.791 -51.725 33.004 1.00 25.06 588 ALA A N 1
ATOM 4759 C CA . ALA A 1 588 ? 1.536 -52.509 34.206 1.00 25.06 588 ALA A CA 1
ATOM 4760 C C . ALA A 1 588 ? 2.856 -53.163 34.650 1.00 25.06 588 ALA A C 1
ATOM 4762 O O . ALA A 1 588 ? 3.419 -53.984 33.927 1.00 25.06 588 ALA A O 1
ATOM 4763 N N . SER A 1 589 ? 3.361 -52.779 35.820 1.00 26.53 589 SER A N 1
ATOM 4764 C CA . SER A 1 589 ? 4.513 -53.423 36.449 1.00 26.53 589 SER A CA 1
ATOM 4765 C C . SER A 1 589 ? 4.128 -54.815 36.945 1.00 26.53 589 SER A C 1
ATOM 4767 O O . SER A 1 589 ? 3.213 -54.939 37.762 1.00 26.53 589 SER A O 1
ATOM 4769 N N . GLU A 1 590 ? 4.845 -55.851 36.512 1.00 28.91 590 GLU A N 1
ATOM 4770 C CA . GLU A 1 590 ? 4.738 -57.175 37.124 1.00 28.91 590 GLU A CA 1
ATOM 4771 C C . GLU A 1 590 ? 5.225 -57.124 38.577 1.00 28.91 590 GLU A C 1
ATOM 4773 O O . GLU A 1 590 ? 6.393 -56.840 38.842 1.00 28.91 590 GLU A O 1
ATOM 4778 N N . GLN A 1 591 ? 4.345 -57.457 39.522 1.00 24.38 591 GLN A N 1
ATOM 4779 C CA . GLN A 1 591 ? 4.743 -57.955 40.835 1.00 24.38 591 GLN A CA 1
ATOM 4780 C C . GLN A 1 591 ? 3.855 -59.138 41.227 1.00 24.38 591 GLN A C 1
ATOM 4782 O O . GLN A 1 591 ? 2.628 -59.076 41.169 1.00 24.38 591 GLN A O 1
ATOM 4787 N N . SER A 1 592 ? 4.511 -60.222 41.634 1.00 22.06 592 SER A N 1
ATOM 4788 C CA . SER A 1 592 ? 3.932 -61.394 42.294 1.00 22.06 592 SER A CA 1
ATOM 4789 C C . SER A 1 592 ? 4.596 -61.558 43.675 1.00 22.06 592 SER A C 1
ATOM 4791 O O . SER A 1 592 ? 5.618 -60.917 43.927 1.00 22.06 592 SER A O 1
ATOM 4793 N N . PRO A 1 593 ? 3.987 -62.290 44.623 1.00 35.84 593 PRO A N 1
ATOM 4794 C CA . PRO A 1 593 ? 3.713 -61.681 45.925 1.00 35.84 593 PRO A CA 1
ATOM 4795 C C . PRO A 1 593 ? 4.419 -62.360 47.106 1.00 35.84 593 PRO A C 1
ATOM 4797 O O . PRO A 1 593 ? 4.550 -63.577 47.089 1.00 35.84 593 PRO A O 1
ATOM 4800 N N . THR A 1 594 ? 4.690 -61.607 48.188 1.00 28.00 594 THR A N 1
ATOM 4801 C CA . THR A 1 594 ? 4.367 -62.033 49.576 1.00 28.00 594 THR A CA 1
ATOM 4802 C C . THR A 1 594 ? 4.627 -60.967 50.654 1.00 28.00 594 THR A C 1
ATOM 4804 O O . THR A 1 594 ? 5.674 -60.339 50.675 1.00 28.00 594 THR A O 1
ATOM 4807 N N . GLN A 1 595 ? 3.660 -60.879 51.576 1.00 25.73 595 GLN A N 1
ATOM 4808 C CA . GLN A 1 595 ? 3.756 -60.681 53.036 1.00 25.73 595 GLN A CA 1
ATOM 4809 C C . GLN A 1 595 ? 4.520 -59.504 53.699 1.00 25.73 595 GLN A C 1
ATOM 4811 O O . GLN A 1 595 ? 5.740 -59.468 53.756 1.00 25.73 595 GLN A O 1
ATOM 4816 N N . MET A 1 596 ? 3.698 -58.750 54.448 1.00 26.27 596 MET A N 1
ATOM 4817 C CA . MET A 1 596 ? 3.833 -58.385 55.875 1.00 26.27 596 MET A CA 1
ATOM 4818 C C . MET A 1 596 ? 4.651 -57.156 56.333 1.00 26.27 596 MET A C 1
ATOM 4820 O O . MET A 1 596 ? 5.759 -56.876 55.900 1.00 26.27 596 MET A O 1
ATOM 4824 N N . ASP A 1 597 ? 4.011 -56.506 57.312 1.00 28.05 597 ASP A N 1
ATOM 4825 C CA . ASP A 1 597 ? 4.495 -55.670 58.416 1.00 28.05 597 ASP A CA 1
ATOM 4826 C C . ASP A 1 597 ? 4.933 -54.198 58.210 1.00 28.05 597 ASP A C 1
ATOM 4828 O O . ASP A 1 597 ? 6.042 -53.835 57.831 1.00 28.05 597 ASP A O 1
ATOM 4832 N N . ASN A 1 598 ? 3.986 -53.339 58.612 1.00 23.44 598 ASN A N 1
ATOM 4833 C CA . ASN A 1 598 ? 4.130 -52.010 59.227 1.00 23.44 598 ASN A CA 1
ATOM 4834 C C . ASN A 1 598 ? 4.955 -52.065 60.545 1.00 23.44 598 ASN A C 1
ATOM 4836 O O . ASN A 1 598 ? 5.055 -53.147 61.124 1.00 23.44 598 ASN A O 1
ATOM 4840 N N . PRO A 1 599 ? 5.298 -50.928 61.201 1.00 45.53 599 PRO A N 1
ATOM 4841 C CA . PRO A 1 599 ? 5.490 -49.547 60.726 1.00 45.53 599 PRO A CA 1
ATOM 4842 C C . PRO A 1 599 ? 6.795 -48.916 61.317 1.00 45.53 599 PRO A C 1
ATOM 4844 O O . PRO A 1 599 ? 7.686 -49.624 61.773 1.00 45.53 599 PRO A O 1
ATOM 4847 N N . THR A 1 600 ? 6.851 -47.574 61.426 1.00 27.81 600 THR A N 1
ATOM 4848 C CA . THR A 1 600 ? 7.942 -46.714 61.976 1.00 27.81 600 THR A CA 1
ATOM 4849 C C . THR A 1 600 ? 9.113 -46.451 61.005 1.00 27.81 600 THR A C 1
ATOM 4851 O O . THR A 1 600 ? 9.407 -47.279 60.157 1.00 27.81 600 THR A O 1
ATOM 4854 N N . GLY A 1 601 ? 9.788 -45.292 61.013 1.00 26.78 601 GLY A N 1
ATOM 4855 C CA . GLY A 1 601 ? 9.626 -44.104 61.858 1.00 26.78 601 GLY A CA 1
ATOM 4856 C C . GLY A 1 601 ? 10.378 -42.865 61.327 1.00 26.78 601 GLY A C 1
ATOM 4857 O O . GLY A 1 601 ? 11.046 -42.909 60.305 1.00 26.78 601 GLY A O 1
ATOM 4858 N N . ASN A 1 602 ? 10.192 -41.758 62.045 1.00 26.66 602 ASN A N 1
ATOM 4859 C CA . ASN A 1 602 ? 10.527 -40.349 61.775 1.00 26.66 602 ASN A CA 1
ATOM 4860 C C . ASN A 1 602 ? 12.009 -39.991 61.447 1.00 26.66 602 ASN A C 1
ATOM 4862 O O . ASN A 1 602 ? 12.914 -40.771 61.714 1.00 26.66 602 ASN A O 1
ATOM 4866 N N . SER A 1 603 ? 12.236 -38.723 61.049 1.00 26.38 603 SER A N 1
ATOM 4867 C CA . SER A 1 603 ? 13.521 -38.002 60.837 1.00 26.38 603 SER A CA 1
ATOM 4868 C C . SER A 1 603 ? 14.391 -38.456 59.645 1.00 26.38 603 SER A C 1
ATOM 4870 O O . SER A 1 603 ? 14.399 -39.619 59.279 1.00 26.38 603 SER A O 1
ATOM 4872 N N . GLY A 1 604 ? 15.149 -37.596 58.956 1.00 25.42 604 GLY A N 1
ATOM 4873 C CA . GLY A 1 604 ? 15.424 -36.168 59.158 1.00 25.42 604 GLY A CA 1
ATOM 4874 C C . GLY A 1 604 ? 16.936 -35.931 59.227 1.00 25.42 604 GLY A C 1
ATOM 4875 O O . GLY A 1 604 ? 17.577 -36.390 60.164 1.00 25.42 604 GLY A O 1
ATOM 4876 N N . GLY A 1 605 ? 17.514 -35.225 58.251 1.00 25.02 605 GLY A N 1
ATOM 4877 C CA . GLY A 1 605 ? 18.962 -34.995 58.208 1.00 25.02 605 GLY A CA 1
ATOM 4878 C C . GLY A 1 605 ? 19.425 -34.271 56.946 1.00 25.02 605 GLY A C 1
ATOM 4879 O O . GLY A 1 605 ? 19.383 -34.824 55.852 1.00 25.02 605 GLY A O 1
ATOM 4880 N N . VAL A 1 606 ? 19.878 -33.029 57.114 1.00 30.48 606 VAL A N 1
ATOM 4881 C CA . VAL A 1 606 ? 20.602 -32.246 56.101 1.00 30.48 606 VAL A CA 1
ATOM 4882 C C . VAL A 1 606 ? 22.101 -32.426 56.337 1.00 30.48 606 VAL A C 1
ATOM 4884 O O . VAL A 1 606 ? 22.535 -32.368 57.486 1.00 30.48 606 VAL A O 1
ATOM 4887 N N . ALA A 1 607 ? 22.898 -32.551 55.274 1.00 25.53 607 ALA A N 1
ATOM 4888 C CA . ALA A 1 607 ? 24.347 -32.357 55.338 1.00 25.53 607 ALA A CA 1
ATOM 4889 C C . ALA A 1 607 ? 24.870 -31.697 54.049 1.00 25.53 607 ALA A C 1
ATOM 4891 O O . ALA A 1 607 ? 24.533 -32.123 52.946 1.00 25.53 607 ALA A O 1
ATOM 4892 N N . MET A 1 608 ? 25.682 -30.646 54.204 1.00 26.58 608 MET A N 1
ATOM 4893 C CA . MET A 1 608 ? 26.449 -29.991 53.134 1.00 26.58 608 MET A CA 1
ATOM 4894 C C . MET A 1 608 ? 27.882 -30.528 53.106 1.00 26.58 608 MET A C 1
ATOM 4896 O O . MET A 1 608 ? 28.451 -30.716 54.177 1.00 26.58 608 MET A O 1
ATOM 4900 N N . GLN A 1 609 ? 28.469 -30.646 51.909 1.00 24.91 609 GLN A N 1
ATOM 4901 C CA . GLN A 1 609 ? 29.901 -30.511 51.550 1.00 24.91 609 GLN A CA 1
ATOM 4902 C C . GLN A 1 609 ? 30.070 -31.008 50.097 1.00 24.91 609 GLN A C 1
ATOM 4904 O O . GLN A 1 609 ? 29.307 -31.872 49.676 1.00 24.91 609 GLN A O 1
ATOM 4909 N N . SER A 1 610 ? 31.028 -30.578 49.273 1.00 23.92 610 SER A N 1
ATOM 4910 C CA . SER A 1 610 ? 31.809 -29.327 49.149 1.00 23.92 610 SER A CA 1
ATOM 4911 C C . SER A 1 610 ? 32.533 -29.379 47.786 1.00 23.92 610 SER A C 1
ATOM 4913 O O . SER A 1 610 ? 32.659 -30.461 47.215 1.00 23.92 610 SER A O 1
ATOM 4915 N N . ASP A 1 611 ? 32.989 -28.246 47.251 1.00 26.42 611 ASP A N 1
ATOM 4916 C CA . ASP A 1 611 ? 33.487 -28.125 45.867 1.00 26.42 611 ASP A CA 1
ATOM 4917 C C . ASP A 1 611 ? 34.711 -28.991 45.498 1.00 26.42 611 ASP A C 1
ATOM 4919 O O . ASP A 1 611 ? 35.624 -29.185 46.303 1.00 26.42 611 ASP A O 1
ATOM 4923 N N . SER A 1 612 ? 34.792 -29.411 44.226 1.00 26.25 612 SER A N 1
ATOM 4924 C CA . SER A 1 612 ? 36.035 -29.337 43.424 1.00 26.25 612 SER A CA 1
ATOM 4925 C C . SER A 1 612 ? 35.820 -29.571 41.913 1.00 26.25 612 SER A C 1
ATOM 4927 O O . SER A 1 612 ? 35.399 -30.636 41.477 1.00 26.25 612 SER A O 1
ATOM 4929 N N . ASP A 1 613 ? 36.199 -28.542 41.150 1.00 25.67 613 ASP A N 1
ATOM 4930 C CA . ASP A 1 613 ? 36.770 -28.513 39.792 1.00 25.67 613 ASP A CA 1
ATOM 4931 C C . ASP A 1 613 ? 36.060 -29.001 38.508 1.00 25.67 613 ASP A C 1
ATOM 4933 O O . ASP A 1 613 ? 35.275 -29.941 38.425 1.00 25.67 613 ASP A O 1
ATOM 4937 N N . MET A 1 614 ? 36.404 -28.270 37.438 1.00 33.12 614 MET A N 1
ATOM 4938 C CA . MET A 1 614 ? 35.865 -28.367 36.082 1.00 33.12 614 MET A CA 1
ATOM 4939 C C . MET A 1 614 ? 36.637 -29.352 35.193 1.00 33.12 614 MET A C 1
ATOM 4941 O O . MET A 1 614 ? 37.839 -29.192 34.998 1.00 33.12 614 MET A O 1
ATOM 4945 N N . SER A 1 615 ? 35.928 -30.245 34.493 1.00 29.25 615 SER A N 1
ATOM 4946 C CA . SER A 1 615 ? 36.105 -30.511 33.043 1.00 29.25 615 SER A CA 1
ATOM 4947 C C . SER A 1 615 ? 35.192 -31.656 32.574 1.00 29.25 615 SER A C 1
ATOM 4949 O O . SER A 1 615 ? 35.383 -32.799 32.971 1.00 29.25 615 SER A O 1
ATOM 4951 N N . GLY A 1 616 ? 34.191 -31.392 31.716 1.00 34.16 616 GLY A N 1
ATOM 4952 C CA . GLY A 1 616 ? 33.293 -32.489 31.305 1.00 34.16 616 GLY A CA 1
ATOM 4953 C C . GLY A 1 616 ? 32.047 -32.194 30.460 1.00 34.16 616 GLY A C 1
ATOM 4954 O O . GLY A 1 616 ? 31.096 -32.959 30.543 1.00 34.16 616 GLY A O 1
ATOM 4955 N N . THR A 1 617 ? 31.996 -31.130 29.649 1.00 32.88 617 THR A N 1
ATOM 4956 C CA . THR A 1 617 ? 30.765 -30.754 28.902 1.00 32.88 617 THR A CA 1
ATOM 4957 C C . THR A 1 617 ? 30.979 -30.445 27.412 1.00 32.88 617 THR A C 1
ATOM 4959 O O . THR A 1 617 ? 30.292 -29.608 26.838 1.00 32.88 617 THR A O 1
ATOM 4962 N N . ARG A 1 618 ? 31.903 -31.155 26.745 1.00 33.22 618 ARG A N 1
ATOM 4963 C CA . ARG A 1 618 ? 32.005 -31.173 25.263 1.00 33.22 618 ARG A CA 1
ATOM 4964 C C . ARG A 1 618 ? 31.840 -32.548 24.604 1.00 33.22 618 ARG A C 1
ATOM 4966 O O . ARG A 1 618 ? 31.816 -32.617 23.382 1.00 33.22 618 ARG A O 1
ATOM 4973 N N . GLN A 1 619 ? 31.678 -33.620 25.383 1.00 30.20 619 GLN A N 1
ATOM 4974 C CA . GLN A 1 619 ? 31.519 -34.977 24.838 1.00 30.20 619 GLN A CA 1
ATOM 4975 C C . GLN A 1 619 ? 30.045 -35.396 24.657 1.00 30.20 619 GLN A C 1
ATOM 4977 O O . GLN A 1 619 ? 29.747 -36.223 23.805 1.00 30.20 619 GLN A O 1
ATOM 4982 N N . ALA A 1 620 ? 29.108 -34.802 25.408 1.00 32.03 620 ALA A N 1
ATOM 4983 C CA . ALA A 1 620 ? 27.699 -35.222 25.426 1.00 32.03 620 ALA A CA 1
ATOM 4984 C C . ALA A 1 620 ? 26.858 -34.755 24.217 1.00 32.03 620 ALA A C 1
ATOM 4986 O O . ALA A 1 620 ? 25.788 -35.305 23.964 1.00 32.03 620 ALA A O 1
ATOM 4987 N N . GLU A 1 621 ? 27.310 -33.751 23.457 1.00 33.59 621 GLU A N 1
ATOM 4988 C CA . GLU A 1 621 ? 26.540 -33.203 22.326 1.00 33.59 621 GLU A CA 1
ATOM 4989 C C . GLU A 1 621 ? 26.721 -33.995 21.018 1.00 33.59 621 GLU A C 1
ATOM 4991 O O . GLU A 1 621 ? 25.910 -33.854 20.104 1.00 33.59 621 GLU A O 1
ATOM 4996 N N . HIS A 1 622 ? 27.739 -34.859 20.920 1.00 30.62 622 HIS A N 1
ATOM 4997 C CA . HIS A 1 622 ? 28.048 -35.579 19.678 1.00 30.62 622 HIS A CA 1
ATOM 4998 C C . HIS A 1 622 ? 27.282 -36.910 19.529 1.00 30.62 622 HIS A C 1
ATOM 5000 O O . HIS A 1 622 ? 26.907 -37.281 18.416 1.00 30.62 622 HIS A O 1
ATOM 5006 N N . ASP A 1 623 ? 26.965 -37.591 20.637 1.00 32.81 623 ASP A N 1
ATOM 5007 C CA . ASP A 1 623 ? 26.263 -38.887 20.611 1.00 32.81 623 ASP A CA 1
ATOM 5008 C C . ASP A 1 623 ? 24.745 -38.750 20.384 1.00 32.81 623 ASP A C 1
ATOM 5010 O O . ASP A 1 623 ? 24.109 -39.633 19.802 1.00 32.81 623 ASP A O 1
ATOM 5014 N N . SER A 1 624 ? 24.158 -37.603 20.748 1.00 33.59 624 SER A N 1
ATOM 5015 C CA . SER A 1 624 ? 22.733 -37.304 20.520 1.00 33.59 624 SER A CA 1
ATOM 5016 C C . SER A 1 624 ? 22.368 -37.240 19.024 1.00 33.59 624 SER A C 1
ATOM 5018 O O . SER A 1 624 ? 21.253 -37.578 18.624 1.00 33.59 624 SER A O 1
ATOM 5020 N N . ILE A 1 625 ? 23.325 -36.859 18.168 1.00 30.77 625 ILE A N 1
ATOM 5021 C CA . ILE A 1 625 ? 23.101 -36.646 16.729 1.00 30.77 625 ILE A CA 1
ATOM 5022 C C . ILE A 1 625 ? 23.094 -37.970 15.941 1.00 30.77 625 ILE A C 1
ATOM 5024 O O . ILE A 1 625 ? 22.389 -38.083 14.938 1.00 30.77 625 ILE A O 1
ATOM 5028 N N . ILE A 1 626 ? 23.811 -39.004 16.399 1.00 28.95 626 ILE A N 1
ATOM 5029 C CA . ILE A 1 626 ? 23.871 -40.307 15.708 1.00 28.95 626 ILE A CA 1
ATOM 5030 C C . ILE A 1 626 ? 22.648 -41.188 16.038 1.00 28.95 626 ILE A C 1
ATOM 5032 O O . ILE A 1 626 ? 22.192 -41.956 15.186 1.00 28.95 626 ILE A O 1
ATOM 5036 N N . GLY A 1 627 ? 22.043 -41.026 17.221 1.00 30.73 627 GLY A N 1
ATOM 5037 C CA . GLY A 1 627 ? 20.861 -41.793 17.638 1.00 30.73 627 GLY A CA 1
ATOM 5038 C C . GLY A 1 627 ? 19.599 -41.569 16.787 1.00 30.73 627 GLY A C 1
ATOM 5039 O O . GLY A 1 627 ? 18.782 -42.478 16.652 1.00 30.73 627 GLY A O 1
ATOM 5040 N N . MET A 1 628 ? 19.438 -40.399 16.155 1.00 29.81 628 MET A N 1
ATOM 5041 C CA . MET A 1 628 ? 18.227 -40.064 15.382 1.00 29.81 628 MET A CA 1
ATOM 5042 C C . MET A 1 628 ? 18.116 -40.741 14.003 1.00 29.81 628 MET A C 1
ATOM 5044 O O . MET A 1 628 ? 17.056 -40.673 13.385 1.00 29.81 628 MET A O 1
ATOM 5048 N N . VAL A 1 629 ? 19.168 -41.401 13.504 1.00 29.25 629 VAL A N 1
ATOM 5049 C CA . VAL A 1 629 ? 19.200 -41.946 12.126 1.00 29.25 629 VAL A CA 1
ATOM 5050 C C . VAL A 1 629 ? 18.864 -43.452 12.066 1.00 29.25 629 VAL A C 1
ATOM 5052 O O . VAL A 1 629 ? 18.734 -44.014 10.982 1.00 29.25 629 VAL A O 1
ATOM 5055 N N . SER A 1 630 ? 18.664 -44.121 13.211 1.00 34.34 630 SER A N 1
ATOM 5056 C CA . SER A 1 630 ? 18.459 -45.582 13.289 1.00 34.34 630 SER A CA 1
ATOM 5057 C C . SER A 1 630 ? 17.189 -45.984 14.060 1.00 34.34 630 SER A C 1
ATOM 5059 O O . SER A 1 630 ? 17.267 -46.541 15.152 1.00 34.34 630 SER A O 1
ATOM 5061 N N . GLY A 1 631 ? 16.005 -45.729 13.490 1.00 27.08 631 GLY A N 1
ATOM 5062 C CA . GLY A 1 631 ? 14.702 -46.085 14.080 1.00 27.08 631 GLY A CA 1
ATOM 5063 C C . GLY A 1 631 ? 13.950 -47.169 13.296 1.00 27.08 631 GLY A C 1
ATOM 5064 O O . GLY A 1 631 ? 13.749 -47.035 12.092 1.00 27.08 631 GLY A O 1
ATOM 5065 N N . HIS A 1 632 ? 13.520 -48.243 13.968 1.00 26.77 632 HIS A N 1
ATOM 5066 C CA . HIS A 1 632 ? 12.739 -49.327 13.350 1.00 26.77 632 HIS A CA 1
ATOM 5067 C C . HIS A 1 632 ? 11.311 -48.881 12.992 1.00 26.77 632 HIS A C 1
ATOM 5069 O O . HIS A 1 632 ? 10.638 -48.219 13.781 1.00 26.77 632 HIS A O 1
ATOM 5075 N N . MET A 1 633 ? 10.814 -49.306 11.827 1.00 25.56 633 MET A N 1
ATOM 5076 C CA . MET A 1 633 ? 9.457 -49.000 11.369 1.00 25.56 633 MET A CA 1
ATOM 5077 C C . MET A 1 633 ? 8.441 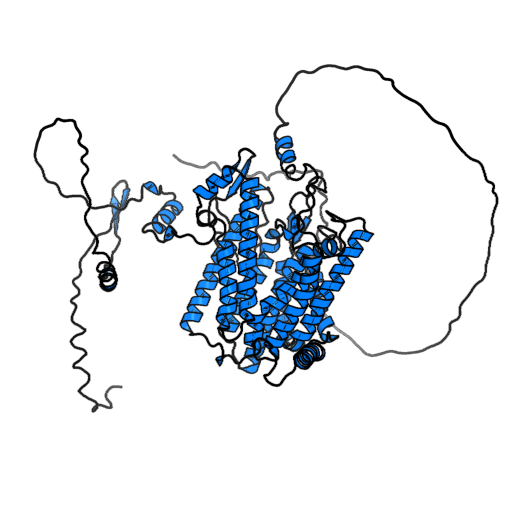-49.977 11.986 1.00 25.56 633 MET A C 1
ATOM 5079 O O . MET A 1 633 ? 8.212 -51.066 11.465 1.00 25.56 633 MET A O 1
ATOM 5083 N N . GLN A 1 634 ? 7.831 -49.588 13.108 1.00 29.38 634 GLN A N 1
ATOM 5084 C CA . GLN A 1 634 ? 6.730 -50.330 13.733 1.00 29.38 634 GLN A CA 1
ATOM 5085 C C . GLN A 1 634 ? 5.397 -49.988 13.050 1.00 29.38 634 GLN A C 1
ATOM 5087 O O . GLN A 1 634 ? 5.099 -48.817 12.817 1.00 29.38 634 GLN A O 1
ATOM 5092 N N . THR A 1 635 ? 4.580 -51.001 12.748 1.00 29.31 635 THR A N 1
ATOM 5093 C CA . THR A 1 635 ? 3.215 -50.816 12.225 1.00 29.31 635 THR A CA 1
ATOM 5094 C C . THR A 1 635 ? 2.199 -51.270 13.269 1.00 29.31 635 THR A C 1
ATOM 5096 O O . THR A 1 635 ? 2.171 -52.430 13.664 1.00 29.31 635 THR A O 1
ATOM 5099 N N . GLU A 1 636 ? 1.365 -50.344 13.741 1.00 32.41 636 GLU A N 1
ATOM 5100 C CA . GLU A 1 636 ? 0.276 -50.638 14.675 1.00 32.41 636 GLU A CA 1
ATOM 5101 C C . GLU A 1 636 ? -1.037 -50.832 13.904 1.00 32.41 636 GLU A C 1
ATOM 5103 O O . GLU A 1 636 ? -1.374 -50.032 13.028 1.00 32.41 636 GLU A O 1
ATOM 5108 N N . THR A 1 637 ? -1.813 -51.861 14.251 1.00 30.83 637 THR A N 1
ATOM 5109 C CA . THR A 1 637 ? -3.182 -52.050 13.744 1.00 30.83 637 THR A CA 1
ATOM 5110 C C . THR A 1 637 ? -4.191 -52.031 14.888 1.00 30.83 637 THR A C 1
ATOM 5112 O O . THR A 1 637 ? -3.915 -52.473 16.000 1.00 30.83 637 THR A O 1
ATOM 5115 N N . TRP A 1 638 ? -5.371 -51.473 14.616 1.00 34.72 638 TRP A N 1
ATOM 5116 C CA . TRP A 1 638 ? -6.438 -51.304 15.602 1.00 34.72 638 TRP A CA 1
ATOM 5117 C C . TRP A 1 638 ? -7.480 -52.417 15.485 1.00 34.72 638 TRP A C 1
ATOM 5119 O O . TRP A 1 638 ? -7.957 -52.705 14.385 1.00 34.72 638 TRP A O 1
ATOM 5129 N N . ARG A 1 639 ? -7.914 -52.969 16.624 1.00 33.19 639 ARG A N 1
ATOM 5130 C CA . ARG A 1 639 ? -9.166 -53.734 16.726 1.00 33.19 639 ARG A CA 1
ATOM 5131 C C . ARG A 1 639 ? -10.109 -53.097 17.740 1.00 33.19 639 ARG A C 1
ATOM 5133 O O . ARG A 1 639 ? -9.689 -52.492 18.724 1.00 33.19 639 ARG A O 1
ATOM 5140 N N . VAL A 1 640 ? -11.401 -53.261 17.474 1.00 36.59 640 VAL A N 1
ATOM 5141 C CA . VAL A 1 640 ? -12.495 -52.839 18.349 1.00 36.59 640 VAL A CA 1
ATOM 5142 C C . VAL A 1 640 ? -13.067 -54.080 19.021 1.00 36.59 640 VAL A C 1
ATOM 5144 O O . VAL A 1 640 ? -13.533 -54.988 18.333 1.00 36.59 640 VAL A O 1
ATOM 5147 N N . PHE A 1 641 ? -13.068 -54.104 20.349 1.00 38.47 641 PHE A N 1
ATOM 5148 C CA . PHE A 1 641 ? -13.692 -55.154 21.145 1.00 38.47 641 PHE A CA 1
ATOM 5149 C C . PHE A 1 641 ? -15.022 -54.642 21.712 1.00 38.47 641 PHE A C 1
ATOM 5151 O O . PHE A 1 641 ? -15.105 -53.534 22.247 1.00 38.47 641 PHE A O 1
ATOM 5158 N N . ARG A 1 642 ? -16.085 -55.443 21.579 1.00 32.47 642 ARG A N 1
ATOM 5159 C CA . ARG A 1 642 ? -17.391 -55.185 22.203 1.00 32.47 642 ARG A CA 1
ATOM 5160 C C . ARG A 1 642 ? -17.550 -56.075 23.429 1.00 32.47 642 ARG A C 1
ATOM 5162 O O . ARG A 1 642 ? -17.683 -57.287 23.280 1.00 32.47 642 ARG A O 1
ATOM 5169 N N . GLY A 1 643 ? -17.570 -55.466 24.611 1.00 39.22 643 GLY A N 1
ATOM 5170 C CA . GLY A 1 643 ? -18.085 -56.097 25.824 1.00 39.22 643 GLY A CA 1
ATOM 5171 C C . GLY A 1 643 ? -19.599 -55.875 25.964 1.00 39.22 643 GLY A C 1
ATOM 5172 O O . GLY A 1 643 ? -20.175 -55.096 25.201 1.00 39.22 643 GLY A O 1
ATOM 5173 N N . PRO A 1 644 ? -20.263 -56.510 26.949 1.00 36.22 644 PRO A N 1
ATOM 5174 C CA . PRO A 1 644 ? -21.712 -56.383 27.135 1.00 36.22 644 PRO A CA 1
ATOM 5175 C C . PRO A 1 644 ? -22.209 -54.955 27.411 1.00 36.22 644 PRO A C 1
ATOM 5177 O O . PRO A 1 644 ? -23.346 -54.650 27.068 1.00 36.22 644 PRO A O 1
ATOM 5180 N N . ASN A 1 645 ? -21.369 -54.090 27.997 1.00 37.62 645 ASN A N 1
ATOM 5181 C CA . ASN A 1 645 ? -21.722 -52.714 28.376 1.00 37.62 645 ASN A CA 1
ATOM 5182 C C . ASN A 1 645 ? -20.731 -51.635 27.885 1.00 37.62 645 ASN A C 1
ATOM 5184 O O . ASN A 1 645 ? -20.930 -50.465 28.197 1.00 37.62 645 ASN A O 1
ATOM 5188 N N . GLU A 1 646 ? -19.681 -51.979 27.127 1.00 37.19 646 GLU A N 1
ATOM 5189 C CA . GLU A 1 646 ? -18.682 -50.991 26.683 1.00 37.19 646 GLU A CA 1
ATOM 5190 C C . GLU A 1 646 ? -17.976 -51.393 25.374 1.00 37.19 646 GLU A C 1
ATOM 5192 O O . GLU A 1 646 ? -17.858 -52.577 25.040 1.00 37.19 646 GLU A O 1
ATOM 5197 N N . ILE A 1 647 ? -17.512 -50.391 24.618 1.00 34.06 647 ILE A N 1
ATOM 5198 C CA . ILE A 1 647 ? -16.689 -50.561 23.414 1.00 34.06 647 ILE A CA 1
ATOM 5199 C C . ILE A 1 647 ? -15.265 -50.132 23.761 1.00 34.06 647 ILE A C 1
ATOM 5201 O O . ILE A 1 647 ? -15.021 -48.950 23.985 1.00 34.06 647 ILE A O 1
ATOM 5205 N N . VAL A 1 648 ? -14.326 -51.076 23.749 1.00 38.34 648 VAL A N 1
ATOM 5206 C CA . VAL A 1 648 ? -12.915 -50.817 24.061 1.00 38.34 648 VAL A CA 1
ATOM 5207 C C . VAL A 1 648 ? -12.077 -51.034 22.803 1.00 38.34 648 VAL A C 1
ATOM 5209 O O . VAL A 1 648 ? -12.140 -52.088 22.168 1.00 38.34 648 VAL A O 1
ATOM 5212 N N . ALA A 1 649 ? -11.288 -50.029 22.425 1.00 33.88 649 ALA A N 1
ATOM 5213 C CA . ALA A 1 649 ? -10.315 -50.124 21.342 1.00 33.88 649 ALA A CA 1
ATOM 5214 C C . ALA A 1 649 ? -8.909 -50.252 21.942 1.00 33.88 649 ALA A C 1
ATOM 5216 O O . ALA A 1 649 ? -8.450 -49.353 22.644 1.00 33.88 649 ALA A O 1
ATOM 5217 N N . GLY A 1 650 ? -8.240 -51.372 21.670 1.00 34.59 650 GLY A N 1
ATOM 5218 C CA . GLY A 1 650 ? -6.898 -51.676 22.169 1.00 34.59 650 GLY A CA 1
ATOM 5219 C C . GLY A 1 650 ? -5.886 -51.795 21.031 1.00 34.59 650 GLY A C 1
ATOM 5220 O O . GLY A 1 650 ? -6.246 -52.173 19.913 1.00 34.59 650 GLY A O 1
ATOM 5221 N N . ARG A 1 651 ? -4.618 -51.485 21.322 1.00 33.56 651 ARG A N 1
ATOM 5222 C CA . ARG A 1 651 ? -3.487 -51.771 20.428 1.00 33.56 651 ARG A CA 1
ATOM 5223 C C . ARG A 1 651 ? -2.863 -53.109 20.805 1.00 33.56 651 ARG A C 1
ATOM 5225 O O . ARG A 1 651 ? -2.623 -53.360 21.981 1.00 33.56 651 ARG A O 1
ATOM 5232 N N . GLU A 1 652 ? -2.536 -53.912 19.804 1.00 34.53 652 GLU A N 1
ATOM 5233 C CA . GLU A 1 652 ? -1.748 -55.136 19.949 1.00 34.53 652 GLU A CA 1
ATOM 5234 C C . GLU A 1 652 ? -0.436 -54.951 19.170 1.00 34.53 652 GLU A C 1
ATOM 5236 O O . GLU A 1 652 ? -0.446 -54.425 18.055 1.00 34.53 652 GLU A O 1
ATOM 5241 N N . ARG A 1 653 ? 0.706 -55.318 19.767 1.00 32.34 653 ARG A N 1
ATOM 5242 C CA . ARG A 1 653 ? 2.019 -55.263 19.103 1.00 32.34 653 ARG A CA 1
ATOM 5243 C C . ARG A 1 653 ? 2.395 -56.648 18.592 1.00 32.34 653 ARG A C 1
ATOM 5245 O O . ARG A 1 653 ? 2.458 -57.587 19.376 1.00 32.34 653 ARG A O 1
ATOM 5252 N N . SER A 1 654 ? 2.739 -56.741 17.312 1.00 33.97 654 SER A N 1
ATOM 5253 C CA . SER A 1 654 ? 3.392 -57.911 16.720 1.00 33.97 654 SER A CA 1
ATOM 5254 C C . SER A 1 654 ? 4.766 -57.520 16.184 1.00 33.97 654 SER A C 1
ATOM 5256 O O . SER A 1 654 ? 4.869 -56.596 15.375 1.00 33.97 654 SER A O 1
ATOM 5258 N N . GLU A 1 655 ? 5.815 -58.227 16.596 1.00 28.95 655 GLU A N 1
ATOM 5259 C CA . GLU A 1 655 ? 7.161 -58.034 16.051 1.00 28.95 655 GLU A CA 1
ATOM 5260 C C . GLU A 1 655 ? 7.340 -58.803 14.734 1.00 28.95 655 GLU A C 1
ATOM 5262 O O . GLU A 1 655 ? 7.002 -59.981 14.633 1.00 28.95 655 GLU A O 1
ATOM 5267 N N . ILE A 1 656 ? 7.909 -58.142 13.721 1.00 30.45 656 ILE A N 1
ATOM 5268 C CA . ILE A 1 656 ? 8.371 -58.775 12.479 1.00 30.45 656 ILE A CA 1
ATOM 5269 C C . ILE A 1 656 ? 9.857 -58.453 12.324 1.00 30.45 656 ILE A C 1
ATOM 5271 O O . ILE A 1 656 ? 10.248 -57.288 12.272 1.00 30.45 656 ILE A O 1
ATOM 5275 N N . ALA A 1 657 ? 10.695 -59.486 12.244 1.00 29.30 657 ALA A N 1
ATOM 5276 C CA . ALA A 1 657 ? 12.143 -59.331 12.173 1.00 29.30 657 ALA A CA 1
ATOM 5277 C C . ALA A 1 657 ? 12.623 -58.964 10.754 1.00 29.30 657 ALA A C 1
ATOM 5279 O O . ALA A 1 657 ? 12.657 -59.809 9.857 1.00 29.30 657 ALA A O 1
ATOM 5280 N N . THR A 1 658 ? 13.077 -57.725 10.551 1.00 30.75 658 THR A N 1
ATOM 5281 C CA . THR A 1 658 ? 13.760 -57.296 9.317 1.00 30.75 658 THR A CA 1
ATOM 5282 C C . THR A 1 658 ? 15.281 -57.382 9.452 1.00 30.75 658 THR A C 1
ATOM 5284 O O . THR A 1 658 ? 15.899 -56.578 10.148 1.00 30.75 658 THR A O 1
ATOM 5287 N N . ARG A 1 659 ? 15.909 -58.331 8.742 1.00 29.16 659 ARG A N 1
ATOM 5288 C CA . ARG A 1 659 ? 17.377 -58.454 8.652 1.00 29.16 659 ARG A CA 1
ATOM 5289 C C . ARG A 1 659 ? 17.994 -57.295 7.861 1.00 29.16 659 ARG A C 1
ATOM 5291 O O . ARG A 1 659 ? 17.726 -57.143 6.671 1.00 29.16 659 ARG A O 1
ATOM 5298 N N . SER A 1 660 ? 18.926 -56.567 8.470 1.00 30.94 660 SER A N 1
ATOM 5299 C CA . SER A 1 660 ? 19.847 -55.682 7.755 1.00 30.94 660 SER A CA 1
ATOM 5300 C C . SER A 1 660 ? 20.983 -56.495 7.118 1.00 30.94 660 SER A C 1
ATOM 5302 O O . SER A 1 660 ? 21.786 -57.096 7.824 1.00 30.94 660 SER A O 1
ATOM 5304 N N . ASN A 1 661 ? 21.062 -56.541 5.778 1.00 33.03 661 ASN A N 1
ATOM 5305 C CA . ASN A 1 661 ? 22.299 -56.906 5.052 1.00 33.03 661 ASN A CA 1
ATOM 5306 C C . ASN A 1 661 ? 22.268 -56.630 3.528 1.00 33.03 661 ASN A C 1
ATOM 5308 O O . ASN A 1 661 ? 22.888 -57.348 2.749 1.00 33.03 661 ASN A O 1
ATOM 5312 N N . MET A 1 662 ? 21.593 -55.565 3.070 1.00 30.98 662 MET A N 1
ATOM 5313 C CA . MET A 1 662 ? 21.532 -55.220 1.632 1.00 30.98 662 MET A CA 1
ATOM 5314 C C . MET A 1 662 ? 22.479 -54.081 1.197 1.00 30.98 662 MET A C 1
ATOM 5316 O O . MET A 1 662 ? 22.482 -53.692 0.036 1.00 30.98 662 MET A O 1
ATOM 5320 N N . ALA A 1 663 ? 23.345 -53.592 2.095 1.00 31.55 663 ALA A N 1
ATOM 5321 C CA . ALA A 1 663 ? 24.368 -52.582 1.783 1.00 31.55 663 ALA A CA 1
ATOM 5322 C C . ALA A 1 663 ? 25.762 -53.168 1.458 1.00 31.55 663 ALA A C 1
ATOM 5324 O O . ALA A 1 663 ? 26.627 -52.449 0.972 1.00 31.55 663 ALA A O 1
ATOM 5325 N N . LYS A 1 664 ? 25.997 -54.471 1.694 1.00 31.70 664 LYS A N 1
ATOM 5326 C CA . LYS A 1 664 ? 27.287 -55.141 1.410 1.00 31.70 664 LYS A CA 1
ATOM 5327 C C . LYS A 1 664 ? 27.320 -55.958 0.110 1.00 31.70 664 LYS A C 1
ATOM 5329 O O . LYS A 1 664 ? 28.385 -56.427 -0.270 1.00 31.70 664 LYS A O 1
ATOM 5334 N N . SER A 1 665 ? 26.192 -56.101 -0.592 1.00 33.06 665 SER A N 1
ATOM 5335 C CA . SER A 1 665 ? 26.116 -56.863 -1.854 1.00 33.06 665 SER A CA 1
ATOM 5336 C C . SER A 1 665 ? 26.170 -55.979 -3.115 1.00 33.06 665 SER A C 1
ATOM 5338 O O . SER A 1 665 ? 26.534 -56.456 -4.185 1.00 33.06 665 SER A O 1
ATOM 5340 N N . LEU A 1 666 ? 25.903 -54.670 -2.998 1.00 30.44 666 LEU A N 1
ATOM 5341 C CA . LEU A 1 666 ? 25.898 -53.740 -4.140 1.00 30.44 666 LEU A CA 1
ATOM 5342 C C . LEU A 1 666 ? 27.294 -53.258 -4.589 1.00 30.44 666 LEU A C 1
ATOM 5344 O O . LEU A 1 666 ? 27.437 -52.830 -5.730 1.00 30.44 666 LEU A O 1
ATOM 5348 N N . CYS A 1 667 ? 28.339 -53.409 -3.767 1.00 32.47 667 CYS A N 1
ATOM 5349 C CA . CYS A 1 667 ? 29.721 -53.062 -4.148 1.00 32.47 667 CYS A CA 1
ATOM 5350 C C . CYS A 1 667 ? 30.465 -54.145 -4.959 1.00 32.47 667 CYS A C 1
ATOM 5352 O O . CYS A 1 667 ? 31.642 -53.967 -5.248 1.00 32.47 667 CYS A O 1
ATOM 5354 N N . TYR A 1 668 ? 29.802 -55.240 -5.352 1.00 30.69 668 TYR A N 1
ATOM 5355 C CA . TYR A 1 668 ? 30.370 -56.271 -6.242 1.00 30.69 668 TYR A CA 1
ATOM 5356 C C . TYR A 1 668 ? 29.613 -56.429 -7.578 1.00 30.69 668 TYR A C 1
ATOM 5358 O O . TYR A 1 668 ? 29.966 -57.276 -8.392 1.00 30.69 668 TYR A O 1
ATOM 5366 N N . GLY A 1 669 ? 28.597 -55.596 -7.840 1.00 31.23 669 GLY A N 1
ATOM 5367 C CA . GLY A 1 669 ? 27.724 -55.699 -9.022 1.00 31.23 669 GLY A CA 1
ATOM 5368 C C . GLY A 1 669 ? 28.088 -54.814 -10.223 1.00 31.23 669 GLY A C 1
ATOM 5369 O O . GLY A 1 669 ? 27.304 -54.746 -11.163 1.00 31.23 669 GLY A O 1
ATOM 5370 N N . TRP A 1 670 ? 29.225 -54.106 -10.205 1.00 27.86 670 TRP A N 1
ATOM 5371 C CA . TRP A 1 670 ? 29.616 -53.130 -11.247 1.00 27.86 670 TRP A CA 1
ATOM 5372 C C . TRP A 1 670 ? 30.864 -53.532 -12.058 1.00 27.86 670 TRP A C 1
ATOM 5374 O O . TRP A 1 670 ? 31.561 -52.690 -12.620 1.00 27.86 670 TRP A O 1
ATOM 5384 N N . ALA A 1 671 ? 31.126 -54.838 -12.157 1.00 30.72 671 ALA A N 1
ATOM 5385 C CA . ALA A 1 671 ? 32.199 -55.410 -12.971 1.00 30.72 671 ALA A CA 1
ATOM 5386 C C . ALA A 1 671 ? 31.729 -56.676 -13.719 1.00 30.72 671 ALA A C 1
ATOM 5388 O O . ALA A 1 671 ? 32.281 -57.760 -13.549 1.00 30.72 671 ALA A O 1
ATOM 5389 N N . GLY A 1 672 ? 30.685 -56.551 -14.544 1.00 29.92 672 GLY A N 1
ATOM 5390 C CA . GLY A 1 672 ? 30.188 -57.657 -15.368 1.00 29.92 672 GLY A CA 1
ATOM 5391 C C . GLY A 1 672 ? 29.056 -57.252 -16.314 1.00 29.92 672 GLY A C 1
ATOM 5392 O O . GLY A 1 672 ? 28.081 -56.646 -15.893 1.00 29.92 672 GLY A O 1
ATOM 5393 N N . LEU A 1 673 ? 29.196 -57.618 -17.591 1.00 26.48 673 LEU A N 1
ATOM 5394 C CA . LEU A 1 673 ? 28.178 -57.553 -18.652 1.00 26.48 673 LEU A CA 1
ATOM 5395 C C . LEU A 1 673 ? 27.599 -56.160 -19.004 1.00 26.48 673 LEU A C 1
ATOM 5397 O O . LEU A 1 673 ? 26.403 -55.891 -18.927 1.00 26.48 673 LEU A O 1
ATOM 5401 N N . LYS A 1 674 ? 28.436 -55.357 -19.672 1.00 31.12 674 LYS A N 1
ATOM 5402 C CA . LYS A 1 674 ? 28.089 -55.039 -21.072 1.00 31.12 674 LYS A CA 1
ATOM 5403 C C . LYS A 1 674 ? 28.382 -56.289 -21.916 1.00 31.12 674 LYS A C 1
ATOM 5405 O O . LYS A 1 674 ? 29.451 -56.856 -21.723 1.00 31.12 674 LYS A O 1
ATOM 5410 N N . VAL A 1 675 ? 27.490 -56.620 -22.863 1.00 28.77 675 VAL A N 1
ATOM 5411 C CA . VAL A 1 675 ? 27.534 -57.666 -23.929 1.00 28.77 675 VAL A CA 1
ATOM 5412 C C . VAL A 1 675 ? 26.409 -58.705 -23.782 1.00 28.77 675 VAL A C 1
ATOM 5414 O O . VAL A 1 675 ? 26.355 -59.431 -22.799 1.00 28.77 675 VAL A O 1
ATOM 5417 N N . GLY A 1 676 ? 25.557 -58.796 -24.817 1.00 27.03 676 GLY A N 1
ATOM 5418 C CA . GLY A 1 676 ? 24.393 -59.698 -24.901 1.00 27.03 676 GLY A CA 1
ATOM 5419 C C . GLY A 1 676 ? 23.177 -59.194 -24.098 1.00 27.03 676 GLY A C 1
ATOM 5420 O O . GLY A 1 676 ? 23.337 -58.741 -22.978 1.00 27.03 676 GLY A O 1
ATOM 5421 N N . VAL A 1 677 ? 21.933 -59.199 -24.590 1.00 25.70 677 VAL A N 1
ATOM 5422 C CA . VAL A 1 677 ? 21.361 -59.787 -25.816 1.00 25.70 677 VAL A CA 1
ATOM 5423 C C . VAL A 1 677 ? 20.269 -58.859 -26.381 1.00 25.70 677 VAL A C 1
ATOM 5425 O O . VAL A 1 677 ? 19.446 -58.324 -25.645 1.00 25.70 677 VAL A O 1
ATOM 5428 N N . ARG A 1 678 ? 20.244 -58.685 -27.710 1.00 26.05 678 ARG A N 1
ATOM 5429 C CA . ARG A 1 678 ? 19.078 -58.180 -28.465 1.00 26.05 678 ARG A CA 1
ATOM 5430 C C . ARG A 1 678 ? 18.122 -59.352 -28.749 1.00 26.05 678 ARG A C 1
ATOM 5432 O O . ARG A 1 678 ? 18.610 -60.388 -29.190 1.00 26.05 678 ARG A O 1
ATOM 5439 N N . LYS A 1 679 ? 16.805 -59.084 -28.719 1.00 24.02 679 LYS A N 1
ATOM 5440 C CA . LYS A 1 679 ? 15.657 -59.942 -29.127 1.00 24.02 679 LYS A CA 1
ATOM 5441 C C . LYS A 1 679 ? 15.150 -60.968 -28.096 1.00 24.02 679 LYS A C 1
ATOM 5443 O O . LYS A 1 679 ? 15.924 -61.461 -27.288 1.00 24.02 679 LYS A O 1
ATOM 5448 N N . VAL A 1 680 ? 13.873 -61.350 -28.303 1.00 28.64 680 VAL A N 1
ATOM 5449 C CA . VAL A 1 680 ? 13.117 -62.486 -27.716 1.00 28.64 680 VAL A CA 1
ATOM 5450 C C . VAL A 1 680 ? 12.632 -62.202 -26.280 1.00 28.64 680 VAL A C 1
ATOM 5452 O O . VAL A 1 680 ? 13.422 -62.308 -25.354 1.00 28.64 680 VAL A O 1
ATOM 5455 N N . VAL A 1 681 ? 11.373 -61.830 -25.985 1.00 28.11 681 VAL A N 1
ATOM 5456 C CA . VAL A 1 681 ? 10.096 -61.649 -26.739 1.00 28.11 681 VAL A CA 1
ATOM 5457 C C . VAL A 1 681 ? 9.323 -60.497 -26.044 1.00 28.11 681 VAL A C 1
ATOM 5459 O O . VAL A 1 681 ? 9.419 -60.402 -24.823 1.00 28.11 681 VAL A O 1
ATOM 5462 N N . ALA A 1 682 ? 8.555 -59.602 -26.681 1.00 28.16 682 ALA A N 1
ATOM 5463 C CA . ALA A 1 682 ? 8.092 -59.485 -28.073 1.00 28.16 682 ALA A CA 1
ATOM 5464 C C . ALA A 1 682 ? 8.589 -58.189 -28.739 1.00 28.16 682 ALA A C 1
ATOM 5466 O O . ALA A 1 682 ? 8.743 -57.183 -28.013 1.00 28.16 682 ALA A O 1
#